Protein AF-0000000071675686 (afdb_homodimer)

Radius of gyration: 27.59 Å; Cα contacts (8 Å, |Δi|>4): 543; chains: 2; bounding box: 65×98×73 Å

Organism: Elaeis guineensis var. tenera (NCBI:txid51953)

pLDDT: mean 86.19, std 19.19, range [25.48, 98.75]

Foldseek 3Di:
DPLLVVVLVVVVVLLVVLVVLLVVLVVLLDPPPPPVPDPPVVVVVSQVVLVVSLVVVLVSLVVSLVVVLVSLVVPVVSQVVHPNFFPLLVVQDDLSHHQLLVLVVLLVVLQVVQVPVVVVVPPPPPPCNVHQDPVLVVLSVVLNVVLVVLSVVLVVLLVVLVCLCVPPVNVVQVVCCVPVVPDPCVNVVSCVSSSVSSSVSSSSRSVSNSVSLVSNLVSDRSSSNSSSSSSVSVVVSVSRVVSVVVVVVVVPPDPVVPPVVVVD/DPLLVVVLVVVVVLLVVLVVLLVVLVVLLDPPPPPVPDPPVCVVVSQVVLVVSLVVVLVSLVVSLVVVLVSLVVPVVSQVVHPNFFPLLVVQDDLSHHQLLVLVVLLVVLQVVQVPVVVVVPCPPPPCNVHQDPVLVVLSVVLNVVLVVLSVVLVVLLVVLVCLCVPPVNVVQVVCCVPVVPDPCVNVVSCVSSSVSSSVSSSSRSVSNSVSLVSNLVSDRSSSNSSSSSSVSVVVSVSRVVSVVVVVVVVPPDPVVPPVVVVD

Structure (mmCIF, N/CA/C/O backbone):
data_AF-0000000071675686-model_v1
#
loop_
_entity.id
_entity.type
_entity.pdbx_description
1 polymer 'Protein DOG1-like 4'
#
loop_
_atom_site.group_PDB
_atom_site.id
_atom_site.type_symbol
_atom_site.label_atom_id
_atom_site.label_alt_id
_atom_site.label_comp_id
_atom_site.label_asym_id
_atom_site.label_entity_id
_atom_site.label_seq_id
_atom_site.pdbx_PDB_ins_code
_atom_site.Cartn_x
_atom_site.Cartn_y
_atom_site.Cartn_z
_atom_site.occupancy
_atom_site.B_iso_or_equiv
_atom_site.auth_seq_id
_atom_site.auth_comp_id
_atom_site.auth_asym_id
_atom_site.auth_atom_id
_atom_site.pdbx_PDB_model_num
ATOM 1 N N . MET A 1 1 ? -24.016 5.406 -8.031 1 60.81 1 MET A N 1
ATOM 2 C CA . MET A 1 1 ? -22.625 5.844 -8.086 1 60.81 1 MET A CA 1
ATOM 3 C C . MET A 1 1 ? -21.734 4.91 -7.27 1 60.81 1 MET A C 1
ATOM 5 O O . MET A 1 1 ? -22.109 4.484 -6.172 1 60.81 1 MET A O 1
ATOM 9 N N . ALA A 1 2 ? -20.672 4.516 -7.789 1 80.56 2 ALA A N 1
ATOM 10 C CA . ALA A 1 2 ? -19.734 3.635 -7.109 1 80.56 2 ALA A CA 1
ATOM 11 C C . ALA A 1 2 ? -19.141 4.305 -5.867 1 80.56 2 ALA A C 1
ATOM 13 O O . ALA A 1 2 ? -18.969 5.527 -5.832 1 80.56 2 ALA A O 1
ATOM 14 N N . GLU A 1 3 ? -19.172 3.645 -4.801 1 85 3 GLU A N 1
ATOM 15 C CA . GLU A 1 3 ? -18.656 4.152 -3.535 1 85 3 GLU A CA 1
ATOM 16 C C . GLU A 1 3 ? -17.344 4.926 -3.748 1 85 3 GLU A C 1
ATOM 18 O O . GLU A 1 3 ? -17.078 5.898 -3.043 1 85 3 GLU A O 1
ATOM 23 N N . GLN A 1 4 ? -16.656 4.504 -4.691 1 87.94 4 GLN A N 1
ATOM 24 C CA . GLN A 1 4 ? -15.406 5.176 -5.027 1 87.94 4 GLN A CA 1
ATOM 25 C C . GLN A 1 4 ? -15.656 6.621 -5.445 1 87.94 4 GLN A C 1
ATOM 27 O O . GLN A 1 4 ? -14.922 7.527 -5.039 1 87.94 4 GLN A O 1
ATOM 32 N N . GLU A 1 5 ? -16.672 6.863 -6.137 1 86.5 5 GLU A N 1
ATOM 33 C CA . GLU A 1 5 ? -17.016 8.203 -6.609 1 86.5 5 GLU A CA 1
ATOM 34 C C . GLU A 1 5 ? -17.625 9.047 -5.492 1 86.5 5 GLU A C 1
ATOM 36 O O . GLU A 1 5 ? -17.359 10.25 -5.406 1 86.5 5 GLU A O 1
ATOM 41 N N . ILE A 1 6 ? -18.312 8.367 -4.664 1 89.69 6 ILE A N 1
ATOM 42 C CA . ILE A 1 6 ? -18.938 9.055 -3.537 1 89.69 6 ILE A CA 1
ATOM 43 C C . ILE A 1 6 ? -17.859 9.594 -2.6 1 89.69 6 ILE A C 1
ATOM 45 O O . ILE A 1 6 ? -17.875 10.766 -2.229 1 89.69 6 ILE A O 1
ATOM 49 N N . PHE A 1 7 ? -16.938 8.789 -2.328 1 94.56 7 PHE A N 1
ATOM 50 C CA . PHE A 1 7 ? -15.891 9.227 -1.408 1 94.56 7 PHE A CA 1
ATOM 51 C C . PHE A 1 7 ? -14.969 10.242 -2.076 1 94.56 7 PHE A C 1
ATOM 53 O O . PHE A 1 7 ? -14.469 11.156 -1.424 1 94.56 7 PHE A O 1
ATOM 60 N N . ALA A 1 8 ? -14.797 10.055 -3.348 1 94.12 8 ALA A N 1
ATOM 61 C CA . ALA A 1 8 ? -13.977 11.023 -4.074 1 94.12 8 ALA A CA 1
ATOM 62 C C . ALA A 1 8 ? -14.578 12.422 -3.982 1 94.12 8 ALA A C 1
ATOM 64 O O . ALA A 1 8 ? -13.859 13.406 -3.814 1 94.12 8 ALA A O 1
ATOM 65 N N . HIS A 1 9 ? -15.836 12.5 -4.055 1 94.44 9 HIS A N 1
ATOM 66 C CA . HIS A 1 9 ? -16.516 13.789 -3.932 1 94.44 9 HIS A CA 1
ATOM 67 C C . HIS A 1 9 ? -16.375 14.352 -2.521 1 94.44 9 HIS A C 1
ATOM 69 O O . HIS A 1 9 ? -16.125 15.547 -2.35 1 94.44 9 HIS A O 1
ATOM 75 N N . PHE A 1 10 ? -16.594 13.523 -1.613 1 96.5 10 PHE A N 1
ATOM 76 C CA . PHE A 1 10 ? -16.375 13.938 -0.231 1 96.5 10 PHE A CA 1
ATOM 77 C C . PHE A 1 10 ? -14.969 14.469 -0.031 1 96.5 10 PHE A C 1
ATOM 79 O O . PHE A 1 10 ? -14.773 15.508 0.612 1 96.5 10 PHE A O 1
ATOM 86 N N . PHE A 1 11 ? -14.023 13.758 -0.561 1 97.19 11 PHE A N 1
ATOM 87 C CA . PHE A 1 11 ? -12.625 14.133 -0.396 1 97.19 11 PHE A CA 1
ATOM 88 C C . PHE A 1 11 ? -12.359 15.508 -0.986 1 97.19 11 PHE A C 1
ATOM 90 O O . PHE A 1 11 ? -11.641 16.312 -0.388 1 97.19 11 PHE A O 1
ATOM 97 N N . GLU A 1 12 ? -12.898 15.758 -2.064 1 95.94 12 GLU A N 1
ATOM 98 C CA . GLU A 1 12 ? -12.742 17.062 -2.689 1 95.94 12 GLU A CA 1
ATOM 99 C C . GLU A 1 12 ? -13.289 18.172 -1.796 1 95.94 12 GLU A C 1
ATOM 101 O O . GLU A 1 12 ? -12.68 19.234 -1.675 1 95.94 12 GLU A O 1
ATOM 106 N N . CYS A 1 13 ? -14.367 17.891 -1.21 1 96.62 13 CYS A N 1
ATOM 107 C CA . CYS A 1 13 ? -14.945 18.844 -0.273 1 96.62 13 CYS A CA 1
ATOM 108 C C . CYS A 1 13 ? -14.047 19.016 0.949 1 96.62 13 CYS A C 1
ATOM 110 O O . CYS A 1 13 ? -13.859 20.141 1.427 1 96.62 13 CYS A O 1
ATOM 112 N N . TRP A 1 14 ? -13.57 17.953 1.349 1 97.25 14 TRP A N 1
ATOM 113 C CA . TRP A 1 14 ? -12.703 18 2.521 1 97.25 14 TRP A CA 1
ATOM 114 C C . TRP A 1 14 ? -11.414 18.766 2.223 1 97.25 14 TRP A C 1
ATOM 116 O O . TRP A 1 14 ? -10.891 19.469 3.088 1 97.25 14 TRP A O 1
ATOM 126 N N . LEU A 1 15 ? -10.914 18.688 1.058 1 97.12 15 LEU A N 1
ATOM 127 C CA . LEU A 1 15 ? -9.742 19.453 0.658 1 97.12 15 LEU A CA 1
ATOM 128 C C . LEU A 1 15 ? -10.023 20.953 0.703 1 97.12 15 LEU A C 1
ATOM 130 O O . LEU A 1 15 ? -9.164 21.75 1.084 1 97.12 15 LEU A O 1
ATOM 134 N N . GLY A 1 16 ? -11.242 21.266 0.247 1 97.38 16 GLY A N 1
ATOM 135 C CA . GLY A 1 16 ? -11.648 22.656 0.39 1 97.38 16 GLY A CA 1
ATOM 136 C C . GLY A 1 16 ? -11.656 23.125 1.832 1 97.38 16 GLY A C 1
ATOM 137 O O . GLY A 1 16 ? -11.203 24.234 2.133 1 97.38 16 GLY A O 1
ATOM 138 N N . GLN A 1 17 ? -12.18 22.281 2.654 1 97.75 17 GLN A N 1
ATOM 139 C CA . GLN A 1 17 ? -12.188 22.578 4.082 1 97.75 17 GLN A CA 1
ATOM 140 C C . GLN A 1 17 ? -10.773 22.703 4.633 1 97.75 17 GLN A C 1
ATOM 142 O O . GLN A 1 17 ? -10.492 23.594 5.434 1 97.75 17 GLN A O 1
ATOM 147 N N . LEU A 1 18 ? -9.922 21.844 4.227 1 97.62 18 LEU A N 1
ATOM 148 C CA . LEU A 1 18 ? -8.531 21.875 4.652 1 97.62 18 LEU A CA 1
ATOM 149 C C . LEU A 1 18 ? -7.875 23.203 4.25 1 97.62 18 LEU A C 1
ATOM 151 O O . LEU A 1 18 ? -7.098 23.766 5.02 1 97.62 18 LEU A O 1
ATOM 155 N N . ASP A 1 19 ? -8.156 23.625 3.1 1 97.75 19 ASP A N 1
ATOM 156 C CA . ASP A 1 19 ? -7.602 24.891 2.621 1 97.75 19 ASP A CA 1
ATOM 157 C C . ASP A 1 19 ? -8.117 26.062 3.449 1 97.75 19 ASP A C 1
ATOM 159 O O . ASP A 1 19 ? -7.363 26.984 3.762 1 97.75 19 ASP A O 1
ATOM 163 N N . ARG A 1 20 ? -9.359 26.062 3.768 1 98.06 20 ARG A N 1
ATOM 164 C CA . ARG A 1 20 ? -9.922 27.109 4.625 1 98.06 20 ARG A CA 1
ATOM 165 C C . ARG A 1 20 ? -9.273 27.078 6.004 1 98.06 20 ARG A C 1
ATOM 167 O O . ARG A 1 20 ? -8.953 28.141 6.559 1 98.06 20 ARG A O 1
ATOM 174 N N . ASP A 1 21 ? -9.148 25.922 6.516 1 98.06 21 ASP A N 1
ATOM 175 C CA . ASP A 1 21 ? -8.461 25.781 7.793 1 98.06 21 ASP A CA 1
ATOM 176 C C . ASP A 1 21 ? -7.039 26.344 7.719 1 98.06 21 ASP A C 1
ATOM 178 O O . ASP A 1 21 ? -6.59 27.031 8.641 1 98.06 21 ASP A O 1
ATOM 182 N N . LEU A 1 22 ? -6.359 26 6.656 1 97.94 22 LEU A N 1
ATOM 183 C CA . LEU A 1 22 ? -4.988 26.484 6.484 1 97.94 22 LEU A CA 1
ATOM 184 C C . LEU A 1 22 ? -4.934 28 6.488 1 97.94 22 LEU A C 1
ATOM 186 O O . LEU A 1 22 ? -4.082 28.594 7.156 1 97.94 22 LEU A O 1
ATOM 190 N N . GLN A 1 23 ? -5.82 28.609 5.785 1 97.12 23 GLN A N 1
ATOM 191 C CA . GLN A 1 23 ? -5.855 30.062 5.742 1 97.12 23 GLN A CA 1
ATOM 192 C C . GLN A 1 23 ? -6.109 30.656 7.125 1 97.12 23 GLN A C 1
ATOM 194 O O . GLN A 1 23 ? -5.477 31.641 7.516 1 97.12 23 GLN A O 1
ATOM 199 N N . ALA A 1 24 ? -7.008 30.031 7.84 1 97.06 24 ALA A N 1
ATOM 200 C CA . ALA A 1 24 ? -7.309 30.484 9.195 1 97.06 24 ALA A CA 1
ATOM 201 C C . ALA A 1 24 ? -6.09 30.344 10.109 1 97.06 24 ALA A C 1
ATOM 203 O O . ALA A 1 24 ? -5.805 31.219 10.922 1 97.06 24 ALA A O 1
ATOM 204 N N . LEU A 1 25 ? -5.398 29.281 9.961 1 96.5 25 LEU A N 1
ATOM 205 C CA . LEU A 1 25 ? -4.215 29.031 10.773 1 96.5 25 LEU A CA 1
ATOM 206 C C . LEU A 1 25 ? -3.102 30.016 10.453 1 96.5 25 LEU A C 1
ATOM 208 O O . LEU A 1 25 ? -2.451 30.547 11.359 1 96.5 25 LEU A O 1
ATOM 212 N N . LEU A 1 26 ? -2.924 30.281 9.188 1 94.88 26 LEU A N 1
ATOM 213 C CA . LEU A 1 26 ? -1.893 31.219 8.766 1 94.88 26 LEU A CA 1
ATOM 214 C C . LEU A 1 26 ? -2.201 32.625 9.266 1 94.88 26 LEU A C 1
ATOM 216 O O . LEU A 1 26 ? -1.3 33.344 9.703 1 94.88 26 LEU A O 1
ATOM 220 N N . ALA A 1 27 ? -3.422 32.969 9.211 1 93.94 27 ALA A N 1
ATOM 221 C CA . ALA A 1 27 ? -3.84 34.281 9.695 1 93.94 27 ALA A CA 1
ATOM 222 C C . ALA A 1 27 ? -3.607 34.406 11.195 1 93.94 27 ALA A C 1
ATOM 224 O O . ALA A 1 27 ? -3.256 35.5 11.688 1 93.94 27 ALA A O 1
ATOM 225 N N . ALA A 1 28 ? -3.807 33.344 11.867 1 91.31 28 ALA A N 1
ATOM 226 C CA . ALA A 1 28 ? -3.672 33.344 13.32 1 91.31 28 ALA A CA 1
ATOM 227 C C . ALA A 1 28 ? -2.203 33.406 13.734 1 91.31 28 ALA A C 1
ATOM 229 O O . ALA A 1 28 ? -1.882 33.812 14.859 1 91.31 28 ALA A O 1
ATOM 230 N N . ASP A 1 29 ? -1.348 32.969 12.945 1 86.56 29 ASP A N 1
ATOM 231 C CA . ASP A 1 29 ? 0.075 32.906 13.266 1 86.56 29 ASP A CA 1
ATOM 232 C C . ASP A 1 29 ? 0.754 34.25 13.047 1 86.56 29 ASP A C 1
ATOM 234 O O . ASP A 1 29 ? 1.897 34.438 13.461 1 86.56 29 ASP A O 1
ATOM 238 N N . VAL A 1 30 ? 0.136 35.25 12.477 1 78.06 30 VAL A N 1
ATOM 239 C CA . VAL A 1 30 ? 0.71 36.562 12.266 1 78.06 30 VAL A CA 1
ATOM 240 C C . VAL A 1 30 ? 0.645 37.375 13.562 1 78.06 30 VAL A C 1
ATOM 242 O O . VAL A 1 30 ? -0.416 37.469 14.18 1 78.06 30 VAL A O 1
ATOM 245 N N . PRO A 1 31 ? 1.929 37.656 14.07 1 64.94 31 PRO A N 1
ATOM 246 C CA . PRO A 1 31 ? 1.921 38.469 15.281 1 64.94 31 PRO A CA 1
ATOM 247 C C . PRO A 1 31 ? 1.141 39.781 15.109 1 64.94 31 PRO A C 1
ATOM 249 O O . PRO A 1 31 ? 1.116 40.344 14.016 1 64.94 31 PRO A O 1
ATOM 252 N N . SER A 1 32 ? 0.044 39.969 15.93 1 55.53 32 SER A N 1
ATOM 253 C CA . SER A 1 32 ? -0.69 41.219 15.883 1 55.53 32 SER A CA 1
ATOM 254 C C . SER A 1 32 ? 0.241 42.406 16.094 1 55.53 32 SER A C 1
ATOM 256 O O . SER A 1 32 ? 0.992 42.438 17.062 1 55.53 32 SER A O 1
ATOM 258 N N . LEU A 1 33 ? 0.747 43.062 15.039 1 50.69 33 LEU A N 1
ATOM 259 C CA . LEU A 1 33 ? 1.541 44.312 15.141 1 50.69 33 LEU A CA 1
ATOM 260 C C . LEU A 1 33 ? 0.766 45.406 15.867 1 50.69 33 LEU A C 1
ATOM 262 O O . LEU A 1 33 ? 1.211 46.531 15.922 1 50.69 33 LEU A O 1
ATOM 266 N N . ASP A 1 34 ? -0.424 45.156 16.297 1 49.81 34 ASP A N 1
ATOM 267 C CA . ASP A 1 34 ? -1.087 46.312 16.906 1 49.81 34 ASP A CA 1
ATOM 268 C C . ASP A 1 34 ? -0.445 46.688 18.25 1 49.81 34 ASP A C 1
ATOM 270 O O . ASP A 1 34 ? -0.469 45.875 19.188 1 49.81 34 ASP A O 1
ATOM 274 N N . PRO A 1 35 ? 0.397 47.656 18.297 1 49.94 35 PRO A N 1
ATOM 275 C CA . PRO A 1 35 ? 1.021 48.188 19.5 1 49.94 35 PRO A CA 1
ATOM 276 C C . PRO A 1 35 ? 0.019 48.406 20.641 1 49.94 35 PRO A C 1
ATOM 278 O O . PRO A 1 35 ? 0.416 48.656 21.781 1 49.94 35 PRO A O 1
ATOM 281 N N . GLN A 1 36 ? -1.056 48.906 20.359 1 49.22 36 GLN A N 1
ATOM 282 C CA . GLN A 1 36 ? -1.973 49.375 21.391 1 49.22 36 GLN A CA 1
ATOM 283 C C . GLN A 1 36 ? -2.559 48.219 22.188 1 49.22 36 GLN A C 1
ATOM 285 O O . GLN A 1 36 ? -3.305 48.438 23.141 1 49.22 36 GLN A O 1
ATOM 290 N N . HIS A 1 37 ? -2.391 47.031 21.766 1 49.5 37 HIS A N 1
ATOM 291 C CA . HIS A 1 37 ? -2.992 45.875 22.391 1 49.5 37 HIS A CA 1
ATOM 292 C C . HIS A 1 37 ? -2.289 45.531 23.703 1 49.5 37 HIS A C 1
ATOM 294 O O . HIS A 1 37 ? -1.061 45.438 23.75 1 49.5 37 HIS A O 1
ATOM 300 N N . GLN A 1 38 ? -2.836 45.906 24.734 1 51.31 38 GLN A N 1
ATOM 301 C CA . GLN A 1 38 ? -2.418 45.594 26.109 1 51.31 38 GLN A CA 1
ATOM 302 C C . GLN A 1 38 ? -1.896 44.156 26.203 1 51.31 38 GLN A C 1
ATOM 304 O O . GLN A 1 38 ? -2.576 43.219 25.781 1 51.31 38 GLN A O 1
ATOM 309 N N . PRO A 1 39 ? -0.639 43.969 26.547 1 51.22 39 PRO A N 1
ATOM 310 C CA . PRO A 1 39 ? 0.2 42.781 26.422 1 51.22 39 PRO A CA 1
ATOM 311 C C . PRO A 1 39 ? -0.461 41.531 27.016 1 51.22 39 PRO A C 1
ATOM 313 O O . PRO A 1 39 ? -0.427 40.469 26.406 1 51.22 39 PRO A O 1
ATOM 316 N N . HIS A 1 40 ? -0.979 41.656 28.188 1 51.44 40 HIS A N 1
ATOM 317 C CA . HIS A 1 40 ? -1.361 40.469 28.953 1 51.44 40 HIS A CA 1
ATOM 318 C C . HIS A 1 40 ? -2.73 39.969 28.516 1 51.44 40 HIS A C 1
ATOM 320 O O . HIS A 1 40 ? -2.92 38.75 28.344 1 51.44 40 HIS A O 1
ATOM 326 N N . SER A 1 41 ? -3.771 40.875 28.625 1 51.03 41 SER A N 1
ATOM 327 C CA . SER A 1 41 ? -5.133 40.469 28.312 1 51.03 41 SER A CA 1
ATOM 328 C C . SER A 1 41 ? -5.242 39.969 26.875 1 51.03 41 SER A C 1
ATOM 330 O O . SER A 1 41 ? -5.961 39 26.594 1 51.03 41 SER A O 1
ATOM 332 N N . ASP A 1 42 ? -4.449 40.531 26.047 1 54.84 42 ASP A N 1
ATOM 333 C CA . ASP A 1 42 ? -4.473 40.219 24.625 1 54.84 42 ASP A CA 1
ATOM 334 C C . ASP A 1 42 ? -3.748 38.875 24.359 1 54.84 42 ASP A C 1
ATOM 336 O O . ASP A 1 42 ? -4.152 38.125 23.484 1 54.84 42 ASP A O 1
ATOM 340 N N . ALA A 1 43 ? -2.879 38.688 25.438 1 62.31 43 ALA A N 1
ATOM 341 C CA . ALA A 1 43 ? -2.154 37.406 25.281 1 62.31 43 ALA A CA 1
ATOM 342 C C . ALA A 1 43 ? -3.053 36.219 25.609 1 62.31 43 ALA A C 1
ATOM 344 O O . ALA A 1 43 ? -3.02 35.219 24.906 1 62.31 43 ALA A O 1
ATOM 345 N N . ASN A 1 44 ? -3.857 36.469 26.609 1 67.12 44 ASN A N 1
ATOM 346 C CA . ASN A 1 44 ? -4.766 35.375 27 1 67.12 44 ASN A CA 1
ATOM 347 C C . ASN A 1 44 ? -5.863 35.156 25.953 1 67.12 44 ASN A C 1
ATOM 349 O O . ASN A 1 44 ? -6.223 34.031 25.656 1 67.12 44 ASN A O 1
ATOM 353 N N . ASN A 1 45 ? -6.371 36.281 25.578 1 69.88 45 ASN A N 1
ATOM 354 C CA . ASN A 1 45 ? -7.398 36.188 24.547 1 69.88 45 ASN A CA 1
ATOM 355 C C . ASN A 1 45 ? -6.852 35.594 23.25 1 69.88 45 ASN A C 1
ATOM 357 O O . ASN A 1 45 ? -7.535 34.781 22.594 1 69.88 45 ASN A O 1
ATOM 361 N N . ASN A 1 46 ? -5.66 35.906 23.062 1 80.38 46 ASN A N 1
ATOM 362 C CA . ASN A 1 46 ? -5.008 35.375 21.891 1 80.38 46 ASN A CA 1
ATOM 363 C C . ASN A 1 46 ? -4.766 33.875 22.031 1 80.38 46 ASN A C 1
ATOM 365 O O . ASN A 1 46 ? -5.012 33.094 21.094 1 80.38 46 ASN A O 1
ATOM 369 N N . GLU A 1 47 ? -4.504 33.469 23.219 1 85.69 47 GLU A N 1
ATOM 370 C CA . GLU A 1 47 ? -4.27 32.062 23.469 1 85.69 47 GLU A CA 1
ATOM 371 C C . GLU A 1 47 ? -5.566 31.25 23.344 1 85.69 47 GLU A C 1
ATOM 373 O O . GLU A 1 47 ? -5.566 30.141 22.812 1 85.69 47 GLU A O 1
ATOM 378 N N . HIS A 1 48 ? -6.605 31.781 23.875 1 89.62 48 HIS A N 1
ATOM 379 C CA . HIS A 1 48 ? -7.902 31.109 23.766 1 89.62 48 HIS A CA 1
ATOM 380 C C . HIS A 1 48 ? -8.344 30.984 22.312 1 89.62 48 HIS A C 1
ATOM 382 O O . HIS A 1 48 ? -8.93 29.969 21.938 1 89.62 48 HIS A O 1
ATOM 388 N N . HIS A 1 49 ? -8.086 32 21.625 1 91.56 49 HIS A N 1
ATOM 389 C CA . HIS A 1 49 ? -8.438 31.984 20.219 1 91.56 49 HIS A CA 1
ATOM 390 C C . HIS A 1 49 ? -7.656 30.906 19.469 1 91.56 49 HIS A C 1
ATOM 392 O O . HIS A 1 49 ? -8.227 30.156 18.672 1 91.56 49 HIS A O 1
ATOM 398 N N . LEU A 1 50 ? -6.41 30.828 19.781 1 94.31 50 LEU A N 1
ATOM 399 C CA . LEU A 1 50 ? -5.566 29.828 19.141 1 94.31 50 LEU A CA 1
ATOM 400 C C . LEU A 1 50 ? -6.027 28.422 19.5 1 94.31 50 LEU A C 1
ATOM 402 O O . LEU A 1 50 ? -6.082 27.547 18.641 1 94.31 50 LEU A O 1
ATOM 406 N N . ARG A 1 51 ? -6.438 28.234 20.719 1 95.19 51 ARG A N 1
ATOM 407 C CA . ARG A 1 51 ? -6.91 26.938 21.172 1 95.19 51 ARG A CA 1
ATOM 408 C C . ARG A 1 51 ? -8.211 26.547 20.469 1 95.19 51 ARG A C 1
ATOM 410 O O . ARG A 1 51 ? -8.398 25.391 20.094 1 95.19 51 ARG A O 1
ATOM 417 N N . SER A 1 52 ? -9.008 27.484 20.359 1 96.19 52 SER A N 1
ATOM 418 C CA . SER A 1 52 ? -10.281 27.234 19.703 1 96.19 52 SER A CA 1
ATOM 419 C C . SER A 1 52 ? -10.086 26.859 18.234 1 96.19 52 SER A C 1
ATOM 421 O O . SER A 1 52 ? -10.758 25.969 17.719 1 96.19 52 SER A O 1
ATOM 423 N N . LEU A 1 53 ? -9.195 27.562 17.578 1 96.94 53 LEU A N 1
ATOM 424 C CA . LEU A 1 53 ? -8.891 27.281 16.188 1 96.94 53 LEU A CA 1
ATOM 425 C C . LEU A 1 53 ? -8.312 25.875 16.031 1 96.94 53 LEU A C 1
ATOM 427 O O . LEU A 1 53 ? -8.711 25.141 15.125 1 96.94 53 LEU A O 1
ATOM 431 N N . VAL A 1 54 ? -7.441 25.547 16.922 1 97.62 54 VAL A N 1
ATOM 432 C CA . VAL A 1 54 ? -6.82 24.234 16.906 1 97.62 54 VAL A CA 1
ATOM 433 C C . VAL A 1 54 ? -7.891 23.156 17.109 1 97.62 54 VAL A C 1
ATOM 435 O O . VAL A 1 54 ? -7.898 22.141 16.391 1 97.62 54 VAL A O 1
ATOM 438 N N . ASP A 1 55 ? -8.797 23.375 17.984 1 97.56 55 ASP A N 1
ATOM 439 C CA . ASP A 1 55 ? -9.867 22.406 18.25 1 97.56 55 ASP A CA 1
ATOM 440 C C . ASP A 1 55 ? -10.781 22.266 17.031 1 97.56 55 ASP A C 1
ATOM 442 O O . ASP A 1 55 ? -11.242 21.156 16.734 1 97.56 55 ASP A O 1
ATOM 446 N N . MET A 1 56 ? -10.984 23.297 16.469 1 97.88 56 MET A N 1
ATOM 447 C CA . MET A 1 56 ? -11.82 23.266 15.266 1 97.88 56 MET A CA 1
ATOM 448 C C . MET A 1 56 ? -11.172 22.422 14.172 1 97.88 56 MET A C 1
ATOM 450 O O . MET A 1 56 ? -11.82 21.562 13.578 1 97.88 56 MET A O 1
ATOM 454 N N . VAL A 1 57 ? -9.969 22.656 13.906 1 98 57 VAL A N 1
ATOM 455 C CA . VAL A 1 57 ? -9.25 21.938 12.859 1 98 57 VAL A CA 1
ATOM 456 C C . VAL A 1 57 ? -9.172 20.453 13.211 1 98 57 VAL A C 1
ATOM 458 O O . VAL A 1 57 ? -9.359 19.594 12.344 1 98 57 VAL A O 1
ATOM 461 N N . LYS A 1 58 ? -8.914 20.141 14.477 1 97.5 58 LYS A N 1
ATOM 462 C CA . LYS A 1 58 ? -8.906 18.766 14.93 1 97.5 58 LYS A CA 1
ATOM 463 C C . LYS A 1 58 ? -10.25 18.094 14.664 1 97.5 58 LYS A C 1
ATOM 465 O O . LYS A 1 58 ? -10.305 16.922 14.281 1 97.5 58 LYS A O 1
ATOM 470 N N . GLY A 1 59 ? -11.266 18.828 14.922 1 97.69 59 GLY A N 1
ATOM 471 C CA . GLY A 1 59 ? -12.602 18.328 14.641 1 97.69 59 GLY A CA 1
ATOM 472 C C . GLY A 1 59 ? -12.812 17.969 13.188 1 97.69 59 GLY A C 1
ATOM 473 O O . GLY A 1 59 ? -13.484 16.984 12.875 1 97.69 59 GLY A O 1
ATOM 474 N N . HIS A 1 60 ? -12.281 18.719 12.312 1 97.81 60 HIS A N 1
ATOM 475 C CA . HIS A 1 60 ? -12.406 18.438 10.891 1 97.81 60 HIS A CA 1
ATOM 476 C C . HIS A 1 60 ? -11.633 17.188 10.5 1 97.81 60 HIS A C 1
ATOM 478 O O . HIS A 1 60 ? -12.062 16.438 9.625 1 97.81 60 HIS A O 1
ATOM 484 N N . TYR A 1 61 ? -10.477 16.969 11.102 1 97.62 61 TYR A N 1
ATOM 485 C CA . TYR A 1 61 ? -9.758 15.711 10.883 1 97.62 61 TYR A CA 1
ATOM 486 C C . TYR A 1 61 ? -10.57 14.523 11.383 1 97.62 61 TYR A C 1
ATOM 488 O O . TYR A 1 61 ? -10.633 13.484 10.719 1 97.62 61 TYR A O 1
ATOM 496 N N . GLU A 1 62 ? -11.148 14.695 12.523 1 97.69 62 GLU A N 1
ATOM 497 C CA . GLU A 1 62 ? -11.984 13.625 13.062 1 97.69 62 GLU A CA 1
ATOM 498 C C . GLU A 1 62 ? -13.125 13.281 12.102 1 97.69 62 GLU A C 1
ATOM 500 O O . GLU A 1 62 ? -13.43 12.109 11.891 1 97.69 62 GLU A O 1
ATOM 505 N N . TYR A 1 63 ? -13.664 14.289 11.633 1 97.44 63 TYR A N 1
ATOM 506 C CA . TYR A 1 63 ? -14.773 14.094 10.703 1 97.44 63 TYR A CA 1
ATOM 507 C C . TYR A 1 63 ? -14.305 13.352 9.453 1 97.44 63 TYR A C 1
ATOM 509 O O . TYR A 1 63 ? -15.008 12.469 8.953 1 97.44 63 TYR A O 1
ATOM 517 N N . TYR A 1 64 ? -13.234 13.664 8.922 1 97.69 64 TYR A N 1
ATOM 518 C CA . TYR A 1 64 ? -12.656 13 7.754 1 97.69 64 TYR A CA 1
ATOM 519 C C . TYR A 1 64 ? -12.523 11.5 7.988 1 97.69 64 TYR A C 1
ATOM 521 O O . TYR A 1 64 ? -12.938 10.695 7.156 1 97.69 64 TYR A O 1
ATOM 529 N N . TYR A 1 65 ? -11.945 11.133 9.102 1 97.75 65 TYR A N 1
ATOM 530 C CA . TYR A 1 65 ? -11.672 9.719 9.359 1 97.75 65 TYR A CA 1
ATOM 531 C C . TYR A 1 65 ? -12.961 8.961 9.641 1 97.75 65 TYR A C 1
ATOM 533 O O . TYR A 1 65 ? -13.086 7.781 9.289 1 97.75 65 TYR A O 1
ATOM 541 N N . ARG A 1 66 ? -13.883 9.656 10.18 1 97.12 66 ARG A N 1
ATOM 542 C CA . ARG A 1 66 ? -15.188 9.031 10.367 1 97.12 66 ARG A CA 1
ATOM 543 C C . ARG A 1 66 ? -15.859 8.734 9.031 1 97.12 66 ARG A C 1
ATOM 545 O O . ARG A 1 66 ? -16.422 7.652 8.836 1 97.12 66 ARG A O 1
ATOM 552 N N . ALA A 1 67 ? -15.836 9.703 8.18 1 97.12 67 ALA A N 1
ATOM 553 C CA . ALA A 1 67 ? -16.422 9.523 6.852 1 97.12 67 ALA A CA 1
ATOM 554 C C . ALA A 1 67 ? -15.688 8.43 6.07 1 97.12 67 ALA A C 1
ATOM 556 O O . ALA A 1 67 ? -16.312 7.641 5.367 1 97.12 67 ALA A O 1
ATOM 557 N N . LYS A 1 68 ? -14.414 8.406 6.168 1 97.25 68 LYS A N 1
ATOM 558 C CA . LYS A 1 68 ? -13.602 7.395 5.492 1 97.25 68 LYS A CA 1
ATOM 559 C C . LYS A 1 68 ? -13.961 5.992 5.977 1 97.25 68 LYS A C 1
ATOM 561 O O . LYS A 1 68 ? -14.102 5.07 5.172 1 97.25 68 LYS A O 1
ATOM 566 N N . LEU A 1 69 ? -14.102 5.836 7.281 1 96.44 69 LEU A N 1
ATOM 567 C CA . LEU A 1 69 ? -14.469 4.547 7.859 1 96.44 69 LEU A CA 1
ATOM 568 C C . LEU A 1 69 ? -15.852 4.117 7.391 1 96.44 69 LEU A C 1
ATOM 570 O O . LEU A 1 69 ? -16.078 2.939 7.09 1 96.44 69 LEU A O 1
ATOM 574 N N . ALA A 1 70 ? -16.734 5.047 7.359 1 96.81 70 ALA A N 1
ATOM 575 C CA . ALA A 1 70 ? -18.078 4.746 6.887 1 96.81 70 ALA A CA 1
ATOM 576 C C . ALA A 1 70 ? -18.062 4.246 5.445 1 96.81 70 ALA A C 1
ATOM 578 O O . ALA A 1 70 ? -18.766 3.297 5.098 1 96.81 70 ALA A O 1
ATOM 579 N N . SER A 1 71 ? -17.297 4.902 4.633 1 96.44 71 SER A N 1
ATOM 580 C CA . SER A 1 71 ? -17.156 4.477 3.246 1 96.44 71 SER A CA 1
ATOM 581 C C . SER A 1 71 ? -16.531 3.092 3.152 1 96.44 71 SER A C 1
ATOM 583 O O . SER A 1 71 ? -16.953 2.264 2.344 1 96.44 71 SER A O 1
ATOM 585 N N . ALA A 1 72 ? -15.547 2.809 3.957 1 96.62 72 ALA A N 1
ATOM 586 C CA . ALA A 1 72 ? -14.859 1.521 3.965 1 96.62 72 ALA A CA 1
ATOM 587 C C . ALA A 1 72 ? -15.805 0.396 4.375 1 96.62 72 ALA A C 1
ATOM 589 O O . ALA A 1 72 ? -15.68 -0.734 3.898 1 96.62 72 ALA A O 1
ATOM 590 N N . ARG A 1 73 ? -16.719 0.703 5.254 1 95.81 73 ARG A N 1
ATOM 591 C CA . ARG A 1 73 ? -17.672 -0.295 5.703 1 95.81 73 ARG A CA 1
ATOM 592 C C . ARG A 1 73 ? -18.625 -0.685 4.578 1 95.81 73 ARG A C 1
ATOM 594 O O . ARG A 1 73 ? -19.078 -1.831 4.504 1 95.81 73 ARG A O 1
ATOM 601 N N . ARG A 1 74 ? -18.844 0.277 3.75 1 94.62 74 ARG A N 1
ATOM 602 C CA . ARG A 1 74 ? -19.703 -0.006 2.609 1 94.62 74 ARG A CA 1
ATOM 603 C C . ARG A 1 74 ? -18.953 -0.753 1.519 1 94.62 74 ARG A C 1
ATOM 605 O O . ARG A 1 74 ? -19.469 -1.7 0.927 1 94.62 74 ARG A O 1
ATOM 612 N N . ASP A 1 75 ? -17.781 -0.322 1.279 1 94.81 75 ASP A N 1
ATOM 613 C CA . ASP A 1 75 ? -16.922 -0.959 0.286 1 94.81 75 ASP A CA 1
ATOM 614 C C . ASP A 1 75 ? -15.453 -0.657 0.558 1 94.81 75 ASP A C 1
ATOM 616 O O . ASP A 1 75 ? -14.945 0.4 0.173 1 94.81 75 ASP A O 1
ATOM 620 N N . VAL A 1 76 ? -14.758 -1.582 1.025 1 96.44 76 VAL A N 1
ATOM 621 C CA . VAL A 1 76 ? -13.367 -1.376 1.424 1 96.44 76 VAL A CA 1
ATOM 622 C C . VAL A 1 76 ? -12.5 -1.17 0.185 1 96.44 76 VAL A C 1
ATOM 624 O O . VAL A 1 76 ? -11.477 -0.489 0.245 1 96.44 76 VAL A O 1
ATOM 627 N N . LEU A 1 77 ? -12.93 -1.684 -0.981 1 95.81 77 LEU A N 1
ATOM 628 C CA . LEU A 1 77 ? -12.172 -1.542 -2.219 1 95.81 77 LEU A CA 1
ATOM 629 C C . LEU A 1 77 ? -12.055 -0.076 -2.619 1 95.81 77 LEU A C 1
ATOM 631 O O . LEU A 1 77 ? -11.055 0.331 -3.209 1 95.81 77 LEU A O 1
ATOM 635 N N . ALA A 1 78 ? -13.031 0.686 -2.234 1 94.38 78 ALA A N 1
ATOM 636 C CA . ALA A 1 78 ? -13.055 2.102 -2.592 1 94.38 78 ALA A CA 1
ATOM 637 C C . ALA A 1 78 ? -11.898 2.855 -1.94 1 94.38 78 ALA A C 1
ATOM 639 O O . ALA A 1 78 ? -11.367 3.803 -2.52 1 94.38 78 ALA A O 1
ATOM 640 N N . ILE A 1 79 ? -11.516 2.381 -0.772 1 96.31 79 ILE A N 1
ATOM 641 C CA . ILE A 1 79 ? -10.492 3.096 -0.016 1 96.31 79 ILE A CA 1
ATOM 642 C C . ILE A 1 79 ? -9.109 2.631 -0.456 1 96.31 79 ILE A C 1
ATOM 644 O O . ILE A 1 79 ? -8.164 3.424 -0.498 1 96.31 79 ILE A O 1
ATOM 648 N N . PHE A 1 80 ? -9 1.384 -0.828 1 96.69 80 PHE A N 1
ATOM 649 C CA . PHE A 1 80 ? -7.707 0.831 -1.198 1 96.69 80 PHE A CA 1
ATOM 650 C C . PHE A 1 80 ? -7.449 1.006 -2.689 1 96.69 80 PHE A C 1
ATOM 652 O O . PHE A 1 80 ? -6.348 0.726 -3.172 1 96.69 80 PHE A O 1
ATOM 659 N N . SER A 1 81 ? -8.367 1.406 -3.396 1 94.62 81 SER A N 1
ATOM 660 C CA . SER A 1 81 ? -8.227 1.831 -4.785 1 94.62 81 SER A CA 1
ATOM 661 C C . SER A 1 81 ? -8.758 3.246 -4.984 1 94.62 81 SER A C 1
ATOM 663 O O . SER A 1 81 ? -9.734 3.453 -5.711 1 94.62 81 SER A O 1
ATOM 665 N N . PRO A 1 82 ? -8.07 4.148 -4.398 1 94.06 82 PRO A N 1
ATOM 666 C CA . PRO A 1 82 ? -8.609 5.512 -4.316 1 94.06 82 PRO A CA 1
ATOM 667 C C . PRO A 1 82 ? -8.578 6.238 -5.656 1 94.06 82 PRO A C 1
ATOM 669 O O . PRO A 1 82 ? -7.504 6.465 -6.219 1 94.06 82 PRO A O 1
ATOM 672 N N . ALA A 1 83 ? -9.672 6.691 -6.078 1 91.06 83 ALA A N 1
ATOM 673 C CA . ALA A 1 83 ? -9.781 7.469 -7.309 1 91.06 83 ALA A CA 1
ATOM 674 C C . ALA A 1 83 ? -9.453 8.938 -7.062 1 91.06 83 ALA A C 1
ATOM 676 O O . ALA A 1 83 ? -9.141 9.672 -8 1 91.06 83 ALA A O 1
ATOM 677 N N . TRP A 1 84 ? -9.5 9.375 -5.812 1 93.56 84 TRP A N 1
ATOM 678 C CA . TRP A 1 84 ? -9.297 10.766 -5.434 1 93.56 84 TRP A CA 1
ATOM 679 C C . TRP A 1 84 ? -7.812 11.07 -5.254 1 93.56 84 TRP A C 1
ATOM 681 O O . TRP A 1 84 ? -7.402 12.234 -5.266 1 93.56 84 TRP A O 1
ATOM 691 N N . ALA A 1 85 ? -7.047 10.008 -5.012 1 96 85 ALA A N 1
ATOM 692 C CA . ALA A 1 85 ? -5.617 10.195 -4.77 1 96 85 ALA A CA 1
ATOM 693 C C . ALA A 1 85 ? -4.848 10.266 -6.086 1 96 85 ALA A C 1
ATOM 695 O O . ALA A 1 85 ? -5.125 9.508 -7.02 1 96 85 ALA A O 1
ATOM 696 N N . THR A 1 86 ? -3.895 11.172 -6.176 1 96.5 86 THR A N 1
ATOM 697 C CA . THR A 1 86 ? -3.055 11.305 -7.363 1 96.5 86 THR A CA 1
ATOM 698 C C . THR A 1 86 ? -1.967 10.234 -7.375 1 96.5 86 THR A C 1
ATOM 700 O O . THR A 1 86 ? -1.737 9.555 -6.371 1 96.5 86 THR A O 1
ATOM 703 N N . SER A 1 87 ? -1.348 10.094 -8.57 1 95.69 87 SER A N 1
ATOM 704 C CA . SER A 1 87 ? -0.264 9.125 -8.68 1 95.69 87 SER A CA 1
ATOM 705 C C . SER A 1 87 ? 0.865 9.445 -7.707 1 95.69 87 SER A C 1
ATOM 707 O O . SER A 1 87 ? 1.473 8.539 -7.133 1 95.69 87 SER A O 1
ATOM 709 N N . THR A 1 88 ? 1.104 10.727 -7.504 1 96.75 88 THR A N 1
ATOM 710 C CA . THR A 1 88 ? 2.133 11.164 -6.566 1 96.75 88 THR A CA 1
ATOM 711 C C . THR A 1 88 ? 1.767 10.773 -5.137 1 96.75 88 THR A C 1
ATOM 713 O O . THR A 1 88 ? 2.604 10.258 -4.395 1 96.75 88 THR A O 1
ATOM 716 N N . GLU A 1 89 ? 0.544 10.992 -4.77 1 97 89 GLU A N 1
ATOM 717 C CA . GLU A 1 89 ? 0.092 10.672 -3.422 1 97 89 GLU A CA 1
ATOM 718 C C . GLU A 1 89 ? 0.122 9.164 -3.176 1 97 89 GLU A C 1
ATOM 720 O O . GLU A 1 89 ? 0.413 8.719 -2.064 1 97 89 GLU A O 1
ATOM 725 N N . LYS A 1 90 ? -0.182 8.414 -4.184 1 96.75 90 LYS A N 1
ATOM 726 C CA . LYS A 1 90 ? -0.242 6.961 -4.062 1 96.75 90 LYS A CA 1
ATOM 727 C C . LYS A 1 90 ? 1.132 6.379 -3.744 1 96.75 90 LYS A C 1
ATOM 729 O O . LYS A 1 90 ? 1.233 5.277 -3.199 1 96.75 90 LYS A O 1
ATOM 734 N N . LEU A 1 91 ? 2.143 7.102 -4.035 1 96.62 91 LEU A N 1
ATOM 735 C CA . LEU A 1 91 ? 3.506 6.691 -3.717 1 96.62 91 LEU A CA 1
ATOM 736 C C . LEU A 1 91 ? 3.705 6.586 -2.209 1 96.62 91 LEU A C 1
ATOM 738 O O . LEU A 1 91 ? 4.578 5.852 -1.744 1 96.62 91 LEU A O 1
ATOM 742 N N . PHE A 1 92 ? 2.869 7.25 -1.461 1 97 92 PHE A N 1
ATOM 743 C CA . PHE A 1 92 ? 3.105 7.379 -0.028 1 97 92 PHE A CA 1
ATOM 744 C C . PHE A 1 92 ? 2 6.691 0.766 1 97 92 PHE A C 1
ATOM 746 O O . PHE A 1 92 ? 1.878 6.895 1.976 1 97 92 PHE A O 1
ATOM 753 N N . LEU A 1 93 ? 1.215 5.871 0.089 1 96.19 93 LEU A N 1
ATOM 754 C CA . LEU A 1 93 ? 0.083 5.25 0.768 1 96.19 93 LEU A CA 1
ATOM 755 C C . LEU A 1 93 ? 0.533 4.031 1.569 1 96.19 93 LEU A C 1
ATOM 757 O O . LEU A 1 93 ? 1.333 3.229 1.088 1 96.19 93 LEU A O 1
ATOM 761 N N . TRP A 1 94 ? 0.124 3.971 2.744 1 97.12 94 TRP A N 1
ATOM 762 C CA . TRP A 1 94 ? 0.203 2.855 3.68 1 97.12 94 TRP A CA 1
ATOM 763 C C . TRP A 1 94 ? -1.141 2.621 4.363 1 97.12 94 TRP A C 1
ATOM 765 O O . TRP A 1 94 ? -1.649 3.5 5.062 1 97.12 94 TRP A O 1
ATOM 775 N N . ALA A 1 95 ? -1.746 1.465 4.16 1 97 95 ALA A N 1
ATOM 776 C CA . ALA A 1 95 ? -3.031 1.098 4.75 1 97 95 ALA A CA 1
ATOM 777 C C . ALA A 1 95 ? -4.07 2.193 4.527 1 97 95 ALA A C 1
ATOM 779 O O . ALA A 1 95 ? -4.707 2.654 5.48 1 97 95 ALA A O 1
ATOM 780 N N . GLY A 1 96 ? -4.145 2.686 3.322 1 95.88 96 GLY A N 1
ATOM 781 C CA . GLY A 1 96 ? -5.215 3.59 2.93 1 95.88 96 GLY A CA 1
ATOM 782 C C . GLY A 1 96 ? -4.883 5.051 3.176 1 95.88 96 GLY A C 1
ATOM 783 O O . GLY A 1 96 ? -5.727 5.926 2.973 1 95.88 96 GLY A O 1
ATOM 784 N N . GLY A 1 97 ? -3.678 5.434 3.668 1 96.31 97 GLY A N 1
ATOM 785 C CA . GLY A 1 97 ? -3.279 6.812 3.92 1 96.31 97 GLY A CA 1
ATOM 786 C C . GLY A 1 97 ? -1.794 6.961 4.195 1 96.31 97 GLY A C 1
ATOM 787 O O . GLY A 1 97 ? -1.024 6.016 4.012 1 96.31 97 GLY A O 1
ATOM 788 N N . TRP A 1 98 ? -1.443 8.219 4.594 1 96.62 98 TRP A N 1
ATOM 789 C CA . TRP A 1 98 ? -0.049 8.477 4.941 1 96.62 98 TRP A CA 1
ATOM 790 C C . TRP A 1 98 ? 0.302 7.844 6.281 1 96.62 98 TRP A C 1
ATOM 792 O O . TRP A 1 98 ? -0.556 7.719 7.16 1 96.62 98 TRP A O 1
ATOM 802 N N . ARG A 1 99 ? 1.499 7.445 6.402 1 97.12 99 ARG A N 1
ATOM 803 C CA . ARG A 1 99 ? 1.952 6.898 7.676 1 97.12 99 ARG A CA 1
ATOM 804 C C . ARG A 1 99 ? 1.899 7.957 8.773 1 97.12 99 ARG A C 1
ATOM 806 O O . ARG A 1 99 ? 2.283 9.109 8.555 1 97.12 99 ARG A O 1
ATOM 813 N N . PRO A 1 100 ? 1.493 7.535 9.961 1 96.88 100 PRO A N 1
ATOM 814 C CA . PRO A 1 100 ? 1.443 8.477 11.086 1 96.88 100 PRO A CA 1
ATOM 815 C C . PRO A 1 100 ? 2.814 9.047 11.438 1 96.88 100 PRO A C 1
ATOM 817 O O . PRO A 1 100 ? 2.908 10.18 11.922 1 96.88 100 PRO A O 1
ATOM 820 N N . GLY A 1 101 ? 3.809 8.32 11.133 1 94.25 101 GLY A N 1
ATOM 821 C CA . GLY A 1 101 ? 5.164 8.766 11.43 1 94.25 101 GLY A CA 1
ATOM 822 C C . GLY A 1 101 ? 5.543 10.047 10.711 1 94.25 101 GLY A C 1
ATOM 823 O O . GLY A 1 101 ? 6.438 10.766 11.148 1 94.25 101 GLY A O 1
ATOM 824 N N . ALA A 1 102 ? 4.867 10.359 9.641 1 93.88 102 ALA A N 1
ATOM 825 C CA . ALA A 1 102 ? 5.137 11.578 8.891 1 93.88 102 ALA A CA 1
ATOM 826 C C . ALA A 1 102 ? 4.871 12.82 9.742 1 93.88 102 ALA A C 1
ATOM 828 O O . ALA A 1 102 ? 5.496 13.867 9.539 1 93.88 102 ALA A O 1
ATOM 829 N N . ALA A 1 103 ? 4.023 12.711 10.703 1 95.69 103 ALA A N 1
ATOM 830 C CA . ALA A 1 103 ? 3.684 13.828 11.578 1 95.69 103 ALA A CA 1
ATOM 831 C C . ALA A 1 103 ? 4.91 14.32 12.344 1 95.69 103 ALA A C 1
ATOM 833 O O . ALA A 1 103 ? 5.078 15.523 12.562 1 95.69 103 ALA A O 1
ATOM 834 N N . PHE A 1 104 ? 5.742 13.453 12.719 1 94.88 104 PHE A N 1
ATOM 835 C CA . PHE A 1 104 ? 6.914 13.82 13.508 1 94.88 104 PHE A CA 1
ATOM 836 C C . PHE A 1 104 ? 7.957 14.508 12.633 1 94.88 104 PHE A C 1
ATOM 838 O O . PHE A 1 104 ? 8.656 15.422 13.086 1 94.88 104 PHE A O 1
ATOM 845 N N . GLN A 1 105 ? 8.016 14.078 11.375 1 91.81 105 GLN A N 1
ATOM 846 C CA . GLN A 1 105 ? 8.898 14.766 10.438 1 91.81 105 GLN A CA 1
ATOM 847 C C . GLN A 1 105 ? 8.445 16.203 10.211 1 91.81 105 GLN A C 1
ATOM 849 O O . GLN A 1 105 ? 9.266 17.109 10.141 1 91.81 105 GLN A O 1
ATOM 854 N N . ILE A 1 106 ? 7.195 16.312 10.109 1 94.69 106 ILE A N 1
ATOM 855 C CA . ILE A 1 106 ? 6.621 17.641 9.953 1 94.69 106 ILE A CA 1
ATOM 856 C C . ILE A 1 106 ? 6.949 18.5 11.18 1 94.69 106 ILE A C 1
ATOM 858 O O . ILE A 1 106 ? 7.398 19.641 11.039 1 94.69 106 ILE A O 1
ATOM 862 N N . LEU A 1 107 ? 6.797 17.906 12.297 1 93.75 107 LEU A N 1
ATOM 863 C CA . LEU A 1 107 ? 7.02 18.609 13.547 1 93.75 107 LEU A CA 1
ATOM 864 C C . LEU A 1 107 ? 8.477 19.031 13.68 1 93.75 107 LEU A C 1
ATOM 866 O O . LEU A 1 107 ? 8.766 20.188 13.992 1 93.75 107 LEU A O 1
ATOM 870 N N . TYR A 1 108 ? 9.344 18.172 13.375 1 88.25 108 TYR A N 1
ATOM 871 C CA . TYR A 1 108 ? 10.773 18.453 13.508 1 88.25 108 TYR A CA 1
ATOM 872 C C . TYR A 1 108 ? 11.219 19.5 12.492 1 88.25 108 TYR A C 1
ATOM 874 O O . TYR A 1 108 ? 12.016 20.375 12.812 1 88.25 108 TYR A O 1
ATOM 882 N N . SER A 1 109 ? 10.688 19.391 11.359 1 85.25 109 SER A N 1
ATOM 883 C CA . SER A 1 109 ? 11.039 20.344 10.32 1 85.25 109 SER A CA 1
ATOM 884 C C . SER A 1 109 ? 10.523 21.75 10.656 1 85.25 109 SER A C 1
ATOM 886 O O . SER A 1 109 ? 11.227 22.734 10.453 1 85.25 109 SER A O 1
ATOM 888 N N . GLU A 1 110 ? 9.422 21.766 11.148 1 84 110 GLU A N 1
ATOM 889 C CA . GLU A 1 110 ? 8.828 23.047 11.523 1 84 110 GLU A CA 1
ATOM 890 C C . GLU A 1 110 ? 9.57 23.672 12.703 1 84 110 GLU A C 1
ATOM 892 O O . GLU A 1 110 ? 9.734 24.891 12.766 1 84 110 GLU A O 1
ATOM 897 N N . SER A 1 111 ? 9.969 22.859 13.602 1 82 111 SER A N 1
ATOM 898 C CA . SER A 1 111 ? 10.695 23.344 14.773 1 82 111 SER A CA 1
ATOM 899 C C . SER A 1 111 ? 12.094 23.844 14.391 1 82 111 SER A C 1
ATOM 901 O O . SER A 1 111 ? 12.617 24.766 15.008 1 82 111 SER A O 1
ATOM 903 N N . GLY A 1 112 ? 12.758 23.188 13.43 1 72.5 112 GLY A N 1
ATOM 904 C CA . GLY A 1 112 ? 14.078 23.578 12.969 1 72.5 112 GLY A CA 1
ATOM 905 C C . GLY A 1 112 ? 14.062 24.828 12.125 1 72.5 112 GLY A C 1
ATOM 906 O O . GLY A 1 112 ? 15.023 25.609 12.141 1 72.5 112 GLY A O 1
ATOM 907 N N . ARG A 1 113 ? 13.203 24.984 11.266 1 66.06 113 ARG A N 1
ATOM 908 C CA . ARG A 1 113 ? 13.07 26.156 10.414 1 66.06 113 ARG A CA 1
ATOM 909 C C . ARG A 1 113 ? 12.953 27.422 11.242 1 66.06 113 ARG A C 1
ATOM 911 O O . ARG A 1 113 ? 13.477 28.469 10.859 1 66.06 113 ARG A O 1
ATOM 918 N N . ARG A 1 114 ? 12.484 27.312 12.25 1 56.88 114 ARG A N 1
ATOM 919 C CA . ARG A 1 114 ? 12.219 28.5 13.062 1 56.88 114 ARG A CA 1
ATOM 920 C C . ARG A 1 114 ? 13.406 28.812 13.969 1 56.88 114 ARG A C 1
ATOM 922 O O . ARG A 1 114 ? 13.57 29.953 14.422 1 56.88 114 ARG A O 1
ATOM 929 N N . VAL A 1 115 ? 14.305 27.812 14.102 1 49 115 VAL A N 1
ATOM 930 C CA . VAL A 1 115 ? 15.5 28.047 14.898 1 49 115 VAL A CA 1
ATOM 931 C C . VAL A 1 115 ? 16.562 28.734 14.039 1 49 115 VAL A C 1
ATOM 933 O O . VAL A 1 115 ? 17.312 29.578 14.531 1 49 115 VAL A O 1
ATOM 936 N N . GLU A 1 116 ? 16.875 28.453 12.703 1 47.69 116 GLU A N 1
ATOM 937 C CA . GLU A 1 116 ? 18.047 28.844 11.938 1 47.69 116 GLU A CA 1
ATOM 938 C C . GLU A 1 116 ? 18.172 30.375 11.859 1 47.69 116 GLU A C 1
ATOM 940 O O . GLU A 1 116 ? 19.266 30.922 11.992 1 47.69 116 GLU A O 1
ATOM 945 N N . PRO A 1 117 ? 17.297 31.078 11.289 1 41.25 117 PRO A N 1
ATOM 946 C CA . PRO A 1 117 ? 17.703 32.469 11.133 1 41.25 117 PRO A CA 1
ATOM 947 C C . PRO A 1 117 ? 18.219 33.094 12.43 1 41.25 117 PRO A C 1
ATOM 949 O O . PRO A 1 117 ? 19.016 34.031 12.391 1 41.25 117 PRO A O 1
ATOM 952 N N . TRP A 1 118 ? 17.672 32.562 13.414 1 39.22 118 TRP A N 1
ATOM 953 C CA . TRP A 1 118 ? 18 33.312 14.625 1 39.22 118 TRP A CA 1
ATOM 954 C C . TRP A 1 118 ? 19.406 33 15.102 1 39.22 118 TRP A C 1
ATOM 956 O O . TRP A 1 118 ? 20.016 33.781 15.828 1 39.22 118 TRP A O 1
ATOM 966 N N . LEU A 1 119 ? 19.875 31.797 14.891 1 40.19 119 LEU A N 1
ATOM 967 C CA . LEU A 1 119 ? 21.25 31.531 15.305 1 40.19 119 LEU A CA 1
ATOM 968 C C . LEU A 1 119 ? 22.234 32.438 14.539 1 40.19 119 LEU A C 1
ATOM 970 O O . LEU A 1 119 ? 23.297 32.75 15.047 1 40.19 119 LEU A O 1
ATOM 974 N N . VAL A 1 120 ? 22.016 32.688 13.367 1 37.75 120 VAL A N 1
ATOM 975 C CA . VAL A 1 120 ? 23.016 33.469 12.625 1 37.75 120 VAL A CA 1
ATOM 976 C C . VAL A 1 120 ? 23.062 34.906 13.164 1 37.75 120 VAL A C 1
ATOM 978 O O . VAL A 1 120 ? 24.125 35.531 13.164 1 37.75 120 VAL A O 1
ATOM 981 N N . GLN A 1 121 ? 21.891 35.625 13.43 1 40.56 121 GLN A N 1
ATOM 982 C CA . GLN A 1 121 ? 22.109 37.031 13.758 1 40.56 121 GLN A CA 1
ATOM 983 C C . GLN A 1 121 ? 22.453 37.188 15.234 1 40.56 121 GLN A C 1
ATOM 985 O O . GLN A 1 121 ? 22.641 38.312 15.711 1 40.56 121 GLN A O 1
ATOM 990 N N . GLY A 1 122 ? 22.938 36.375 16.094 1 37.97 122 GLY A N 1
ATOM 991 C CA . GLY A 1 122 ? 23.422 36.594 17.453 1 37.97 122 GLY A CA 1
ATOM 992 C C . GLY A 1 122 ? 22.312 36.875 18.438 1 37.97 122 GLY A C 1
ATOM 993 O O . GLY A 1 122 ? 22.562 37.156 19.609 1 37.97 122 GLY A O 1
ATOM 994 N N . VAL A 1 123 ? 21.203 37.5 18.125 1 34.88 123 VAL A N 1
ATOM 995 C CA . VAL A 1 123 ? 20.141 37.812 19.062 1 34.88 123 VAL A CA 1
ATOM 996 C C . VAL A 1 123 ? 19.375 36.562 19.469 1 34.88 123 VAL A C 1
ATOM 998 O O . VAL A 1 123 ? 18.688 35.938 18.641 1 34.88 123 VAL A O 1
ATOM 1001 N N . LEU A 1 124 ? 19.844 35.75 20.359 1 38.12 124 LEU A N 1
ATOM 1002 C CA . LEU A 1 124 ? 19.078 34.719 21.031 1 38.12 124 LEU A CA 1
ATOM 1003 C C . LEU A 1 124 ? 17.828 35.281 21.672 1 38.12 124 LEU A C 1
ATOM 1005 O O . LEU A 1 124 ? 17.891 35.969 22.703 1 38.12 124 LEU A O 1
ATOM 1009 N N . ARG A 1 125 ? 16.938 36.062 21.109 1 39.41 125 ARG A N 1
ATOM 1010 C CA . ARG A 1 125 ? 15.805 36.438 21.953 1 39.41 125 ARG A CA 1
ATOM 1011 C C . ARG A 1 125 ? 15.211 35.219 22.641 1 39.41 125 ARG A C 1
ATOM 1013 O O . ARG A 1 125 ? 15.109 34.125 22.047 1 39.41 125 ARG A O 1
ATOM 1020 N N . ASP A 1 126 ? 15.203 35.094 24 1 40 126 ASP A N 1
ATOM 1021 C CA . ASP A 1 126 ? 14.609 34.188 24.969 1 40 126 ASP A CA 1
ATOM 1022 C C . ASP A 1 126 ? 13.336 33.562 24.422 1 40 126 ASP A C 1
ATOM 1024 O O . ASP A 1 126 ? 13.07 32.375 24.688 1 40 126 ASP A O 1
ATOM 1028 N N . ASP A 1 127 ? 12.344 34.406 24.172 1 38.34 127 ASP A N 1
ATOM 1029 C CA . ASP A 1 127 ? 10.93 34.062 24.016 1 38.34 127 ASP A CA 1
ATOM 1030 C C . ASP A 1 127 ? 10.734 33.094 22.828 1 38.34 127 ASP A C 1
ATOM 1032 O O . ASP A 1 127 ? 9.742 32.375 22.781 1 38.34 127 ASP A O 1
ATOM 1036 N N . ASP A 1 128 ? 11.258 33.469 21.688 1 40.59 128 ASP A N 1
ATOM 1037 C CA . ASP A 1 128 ? 10.883 32.812 20.453 1 40.59 128 ASP A CA 1
ATOM 1038 C C . ASP A 1 128 ? 11.602 31.453 20.328 1 40.59 128 ASP A C 1
ATOM 1040 O O . ASP A 1 128 ? 12.055 31.078 19.25 1 40.59 128 ASP A O 1
ATOM 1044 N N . LEU A 1 129 ? 12.445 31.219 21.188 1 42.28 129 LEU A N 1
ATOM 1045 C CA . LEU A 1 129 ? 13 29.875 21.172 1 42.28 129 LEU A CA 1
ATOM 1046 C C . LEU A 1 129 ? 11.953 28.859 20.688 1 42.28 129 LEU A C 1
ATOM 1048 O O . LEU A 1 129 ? 11.289 28.219 21.5 1 42.28 129 LEU A O 1
ATOM 1052 N N . ALA A 1 130 ? 11.102 29.172 19.766 1 51.25 130 ALA A N 1
ATOM 1053 C CA . ALA A 1 130 ? 10 28.75 18.906 1 51.25 130 ALA A CA 1
ATOM 1054 C C . ALA A 1 130 ? 10.094 27.25 18.609 1 51.25 130 ALA A C 1
ATOM 1056 O O . ALA A 1 130 ? 9.133 26.641 18.125 1 51.25 130 ALA A O 1
ATOM 1057 N N . GLY A 1 131 ? 11.273 26.734 19.062 1 73 131 GLY A N 1
ATOM 1058 C CA . GLY A 1 131 ? 11.422 25.281 18.969 1 73 131 GLY A CA 1
ATOM 1059 C C . GLY A 1 131 ? 10.836 24.547 20.156 1 73 131 GLY A C 1
ATOM 1060 O O . GLY A 1 131 ? 10.172 25.141 21 1 73 131 GLY A O 1
ATOM 1061 N N . LEU A 1 132 ? 10.812 23.328 20.141 1 84.12 132 LEU A N 1
ATOM 1062 C CA . LEU A 1 132 ? 10.297 22.422 21.172 1 84.12 132 LEU A CA 1
ATOM 1063 C C . LEU A 1 132 ? 11.18 22.469 22.406 1 84.12 132 LEU A C 1
ATOM 1065 O O . LEU A 1 132 ? 12.406 22.453 22.312 1 84.12 132 LEU A O 1
ATOM 1069 N N . SER A 1 133 ? 10.586 22.812 23.594 1 88.12 133 SER A N 1
ATOM 1070 C CA . SER A 1 133 ? 11.312 22.703 24.859 1 88.12 133 SER A CA 1
ATOM 1071 C C . SER A 1 133 ? 11.859 21.281 25.062 1 88.12 133 SER A C 1
ATOM 1073 O O . SER A 1 133 ? 11.445 20.344 24.375 1 88.12 133 SER A O 1
ATOM 1075 N N . ALA A 1 134 ? 12.789 21.141 25.984 1 88.31 134 ALA A N 1
ATOM 1076 C CA . ALA A 1 134 ? 13.367 19.828 26.281 1 88.31 134 ALA A CA 1
ATOM 1077 C C . ALA A 1 134 ? 12.289 18.844 26.734 1 88.31 134 ALA A C 1
ATOM 1079 O O . ALA A 1 134 ? 12.328 17.672 26.359 1 88.31 134 ALA A O 1
ATOM 1080 N N . LEU A 1 135 ? 11.383 19.359 27.547 1 92.88 135 LEU A N 1
ATOM 1081 C CA . LEU A 1 135 ? 10.297 18.5 28.016 1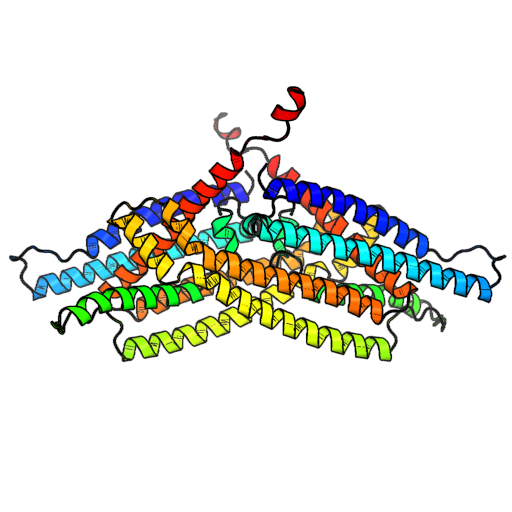 92.88 135 LEU A CA 1
ATOM 1082 C C . LEU A 1 135 ? 9.391 18.094 26.859 1 92.88 135 LEU A C 1
ATOM 1084 O O . LEU A 1 135 ? 8.961 16.938 26.781 1 92.88 135 LEU A O 1
ATOM 1088 N N . GLN A 1 136 ? 9.047 19.016 26.031 1 94.12 136 GLN A N 1
ATOM 1089 C CA . GLN A 1 136 ? 8.25 18.703 24.844 1 94.12 136 GLN A CA 1
ATOM 1090 C C . GLN A 1 136 ? 8.961 17.688 23.969 1 94.12 136 GLN A C 1
ATOM 1092 O O . GLN A 1 136 ? 8.336 16.734 23.469 1 94.12 136 GLN A O 1
ATOM 1097 N N . LEU A 1 137 ? 10.297 17.859 23.797 1 92.25 137 LEU A N 1
ATOM 1098 C CA . LEU A 1 137 ? 11.078 16.953 22.969 1 92.25 137 LEU A CA 1
ATOM 1099 C C . LEU A 1 137 ? 11.062 15.547 23.531 1 92.25 137 LEU A C 1
ATOM 1101 O O . LEU A 1 137 ? 11 14.57 22.781 1 92.25 137 LEU A O 1
ATOM 1105 N N . GLU A 1 138 ? 11.148 15.461 24.812 1 94.44 138 GLU A N 1
ATOM 1106 C CA . GLU A 1 138 ? 11.102 14.156 25.453 1 94.44 138 GLU A CA 1
ATOM 1107 C C . GLU A 1 138 ? 9.75 13.477 25.234 1 94.44 138 GLU A C 1
ATOM 1109 O O . GLU A 1 138 ? 9.688 12.281 24.953 1 94.44 138 GLU A O 1
ATOM 1114 N N . ARG A 1 139 ? 8.672 14.227 25.406 1 96.75 139 ARG A N 1
ATOM 1115 C CA . ARG A 1 139 ? 7.328 13.695 25.219 1 96.75 139 ARG A CA 1
ATOM 1116 C C . ARG A 1 139 ? 7.09 13.305 23.766 1 96.75 139 ARG A C 1
ATOM 1118 O O . ARG A 1 139 ? 6.453 12.281 23.484 1 96.75 139 ARG A O 1
ATOM 1125 N N . VAL A 1 140 ? 7.605 14.094 22.859 1 95.56 140 VAL A N 1
ATOM 1126 C CA . VAL A 1 140 ? 7.473 13.797 21.438 1 95.56 140 VAL A CA 1
ATOM 1127 C C . VAL A 1 140 ? 8.234 12.516 21.109 1 95.56 140 VAL A C 1
ATOM 1129 O O . VAL A 1 140 ? 7.754 11.68 20.344 1 95.56 140 VAL A O 1
ATOM 1132 N N . ASP A 1 141 ? 9.406 12.398 21.719 1 94.75 141 ASP A N 1
ATOM 1133 C CA . ASP A 1 141 ? 10.219 11.211 21.484 1 94.75 141 ASP A CA 1
ATOM 1134 C C . ASP A 1 141 ? 9.5 9.945 21.953 1 94.75 141 ASP A C 1
ATOM 1136 O O . ASP A 1 141 ? 9.516 8.922 21.266 1 94.75 141 ASP A O 1
ATOM 1140 N N . GLN A 1 142 ? 8.898 10.047 23.078 1 97.31 142 GLN A N 1
ATOM 1141 C CA . GLN A 1 142 ? 8.141 8.914 23.609 1 97.31 142 GLN A CA 1
ATOM 1142 C C . GLN A 1 142 ? 6.945 8.586 22.719 1 97.31 142 GLN A C 1
ATOM 1144 O O . GLN A 1 142 ? 6.672 7.418 22.438 1 97.31 142 GLN A O 1
ATOM 1149 N N . LEU A 1 143 ? 6.211 9.602 22.328 1 97.94 143 LEU A N 1
ATOM 1150 C CA . LEU A 1 143 ? 5.062 9.422 21.438 1 97.94 143 LEU A CA 1
ATOM 1151 C C . LEU A 1 143 ? 5.488 8.805 20.109 1 97.94 143 LEU A C 1
ATOM 1153 O O . LEU A 1 143 ? 4.805 7.926 19.578 1 97.94 143 LEU A O 1
ATOM 1157 N N . GLN A 1 144 ? 6.586 9.281 19.578 1 97.25 144 GLN A N 1
ATOM 1158 C CA . GLN A 1 144 ? 7.098 8.766 18.312 1 97.25 144 GLN A CA 1
ATOM 1159 C C . GLN A 1 144 ? 7.438 7.281 18.422 1 97.25 144 GLN A C 1
ATOM 1161 O O . GLN A 1 144 ? 7.086 6.496 17.531 1 97.25 144 GLN A O 1
ATOM 1166 N N . ARG A 1 145 ? 8.117 6.891 19.469 1 97 145 ARG A N 1
ATOM 1167 C CA . ARG A 1 145 ? 8.492 5.492 19.656 1 97 145 ARG A CA 1
ATOM 1168 C C . ARG A 1 145 ? 7.25 4.602 19.734 1 97 145 ARG A C 1
ATOM 1170 O O . ARG A 1 145 ? 7.195 3.553 19.094 1 97 145 ARG A O 1
ATOM 1177 N N . ARG A 1 146 ? 6.273 5.039 20.422 1 98 146 ARG A N 1
ATOM 1178 C CA . ARG A 1 146 ? 5.039 4.273 20.562 1 98 146 ARG A CA 1
ATOM 1179 C C . ARG A 1 146 ? 4.293 4.191 19.234 1 98 146 ARG A C 1
ATOM 1181 O O . ARG A 1 146 ? 3.756 3.141 18.875 1 98 146 ARG A O 1
ATOM 1188 N N . THR A 1 147 ? 4.242 5.277 18.547 1 97.75 147 THR A N 1
ATOM 1189 C CA . THR A 1 147 ? 3.549 5.332 17.266 1 97.75 147 THR A CA 1
ATOM 1190 C C . THR A 1 147 ? 4.215 4.41 16.25 1 97.75 147 THR A C 1
ATOM 1192 O O . THR A 1 147 ? 3.537 3.656 15.547 1 97.75 147 THR A O 1
ATOM 1195 N N . LEU A 1 148 ? 5.551 4.449 16.219 1 96.75 148 LEU A N 1
ATOM 1196 C CA . LEU A 1 148 ? 6.285 3.613 15.273 1 96.75 148 LEU A CA 1
ATOM 1197 C C . LEU A 1 148 ? 6.105 2.135 15.602 1 96.75 148 LEU A C 1
ATOM 1199 O O . LEU A 1 148 ? 6.012 1.304 14.695 1 96.75 148 LEU A O 1
ATOM 1203 N N . GLU A 1 149 ? 6.031 1.836 16.828 1 97.19 149 GLU A N 1
ATOM 1204 C CA . GLU A 1 149 ? 5.781 0.458 17.25 1 97.19 149 GLU A CA 1
ATOM 1205 C C . GLU A 1 149 ? 4.391 -0.004 16.812 1 97.19 149 GLU A C 1
ATOM 1207 O O . GLU A 1 149 ? 4.23 -1.116 16.312 1 97.19 149 GLU A O 1
ATOM 1212 N N . THR A 1 150 ? 3.424 0.806 17.031 1 98.31 150 THR A N 1
ATOM 1213 C CA . THR A 1 150 ? 2.061 0.468 16.641 1 98.31 150 THR A CA 1
ATOM 1214 C C . THR A 1 150 ? 1.947 0.359 15.117 1 98.31 150 THR A C 1
ATOM 1216 O O . THR A 1 150 ? 1.222 -0.496 14.609 1 98.31 150 THR A O 1
ATOM 1219 N N . GLU A 1 151 ? 2.639 1.249 14.383 1 97.69 151 GLU A N 1
ATOM 1220 C CA . GLU A 1 151 ? 2.682 1.151 12.922 1 97.69 151 GLU A CA 1
ATOM 1221 C C . GLU A 1 151 ? 3.203 -0.211 12.477 1 97.69 151 GLU A C 1
ATOM 1223 O O . GLU A 1 151 ? 2.676 -0.803 11.531 1 97.69 151 GLU A O 1
ATOM 1228 N N . ARG A 1 152 ? 4.238 -0.64 13.164 1 96.06 152 ARG A N 1
ATOM 1229 C CA . ARG A 1 152 ? 4.812 -1.939 12.836 1 96.06 152 ARG A CA 1
ATOM 1230 C C . ARG A 1 152 ? 3.809 -3.061 13.078 1 96.06 152 ARG A C 1
ATOM 1232 O O . ARG A 1 152 ? 3.693 -3.988 12.273 1 96.06 152 ARG A O 1
ATOM 1239 N N . MET A 1 153 ? 3.102 -2.953 14.141 1 97.19 153 MET A N 1
ATOM 1240 C CA . MET A 1 153 ? 2.094 -3.961 14.453 1 97.19 153 MET A CA 1
ATOM 1241 C C . MET A 1 153 ? 0.991 -3.977 13.398 1 97.19 153 MET A C 1
ATOM 1243 O O . MET A 1 153 ? 0.554 -5.047 12.969 1 97.19 153 MET A O 1
ATOM 1247 N N . ILE A 1 154 ? 0.568 -2.867 13 1 98.25 154 ILE A N 1
ATOM 1248 C CA . ILE A 1 154 ? -0.49 -2.764 12 1 98.25 154 ILE A CA 1
ATOM 1249 C C . ILE A 1 154 ? 0.015 -3.291 10.656 1 98.25 154 ILE A C 1
ATOM 1251 O O . ILE A 1 154 ? -0.729 -3.943 9.922 1 98.25 154 ILE A O 1
ATOM 1255 N N . SER A 1 155 ? 1.314 -3.033 10.359 1 97.31 155 SER A N 1
ATOM 1256 C CA . SER A 1 155 ? 1.908 -3.557 9.133 1 97.31 155 SER A CA 1
ATOM 1257 C C . SER A 1 155 ? 1.906 -5.082 9.125 1 97.31 155 SER A C 1
ATOM 1259 O O . SER A 1 155 ? 1.689 -5.703 8.078 1 97.31 155 SER A O 1
ATOM 1261 N N . GLU A 1 156 ? 2.141 -5.633 10.25 1 95.62 156 GLU A N 1
ATOM 1262 C CA . GLU A 1 156 ? 2.098 -7.09 10.367 1 95.62 156 GLU A CA 1
ATOM 1263 C C . GLU A 1 156 ? 0.675 -7.613 10.188 1 95.62 156 GLU A C 1
ATOM 1265 O O . GLU A 1 156 ? 0.464 -8.641 9.539 1 95.62 156 GLU A O 1
ATOM 1270 N N . GLU A 1 157 ? -0.256 -6.91 10.742 1 97 157 GLU A N 1
ATOM 1271 C CA . GLU A 1 157 ? -1.657 -7.273 10.555 1 97 157 GLU A CA 1
ATOM 1272 C C . GLU A 1 157 ? -2.066 -7.16 9.094 1 97 157 GLU A C 1
ATOM 1274 O O . GLU A 1 157 ? -2.828 -7.988 8.586 1 97 157 GLU A O 1
ATOM 1279 N N . GLU A 1 158 ? -1.608 -6.125 8.484 1 97.69 158 GLU A N 1
ATOM 1280 C CA . GLU A 1 158 ? -1.882 -5.941 7.066 1 97.69 158 GLU A CA 1
ATOM 1281 C C . GLU A 1 158 ? -1.312 -7.09 6.238 1 97.69 158 GLU A C 1
ATOM 1283 O O . GLU A 1 158 ? -1.961 -7.578 5.312 1 97.69 158 GLU A O 1
ATOM 1288 N N . ALA A 1 159 ? -0.079 -7.488 6.574 1 96.06 159 ALA A N 1
ATOM 1289 C CA . ALA A 1 159 ? 0.553 -8.609 5.887 1 96.06 159 ALA A CA 1
ATOM 1290 C C . ALA A 1 159 ? -0.287 -9.875 6.02 1 96.06 159 ALA A C 1
ATOM 1292 O O . ALA A 1 159 ? -0.498 -10.594 5.039 1 96.06 159 ALA A O 1
ATOM 1293 N N . GLU A 1 160 ? -0.764 -10.102 7.191 1 94.56 160 GLU A N 1
ATOM 1294 C CA . GLU A 1 160 ? -1.593 -11.273 7.441 1 94.56 160 GLU A CA 1
ATOM 1295 C C . GLU A 1 160 ? -2.895 -11.211 6.645 1 94.56 160 GLU A C 1
ATOM 1297 O O . GLU A 1 160 ? -3.336 -12.219 6.086 1 94.56 160 GLU A O 1
ATOM 1302 N N . ALA A 1 161 ? -3.494 -10.055 6.656 1 96 161 ALA A N 1
ATOM 1303 C CA . ALA A 1 161 ? -4.738 -9.867 5.914 1 96 161 ALA A CA 1
ATOM 1304 C C . ALA A 1 161 ? -4.523 -10.094 4.422 1 96 161 ALA A C 1
ATOM 1306 O O . ALA A 1 161 ? -5.355 -10.711 3.754 1 96 161 ALA A O 1
ATOM 1307 N N . GLN A 1 162 ? -3.422 -9.641 3.926 1 95.81 162 GLN A N 1
ATOM 1308 C CA . GLN A 1 162 ? -3.133 -9.727 2.498 1 95.81 162 GLN A CA 1
ATOM 1309 C C . GLN A 1 162 ? -2.822 -11.164 2.084 1 95.81 162 GLN A C 1
ATOM 1311 O O . GLN A 1 162 ? -3.064 -11.547 0.94 1 95.81 162 GLN A O 1
ATOM 1316 N N . GLU A 1 163 ? -2.346 -11.945 2.943 1 92.06 163 GLU A N 1
ATOM 1317 C CA . GLU A 1 163 ? -2.039 -13.344 2.65 1 92.06 163 GLU A CA 1
ATOM 1318 C C . GLU A 1 163 ? -3.316 -14.164 2.473 1 92.06 163 GLU A C 1
ATOM 1320 O O . GLU A 1 163 ? -3.279 -15.266 1.928 1 92.06 163 GLU A O 1
ATOM 1325 N N . LEU A 1 164 ? -4.41 -13.609 2.893 1 92.44 164 LEU A N 1
ATOM 1326 C CA . LEU A 1 164 ? -5.684 -14.312 2.783 1 92.44 164 LEU A CA 1
ATOM 1327 C C . LEU A 1 164 ? -6.09 -14.477 1.323 1 92.44 164 LEU A C 1
ATOM 1329 O O . LEU A 1 164 ? -6.992 -15.258 1.012 1 92.44 164 LEU A O 1
ATOM 1333 N N . VAL A 1 165 ? -5.414 -13.773 0.478 1 91.25 165 VAL A N 1
ATOM 1334 C CA . VAL A 1 165 ? -5.684 -13.922 -0.948 1 91.25 165 VAL A CA 1
ATOM 1335 C C . VAL A 1 165 ? -5.414 -15.359 -1.375 1 91.25 165 VAL A C 1
ATOM 1337 O O . VAL A 1 165 ? -6.027 -15.859 -2.32 1 91.25 165 VAL A O 1
ATOM 1340 N N . ALA A 1 166 ? -4.527 -16.016 -0.69 1 92.5 166 ALA A N 1
ATOM 1341 C CA . ALA A 1 166 ? -4.148 -17.391 -1.03 1 92.5 166 ALA A CA 1
ATOM 1342 C C . ALA A 1 166 ? -4.625 -18.375 0.035 1 92.5 166 ALA A C 1
ATOM 1344 O O . ALA A 1 166 ? -4.062 -19.453 0.182 1 92.5 166 ALA A O 1
ATOM 1345 N N . TRP A 1 167 ? -5.609 -17.953 0.771 1 89.12 167 TRP A N 1
ATOM 1346 C CA . TRP A 1 167 ? -6.176 -18.844 1.777 1 89.12 167 TRP A CA 1
ATOM 1347 C C . TRP A 1 167 ? -6.824 -20.062 1.124 1 89.12 167 TRP A C 1
ATOM 1349 O O . TRP A 1 167 ? -7.168 -20.031 -0.06 1 89.12 167 TRP A O 1
ATOM 1359 N N . PRO A 1 168 ? -6.93 -21.156 1.769 1 88.81 168 PRO A N 1
ATOM 1360 C CA . PRO A 1 168 ? -7.375 -22.422 1.178 1 88.81 168 PRO A CA 1
ATOM 1361 C C . PRO A 1 168 ? -8.695 -22.297 0.428 1 88.81 168 PRO A C 1
ATOM 1363 O O . PRO A 1 168 ? -8.867 -22.891 -0.641 1 88.81 168 PRO A O 1
ATOM 1366 N N . GLN A 1 169 ? -9.57 -21.578 0.971 1 90.38 169 GLN A N 1
ATOM 1367 C CA . GLN A 1 169 ? -10.859 -21.406 0.302 1 90.38 169 GLN A CA 1
ATOM 1368 C C . GLN A 1 169 ? -10.688 -20.734 -1.056 1 90.38 169 GLN A C 1
ATOM 1370 O O . GLN A 1 169 ? -11.336 -21.109 -2.031 1 90.38 169 GLN A O 1
ATOM 1375 N N . MET A 1 170 ? -9.859 -19.766 -1.146 1 93.12 170 MET A N 1
ATOM 1376 C CA . MET A 1 170 ? -9.57 -19.062 -2.395 1 93.12 170 MET A CA 1
ATOM 1377 C C . MET A 1 170 ? -8.914 -20 -3.404 1 93.12 170 MET A C 1
ATOM 1379 O O . MET A 1 170 ? -9.234 -19.953 -4.594 1 93.12 170 MET A O 1
ATOM 1383 N N . MET A 1 171 ? -8.062 -20.828 -2.912 1 92.31 171 MET A N 1
ATOM 1384 C CA . MET A 1 171 ? -7.375 -21.797 -3.76 1 92.31 171 MET A CA 1
ATOM 1385 C C . MET A 1 171 ? -8.367 -22.797 -4.34 1 92.31 171 MET A C 1
ATOM 1387 O O . MET A 1 171 ? -8.289 -23.141 -5.523 1 92.31 171 MET A O 1
ATOM 1391 N N . GLU A 1 172 ? -9.234 -23.219 -3.523 1 92.31 172 GLU A N 1
ATOM 1392 C CA . GLU A 1 172 ? -10.25 -24.172 -3.963 1 92.31 172 GLU A CA 1
ATOM 1393 C C . GLU A 1 172 ? -11.164 -23.562 -5.012 1 92.31 172 GLU A C 1
ATOM 1395 O O . GLU A 1 172 ? -11.453 -24.172 -6.039 1 92.31 172 GLU A O 1
ATOM 1400 N N . ILE A 1 173 ? -11.594 -22.406 -4.762 1 94.75 173 ILE A N 1
ATOM 1401 C CA . ILE A 1 173 ? -12.508 -21.719 -5.668 1 94.75 173 ILE A CA 1
ATOM 1402 C C . ILE A 1 173 ? -11.812 -21.469 -7.008 1 94.75 173 ILE A C 1
ATOM 1404 O O . ILE A 1 173 ? -12.398 -21.719 -8.07 1 94.75 173 ILE A O 1
ATOM 1408 N N . SER A 1 174 ? -10.57 -21.016 -6.949 1 95.31 174 SER A N 1
ATOM 1409 C CA . SER A 1 174 ? -9.812 -20.766 -8.172 1 95.31 174 SER A CA 1
ATOM 1410 C C . SER A 1 174 ? -9.641 -22.047 -8.992 1 95.31 174 SER A C 1
ATOM 1412 O O . SER A 1 174 ? -9.703 -22.016 -10.219 1 95.31 174 SER A O 1
ATOM 1414 N N . HIS A 1 175 ? -9.461 -23.109 -8.289 1 93.31 175 HIS A N 1
ATOM 1415 C CA . HIS A 1 175 ? -9.336 -24.406 -8.938 1 93.31 175 HIS A CA 1
ATOM 1416 C C . HIS A 1 175 ? -10.641 -24.797 -9.617 1 93.31 175 HIS A C 1
ATOM 1418 O O . HIS A 1 175 ? -10.641 -25.219 -10.781 1 93.31 175 HIS A O 1
ATOM 1424 N N . GLU A 1 176 ? -11.688 -24.641 -8.93 1 94.5 176 GLU A N 1
ATOM 1425 C CA . GLU A 1 176 ? -12.992 -25.031 -9.445 1 94.5 176 GLU A CA 1
ATOM 1426 C C . GLU A 1 176 ? -13.398 -24.172 -10.641 1 94.5 176 GLU A C 1
ATOM 1428 O O . GLU A 1 176 ? -13.992 -24.672 -11.594 1 94.5 176 GLU A O 1
ATOM 1433 N N . ILE A 1 177 ? -13.07 -22.984 -10.586 1 95.44 177 ILE A N 1
ATOM 1434 C CA . ILE A 1 177 ? -13.352 -22.109 -11.711 1 95.44 177 ILE A CA 1
ATOM 1435 C C . ILE A 1 177 ? -12.586 -22.578 -12.945 1 95.44 177 ILE A C 1
ATOM 1437 O O . ILE A 1 177 ? -13.125 -22.594 -14.055 1 95.44 177 ILE A O 1
ATOM 1441 N N . THR A 1 178 ? -11.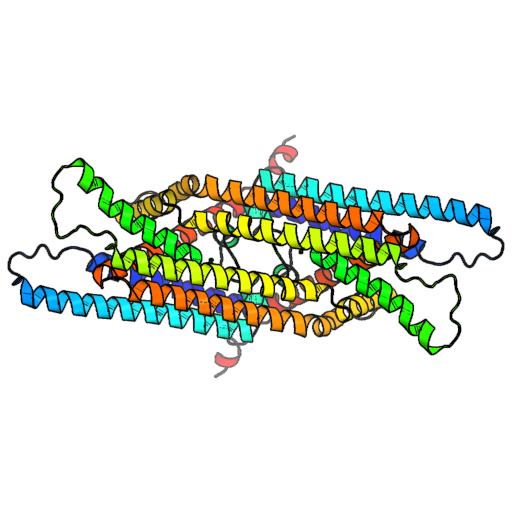391 -22.969 -12.734 1 94 178 THR A N 1
ATOM 1442 C CA . THR A 1 178 ? -10.5 -23.312 -13.836 1 94 178 THR A CA 1
ATOM 1443 C C . THR A 1 178 ? -10.836 -24.688 -14.391 1 94 178 THR A C 1
ATOM 1445 O O . THR A 1 178 ? -10.844 -24.891 -15.609 1 94 178 THR A O 1
ATOM 1448 N N . VAL A 1 179 ? -11.18 -25.641 -13.562 1 90.5 179 VAL A N 1
ATOM 1449 C CA . VAL A 1 179 ? -11.266 -27.047 -13.992 1 90.5 179 VAL A CA 1
ATOM 1450 C C . VAL A 1 179 ? -12.734 -27.438 -14.148 1 90.5 179 VAL A C 1
ATOM 1452 O O . VAL A 1 179 ? -13.078 -28.203 -15.047 1 90.5 179 VAL A O 1
ATOM 1455 N N . SER A 1 180 ? -13.594 -26.906 -13.336 1 91.81 180 SER A N 1
ATOM 1456 C CA . SER A 1 180 ? -14.984 -27.359 -13.32 1 91.81 180 SER A CA 1
ATOM 1457 C C . SER A 1 180 ? -15.906 -26.328 -13.969 1 91.81 180 SER A C 1
ATOM 1459 O O . SER A 1 180 ? -17.109 -26.578 -14.133 1 91.81 180 SER A O 1
ATOM 1461 N N . GLY A 1 181 ? -15.5 -25.203 -14.234 1 90.94 181 GLY A N 1
ATOM 1462 C CA . GLY A 1 181 ? -16.312 -24.203 -14.898 1 90.94 181 GLY A CA 1
ATOM 1463 C C . GLY A 1 181 ? -17.188 -23.406 -13.938 1 90.94 181 GLY A C 1
ATOM 1464 O O . GLY A 1 181 ? -18.203 -22.844 -14.336 1 90.94 181 GLY A O 1
ATOM 1465 N N . LEU A 1 182 ? -16.797 -23.547 -12.68 1 93.38 182 LEU A N 1
ATOM 1466 C CA . LEU A 1 182 ? -17.484 -22.688 -11.727 1 93.38 182 LEU A CA 1
ATOM 1467 C C . LEU A 1 182 ? -17.422 -21.234 -12.172 1 93.38 182 LEU A C 1
ATOM 1469 O O . LEU A 1 182 ? -16.406 -20.781 -12.711 1 93.38 182 LEU A O 1
ATOM 1473 N N . GLU A 1 183 ? -18.453 -20.5 -11.867 1 95.25 183 GLU A N 1
ATOM 1474 C CA . GLU A 1 183 ? -18.516 -19.094 -12.266 1 95.25 183 GLU A CA 1
ATOM 1475 C C . GLU A 1 183 ? -17.5 -18.266 -11.469 1 95.25 183 GLU A C 1
ATOM 1477 O O . GLU A 1 183 ? -17.328 -18.469 -10.266 1 95.25 183 GLU A O 1
ATOM 1482 N N . VAL A 1 184 ? -17 -17.344 -12.109 1 94.69 184 VAL A N 1
ATOM 1483 C CA . VAL A 1 184 ? -15.961 -16.5 -11.531 1 94.69 184 VAL A CA 1
ATOM 1484 C C . VAL A 1 184 ? -16.547 -15.703 -10.359 1 94.69 184 VAL A C 1
ATOM 1486 O O . VAL A 1 184 ? -15.836 -15.367 -9.414 1 94.69 184 VAL A O 1
ATOM 1489 N N . ALA A 1 185 ? -17.828 -15.453 -10.281 1 93.25 185 ALA A N 1
ATOM 1490 C CA . ALA A 1 185 ? -18.5 -14.703 -9.234 1 93.25 185 ALA A CA 1
ATOM 1491 C C . ALA A 1 185 ? -18.391 -15.406 -7.887 1 93.25 185 ALA A C 1
ATOM 1493 O O . ALA A 1 185 ? -18.531 -14.773 -6.836 1 93.25 185 ALA A O 1
ATOM 1494 N N . ALA A 1 186 ? -18.094 -16.656 -7.926 1 94.75 186 ALA A N 1
ATOM 1495 C CA . ALA A 1 186 ? -17.938 -17.438 -6.699 1 94.75 186 ALA A CA 1
ATOM 1496 C C . ALA A 1 186 ? -16.766 -16.922 -5.867 1 94.75 186 ALA A C 1
ATOM 1498 O O . ALA A 1 186 ? -16.703 -17.156 -4.656 1 94.75 186 ALA A O 1
ATOM 1499 N N . MET A 1 187 ? -15.875 -16.25 -6.516 1 95.06 187 MET A N 1
ATOM 1500 C CA . MET A 1 187 ? -14.711 -15.711 -5.828 1 95.06 187 MET A CA 1
ATOM 1501 C C . MET A 1 187 ? -15.133 -14.711 -4.754 1 95.06 187 MET A C 1
ATOM 1503 O O . MET A 1 187 ? -14.406 -14.5 -3.775 1 95.06 187 MET A O 1
ATOM 1507 N N . GLU A 1 188 ? -16.266 -14.07 -4.902 1 93.69 188 GLU A N 1
ATOM 1508 C CA . GLU A 1 188 ? -16.766 -13.094 -3.938 1 93.69 188 GLU A CA 1
ATOM 1509 C C . GLU A 1 188 ? -16.859 -13.695 -2.539 1 93.69 188 GLU A C 1
ATOM 1511 O O . GLU A 1 188 ? -16.484 -13.047 -1.555 1 93.69 188 GLU A O 1
ATOM 1516 N N . ASP A 1 189 ? -17.281 -14.898 -2.527 1 92.38 189 ASP A N 1
ATOM 1517 C CA . ASP A 1 189 ? -17.422 -15.586 -1.247 1 92.38 189 ASP A CA 1
ATOM 1518 C C . ASP A 1 189 ? -16.062 -15.797 -0.579 1 92.38 189 ASP A C 1
ATOM 1520 O O . ASP A 1 189 ? -15.945 -15.703 0.644 1 92.38 189 ASP A O 1
ATOM 1524 N N . GLY A 1 190 ? -15.055 -16.078 -1.354 1 91.88 190 GLY A N 1
ATOM 1525 C CA . GLY A 1 190 ? -13.719 -16.312 -0.823 1 91.88 190 GLY A CA 1
ATOM 1526 C C . GLY A 1 190 ? -13.031 -15.055 -0.349 1 91.88 190 GLY A C 1
ATOM 1527 O O . GLY A 1 190 ? -12.117 -15.109 0.474 1 91.88 190 GLY A O 1
ATOM 1528 N N . LEU A 1 191 ? -13.484 -13.969 -0.802 1 95 191 LEU A N 1
ATOM 1529 C CA . LEU A 1 191 ? -12.781 -12.719 -0.542 1 95 191 LEU A CA 1
ATOM 1530 C C . LEU A 1 191 ? -13.383 -11.992 0.655 1 95 191 LEU A C 1
ATOM 1532 O O . LEU A 1 191 ? -12.828 -10.992 1.128 1 95 191 LEU A O 1
ATOM 1536 N N . VAL A 1 192 ? -14.5 -12.461 1.203 1 93.81 192 VAL A N 1
ATOM 1537 C CA . VAL A 1 192 ? -15.211 -11.797 2.291 1 93.81 192 VAL A CA 1
ATOM 1538 C C . VAL A 1 192 ? -14.281 -11.641 3.492 1 93.81 192 VAL A C 1
ATOM 1540 O O . VAL A 1 192 ? -14.195 -10.555 4.078 1 93.81 192 VAL A O 1
ATOM 1543 N N . GLY A 1 193 ? -13.586 -12.703 3.814 1 94.69 193 GLY A N 1
ATOM 1544 C CA . GLY A 1 193 ? -12.68 -12.664 4.945 1 94.69 193 GLY A CA 1
ATOM 1545 C C . GLY A 1 193 ? -11.539 -11.672 4.762 1 94.69 193 GLY A C 1
ATOM 1546 O O . GLY A 1 193 ? -11.211 -10.922 5.684 1 94.69 193 GLY A O 1
ATOM 1547 N N . ALA A 1 194 ? -10.969 -11.68 3.592 1 95.81 194 ALA A N 1
ATOM 1548 C CA . ALA A 1 194 ? -9.867 -10.773 3.297 1 95.81 194 ALA A CA 1
ATOM 1549 C C . ALA A 1 194 ? -10.328 -9.32 3.338 1 95.81 194 ALA A C 1
ATOM 1551 O O . ALA A 1 194 ? -9.625 -8.453 3.859 1 95.81 194 ALA A O 1
ATOM 1552 N N . LYS A 1 195 ? -11.516 -9.016 2.781 1 96.56 195 LYS A N 1
ATOM 1553 C CA . LYS A 1 195 ? -12.07 -7.668 2.791 1 96.56 195 LYS A CA 1
ATOM 1554 C C . LYS A 1 195 ? -12.297 -7.176 4.219 1 96.56 195 LYS A C 1
ATOM 1556 O O . LYS A 1 195 ? -11.953 -6.039 4.551 1 96.56 195 LYS A O 1
ATOM 1561 N N . GLU A 1 196 ? -12.797 -8.039 5.02 1 97.19 196 GLU A N 1
ATOM 1562 C CA . GLU A 1 196 ? -13.055 -7.676 6.41 1 97.19 196 GLU A CA 1
ATOM 1563 C C . GLU A 1 196 ? -11.75 -7.445 7.168 1 97.19 196 GLU A C 1
ATOM 1565 O O . GLU A 1 196 ? -11.648 -6.523 7.98 1 97.19 196 GLU A O 1
ATOM 1570 N N . ALA A 1 197 ? -10.82 -8.273 6.93 1 97.75 197 ALA A N 1
ATOM 1571 C CA . ALA A 1 197 ? -9.523 -8.117 7.586 1 97.75 197 ALA A CA 1
ATOM 1572 C C . ALA A 1 197 ? -8.859 -6.805 7.184 1 97.75 197 ALA A C 1
ATOM 1574 O O . ALA A 1 197 ? -8.305 -6.102 8.031 1 97.75 197 ALA A O 1
ATOM 1575 N N . MET A 1 198 ? -8.945 -6.465 5.945 1 98.06 198 MET A N 1
ATOM 1576 C CA . MET A 1 198 ? -8.336 -5.227 5.461 1 98.06 198 MET A CA 1
ATOM 1577 C C . MET A 1 198 ? -9.078 -4.012 6 1 98.06 198 MET A C 1
ATOM 1579 O O . MET A 1 198 ? -8.469 -2.969 6.254 1 98.06 198 MET A O 1
ATOM 1583 N N . ARG A 1 199 ? -10.375 -4.129 6.152 1 98.12 199 ARG A N 1
ATOM 1584 C CA . ARG A 1 199 ? -11.141 -3.051 6.773 1 98.12 199 ARG A CA 1
ATOM 1585 C C . ARG A 1 199 ? -10.656 -2.791 8.195 1 98.12 199 ARG A C 1
ATOM 1587 O O . ARG A 1 199 ? -10.516 -1.639 8.609 1 98.12 199 ARG A O 1
ATOM 1594 N N . ARG A 1 200 ? -10.383 -3.832 8.898 1 98.19 200 ARG A N 1
ATOM 1595 C CA . ARG A 1 200 ? -9.891 -3.697 10.266 1 98.19 200 ARG A CA 1
ATOM 1596 C C . ARG A 1 200 ? -8.523 -3.025 10.297 1 98.19 200 ARG A C 1
ATOM 1598 O O . ARG A 1 200 ? -8.25 -2.186 11.156 1 98.19 200 ARG A O 1
ATOM 1605 N N . VAL A 1 201 ? -7.715 -3.434 9.375 1 98.62 201 VAL A N 1
ATOM 1606 C CA . VAL A 1 201 ? -6.398 -2.82 9.25 1 98.62 201 VAL A CA 1
ATOM 1607 C C . VAL A 1 201 ? -6.547 -1.319 9.008 1 98.62 201 VAL A C 1
ATOM 1609 O O . VAL A 1 201 ? -5.883 -0.51 9.664 1 98.62 201 VAL A O 1
ATOM 1612 N N . LEU A 1 202 ? -7.434 -0.98 8.078 1 98.56 202 LEU A N 1
ATOM 1613 C CA . LEU A 1 202 ? -7.684 0.421 7.754 1 98.56 202 LEU A CA 1
ATOM 1614 C C . LEU A 1 202 ? -8.172 1.181 8.984 1 98.56 202 LEU A C 1
ATOM 1616 O O . LEU A 1 202 ? -7.715 2.295 9.25 1 98.56 202 LEU A O 1
ATOM 1620 N N . GLU A 1 203 ? -9.062 0.591 9.703 1 98.44 203 GLU A N 1
ATOM 1621 C CA . GLU A 1 203 ? -9.633 1.219 10.891 1 98.44 203 GLU A CA 1
ATOM 1622 C C . GLU A 1 203 ? -8.562 1.491 11.945 1 98.44 203 GLU A C 1
ATOM 1624 O O . GLU A 1 203 ? -8.523 2.574 12.531 1 98.44 203 GLU A O 1
ATOM 1629 N N . ARG A 1 204 ? -7.738 0.579 12.156 1 98.62 204 ARG A N 1
ATOM 1630 C CA . ARG A 1 204 ? -6.668 0.735 13.133 1 98.62 204 ARG A CA 1
ATOM 1631 C C . ARG A 1 204 ? -5.652 1.777 12.672 1 98.62 204 ARG A C 1
ATOM 1633 O O . ARG A 1 204 ? -5.164 2.572 13.477 1 98.62 204 ARG A O 1
ATOM 1640 N N . ALA A 1 205 ? -5.34 1.711 11.43 1 98.69 205 ALA A N 1
ATOM 1641 C CA . ALA A 1 205 ? -4.398 2.68 10.883 1 98.69 205 ALA A CA 1
ATOM 1642 C C . ALA A 1 205 ? -4.934 4.102 11.008 1 98.69 205 ALA A C 1
ATOM 1644 O O . ALA A 1 205 ? -4.203 5.012 11.414 1 98.69 205 ALA A O 1
ATOM 1645 N N . ASP A 1 206 ? -6.199 4.293 10.672 1 98.5 206 ASP A N 1
ATOM 1646 C CA . ASP A 1 206 ? -6.809 5.617 10.742 1 98.5 206 ASP A CA 1
ATOM 1647 C C . ASP A 1 206 ? -6.926 6.094 12.188 1 98.5 206 ASP A C 1
ATOM 1649 O O . ASP A 1 206 ? -6.793 7.285 12.469 1 98.5 206 ASP A O 1
ATOM 1653 N N . GLN A 1 207 ? -7.211 5.152 13.07 1 98.44 207 GLN A N 1
ATOM 1654 C CA . GLN A 1 207 ? -7.227 5.496 14.484 1 98.44 207 GLN A CA 1
ATOM 1655 C C . GLN A 1 207 ? -5.855 5.965 14.961 1 98.44 207 GLN A C 1
ATOM 1657 O O . GLN A 1 207 ? -5.75 6.938 15.711 1 98.44 207 GLN A O 1
ATOM 1662 N N . LEU A 1 208 ? -4.855 5.297 14.562 1 98.75 208 LEU A N 1
ATOM 1663 C CA . LEU A 1 208 ? -3.5 5.688 14.938 1 98.75 208 LEU A CA 1
ATOM 1664 C C . LEU A 1 208 ? -3.156 7.062 14.367 1 98.75 208 LEU A C 1
ATOM 1666 O O . LEU A 1 208 ? -2.506 7.867 15.039 1 98.75 208 LEU A O 1
ATOM 1670 N N . ARG A 1 209 ? -3.535 7.332 13.109 1 98.31 209 ARG A N 1
ATOM 1671 C CA . ARG A 1 209 ? -3.305 8.633 12.492 1 98.31 209 ARG A CA 1
ATOM 1672 C C . ARG A 1 209 ? -3.957 9.75 13.305 1 98.31 209 ARG A C 1
ATOM 1674 O O . ARG A 1 209 ? -3.312 10.75 13.617 1 98.31 209 ARG A O 1
ATOM 1681 N N . LEU A 1 210 ? -5.195 9.516 13.641 1 98.12 210 LEU A N 1
ATOM 1682 C CA . LEU A 1 210 ? -5.938 10.516 14.398 1 98.12 210 LEU A CA 1
ATOM 1683 C C . LEU A 1 210 ? -5.336 10.703 15.789 1 98.12 210 LEU A C 1
ATOM 1685 O O . LEU A 1 210 ? -5.141 11.828 16.234 1 98.12 210 LEU A O 1
ATOM 1689 N N . GLU A 1 211 ? -5.035 9.609 16.453 1 98.19 211 GLU A N 1
ATOM 1690 C CA . GLU A 1 211 ? -4.438 9.664 17.781 1 98.19 211 GLU A CA 1
ATOM 1691 C C . GLU A 1 211 ? -3.088 10.375 17.75 1 98.19 211 GLU A C 1
ATOM 1693 O O . GLU A 1 211 ? -2.744 11.102 18.688 1 98.19 211 GLU A O 1
ATOM 1698 N N . THR A 1 212 ? -2.338 10.125 16.719 1 98.31 212 THR A N 1
ATOM 1699 C CA . THR A 1 212 ? -1.029 10.758 16.594 1 98.31 212 THR A CA 1
ATOM 1700 C C . THR A 1 212 ? -1.173 12.273 16.469 1 98.31 212 THR A C 1
ATOM 1702 O O . THR A 1 212 ? -0.499 13.023 17.188 1 98.31 212 THR A O 1
ATOM 1705 N N . ILE A 1 213 ? -2.061 12.75 15.633 1 97.44 213 ILE A N 1
ATOM 1706 C CA . ILE A 1 213 ? -2.283 14.18 15.453 1 97.44 213 ILE A CA 1
ATOM 1707 C C . ILE A 1 213 ? -2.732 14.797 16.781 1 97.44 213 ILE A C 1
ATOM 1709 O O . ILE A 1 213 ? -2.195 15.82 17.203 1 97.44 213 ILE A O 1
ATOM 1713 N N . GLN A 1 214 ? -3.635 14.148 17.422 1 97.81 214 GLN A N 1
ATOM 1714 C CA . GLN A 1 214 ? -4.184 14.656 18.672 1 97.81 214 GLN A CA 1
ATOM 1715 C C . GLN A 1 214 ? -3.119 14.703 19.766 1 97.81 214 GLN A C 1
ATOM 1717 O O . GLN A 1 214 ? -3.047 15.672 20.531 1 97.81 214 GLN A O 1
ATOM 1722 N N . SER A 1 215 ? -2.346 13.664 19.812 1 98.19 215 SER A N 1
ATOM 1723 C CA . SER A 1 215 ? -1.315 13.594 20.844 1 98.19 215 SER A CA 1
ATOM 1724 C C . SER A 1 215 ? -0.224 14.633 20.609 1 98.19 215 SER A C 1
ATOM 1726 O O . SER A 1 215 ? 0.265 15.25 21.562 1 98.19 215 SER A O 1
ATOM 1728 N N . VAL A 1 216 ? 0.182 14.82 19.359 1 97.31 216 VAL A N 1
ATOM 1729 C CA . VAL A 1 216 ? 1.185 15.828 19.047 1 97.31 216 VAL A CA 1
ATOM 1730 C C . VAL A 1 216 ? 0.675 17.203 19.453 1 97.31 216 VAL A C 1
ATOM 1732 O O . VAL A 1 216 ? 1.379 17.969 20.125 1 97.31 216 VAL A O 1
ATOM 1735 N N . VAL A 1 217 ? -0.517 17.516 19.047 1 96.88 217 VAL A N 1
ATOM 1736 C CA . VAL A 1 217 ? -1.139 18.797 19.375 1 96.88 217 VAL A CA 1
ATOM 1737 C C . VAL A 1 217 ? -1.224 18.953 20.891 1 96.88 217 VAL A C 1
ATOM 1739 O O . VAL A 1 217 ? -1.057 20.062 21.406 1 96.88 217 VAL A O 1
ATOM 1742 N N . GLY A 1 218 ? -1.433 17.891 21.609 1 96.38 218 GLY A N 1
ATOM 1743 C CA . GLY A 1 218 ? -1.549 17.906 23.062 1 96.38 218 GLY A CA 1
ATOM 1744 C C . GLY A 1 218 ? -0.241 18.234 23.75 1 96.38 218 GLY A C 1
ATOM 1745 O O . GLY A 1 218 ? -0.239 18.734 24.875 1 96.38 218 GLY A O 1
ATOM 1746 N N . ILE A 1 219 ? 0.839 17.984 23.109 1 96.75 219 ILE A N 1
ATOM 1747 C CA . ILE A 1 219 ? 2.16 18.25 23.672 1 96.75 219 ILE A CA 1
ATOM 1748 C C . ILE A 1 219 ? 2.557 19.703 23.422 1 96.75 219 ILE A C 1
ATOM 1750 O O . ILE A 1 219 ? 3.291 20.297 24.219 1 96.75 219 ILE A O 1
ATOM 1754 N N . LEU A 1 220 ? 2.07 20.328 22.375 1 94.88 220 LEU A N 1
ATOM 1755 C CA . LEU A 1 220 ? 2.518 21.625 21.875 1 94.88 220 LEU A CA 1
ATOM 1756 C C . LEU A 1 220 ? 1.747 22.766 22.547 1 94.88 220 LEU A C 1
ATOM 1758 O O . LEU A 1 220 ? 0.626 22.562 23.016 1 94.88 220 LEU A O 1
ATOM 1762 N N . SER A 1 221 ? 2.441 23.906 22.656 1 92.44 221 SER A N 1
ATOM 1763 C CA . SER A 1 221 ? 1.691 25.109 22.984 1 92.44 221 SER A CA 1
ATOM 1764 C C . SER A 1 221 ? 0.687 25.453 21.891 1 92.44 221 SER A C 1
ATOM 1766 O O . SER A 1 221 ? 0.794 24.969 20.766 1 92.44 221 SER A O 1
ATOM 1768 N N . PRO A 1 222 ? -0.308 26.219 22.219 1 92.56 222 PRO A N 1
ATOM 1769 C CA . PRO A 1 222 ? -1.312 26.547 21.203 1 92.56 222 PRO A CA 1
ATOM 1770 C C . PRO A 1 222 ? -0.698 27.141 19.938 1 92.56 222 PRO A C 1
ATOM 1772 O O . PRO A 1 222 ? -1.109 26.781 18.828 1 92.56 222 PRO A O 1
ATOM 1775 N N . ARG A 1 223 ? 0.252 28.016 20.047 1 91 223 ARG A N 1
ATOM 1776 C CA . ARG A 1 223 ? 0.891 28.594 18.875 1 91 223 ARG A CA 1
ATOM 1777 C C . ARG A 1 223 ? 1.658 27.547 18.078 1 91 223 ARG A C 1
ATOM 1779 O O . ARG A 1 223 ? 1.601 27.531 16.844 1 91 223 ARG A O 1
ATOM 1786 N N . GLN A 1 224 ? 2.379 26.703 18.797 1 91.81 224 GLN A N 1
ATOM 1787 C CA . GLN A 1 224 ? 3.107 25.609 18.156 1 91.81 224 GLN A CA 1
ATOM 1788 C C . GLN A 1 224 ? 2.156 24.672 17.406 1 91.81 224 GLN A C 1
ATOM 1790 O O . GLN A 1 224 ? 2.477 24.188 16.328 1 91.81 224 GLN A O 1
ATOM 1795 N N . ALA A 1 225 ? 1.049 24.438 18.031 1 95.5 225 ALA A N 1
ATOM 1796 C CA . ALA A 1 225 ? 0.048 23.562 17.438 1 95.5 225 ALA A CA 1
ATOM 1797 C C . ALA A 1 225 ? -0.497 24.172 16.141 1 95.5 225 ALA A C 1
ATOM 1799 O O . ALA A 1 225 ? -0.685 23.453 15.148 1 95.5 225 ALA A O 1
ATOM 1800 N N . VAL A 1 226 ? -0.774 25.438 16.188 1 95.12 226 VAL A N 1
ATOM 1801 C CA . VAL A 1 226 ? -1.229 26.141 14.992 1 95.12 226 VAL A CA 1
ATOM 1802 C C . VAL A 1 226 ? -0.196 26 13.883 1 95.12 226 VAL A C 1
ATOM 1804 O O . VAL A 1 226 ? -0.546 25.688 12.734 1 95.12 226 VAL A O 1
ATOM 1807 N N . GLN A 1 227 ? 1.035 26.172 14.203 1 93.81 227 GLN A N 1
ATOM 1808 C CA . GLN A 1 227 ? 2.113 26.078 13.219 1 93.81 227 GLN A CA 1
ATOM 1809 C C . GLN A 1 227 ? 2.24 24.672 12.664 1 93.81 227 GLN A C 1
ATOM 1811 O O . GLN A 1 227 ? 2.447 24.484 11.461 1 93.81 227 GLN A O 1
ATOM 1816 N N . PHE A 1 228 ? 2.17 23.719 13.508 1 96.12 228 PHE A N 1
ATOM 1817 C CA . PHE A 1 228 ? 2.242 22.328 13.109 1 96.12 228 PHE A CA 1
ATOM 1818 C C . PHE A 1 228 ? 1.117 21.984 12.141 1 96.12 228 PHE A C 1
ATOM 1820 O O . PHE A 1 228 ? 1.358 21.391 11.078 1 96.12 228 PHE A O 1
ATOM 1827 N N . LEU A 1 229 ? -0.114 22.328 12.516 1 97.56 229 LEU A N 1
ATOM 1828 C CA . LEU A 1 229 ? -1.273 22.016 11.688 1 97.56 229 LEU A CA 1
ATOM 1829 C C . LEU A 1 229 ? -1.212 22.766 10.359 1 97.56 229 LEU A C 1
ATOM 1831 O O . LEU A 1 229 ? -1.612 22.219 9.32 1 97.56 229 LEU A O 1
ATOM 1835 N N . ALA A 1 230 ? -0.738 23.984 10.406 1 96.69 230 ALA A N 1
ATOM 1836 C CA . ALA A 1 230 ? -0.564 24.75 9.164 1 96.69 230 ALA A CA 1
ATOM 1837 C C . ALA A 1 230 ? 0.448 24.062 8.242 1 96.69 230 ALA A C 1
ATOM 1839 O O . ALA A 1 230 ? 0.229 23.969 7.035 1 96.69 230 ALA A O 1
ATOM 1840 N N . ALA A 1 231 ? 1.563 23.641 8.836 1 96.06 231 ALA A N 1
ATOM 1841 C CA . ALA A 1 231 ? 2.596 22.953 8.062 1 96.06 231 ALA A CA 1
ATOM 1842 C C . ALA A 1 231 ? 2.051 21.688 7.426 1 96.06 231 ALA A C 1
ATOM 1844 O O . ALA A 1 231 ? 2.322 21.406 6.258 1 96.06 231 ALA A O 1
ATOM 1845 N N . ALA A 1 232 ? 1.329 20.938 8.188 1 97.19 232 ALA A N 1
ATOM 1846 C CA . ALA A 1 232 ? 0.718 19.703 7.688 1 97.19 232 ALA A CA 1
ATOM 1847 C C . ALA A 1 232 ? -0.246 20 6.543 1 97.19 232 ALA A C 1
ATOM 1849 O O . ALA A 1 232 ? -0.238 19.312 5.52 1 97.19 232 ALA A O 1
ATOM 1850 N N . GLY A 1 233 ? -1.089 21 6.77 1 97.44 233 GLY A N 1
ATOM 1851 C CA . GLY A 1 233 ? -2.037 21.391 5.738 1 97.44 233 GLY A CA 1
ATOM 1852 C C . GLY A 1 233 ? -1.367 21.828 4.453 1 97.44 233 GLY A C 1
ATOM 1853 O O . GLY A 1 233 ? -1.805 21.469 3.357 1 97.44 233 GLY A O 1
ATOM 1854 N N . LYS A 1 234 ? -0.301 22.672 4.559 1 97.12 234 LYS A N 1
ATOM 1855 C CA . LYS A 1 234 ? 0.458 23.109 3.389 1 97.12 234 LYS A CA 1
ATOM 1856 C C . LYS A 1 234 ? 0.983 21.906 2.598 1 97.12 234 LYS A C 1
ATOM 1858 O O . LYS A 1 234 ? 0.806 21.844 1.379 1 97.12 234 LYS A O 1
ATOM 1863 N N . LEU A 1 235 ? 1.574 21.062 3.326 1 96.88 235 LEU A N 1
ATOM 1864 C CA . LEU A 1 235 ? 2.199 19.906 2.68 1 96.88 235 LEU A CA 1
ATOM 1865 C C . LEU A 1 235 ? 1.159 19.062 1.946 1 96.88 235 LEU A C 1
ATOM 1867 O O . LEU A 1 235 ? 1.343 18.719 0.775 1 96.88 235 LEU A O 1
ATOM 1871 N N . LEU A 1 236 ? 0.07 18.688 2.605 1 97.44 236 LEU A N 1
ATOM 1872 C CA . LEU A 1 236 ? -0.975 17.844 2.027 1 97.44 236 LEU A CA 1
ATOM 1873 C C . LEU A 1 236 ? -1.572 18.5 0.786 1 97.44 236 LEU A C 1
ATOM 1875 O O . LEU A 1 236 ? -1.728 17.859 -0.25 1 97.44 236 LEU A O 1
ATOM 1879 N N . LEU A 1 237 ? -1.853 19.766 0.889 1 97.81 237 LEU A N 1
ATOM 1880 C CA . LEU A 1 237 ? -2.498 20.469 -0.206 1 97.81 237 LEU A CA 1
ATOM 1881 C C . LEU A 1 237 ? -1.552 20.625 -1.392 1 97.81 237 LEU A C 1
ATOM 1883 O O . LEU A 1 237 ? -1.956 20.438 -2.541 1 97.81 237 LEU A O 1
ATOM 1887 N N . ARG A 1 238 ? -0.311 20.953 -1.125 1 97.56 238 ARG A N 1
ATOM 1888 C CA . ARG A 1 238 ? 0.641 21.188 -2.205 1 97.56 238 ARG A CA 1
ATOM 1889 C C . ARG A 1 238 ? 1.015 19.875 -2.902 1 97.56 238 ARG A C 1
ATOM 1891 O O . ARG A 1 238 ? 1.184 19.844 -4.125 1 97.56 238 ARG A O 1
ATOM 1898 N N . VAL A 1 239 ? 1.137 18.828 -2.162 1 97.25 239 VAL A N 1
ATOM 1899 C CA . VAL A 1 239 ? 1.403 17.531 -2.775 1 97.25 239 VAL A CA 1
ATOM 1900 C C . VAL A 1 239 ? 0.236 17.141 -3.676 1 97.25 239 VAL A C 1
ATOM 1902 O O . VAL A 1 239 ? 0.441 16.625 -4.781 1 97.25 239 VAL A O 1
ATOM 1905 N N . HIS A 1 240 ? -0.949 17.375 -3.205 1 97.81 240 HIS A N 1
ATOM 1906 C CA . HIS A 1 240 ? -2.135 17.062 -3.994 1 97.81 240 HIS A CA 1
ATOM 1907 C C . HIS A 1 240 ? -2.18 17.891 -5.27 1 97.81 240 HIS A C 1
ATOM 1909 O O . HIS A 1 240 ? -2.449 17.359 -6.352 1 97.81 240 HIS A O 1
ATOM 1915 N N . GLU A 1 241 ? -1.959 19.109 -5.129 1 97.25 241 GLU A N 1
ATOM 1916 C CA . GLU A 1 241 ? -1.966 20.016 -6.277 1 97.25 241 GLU A CA 1
ATOM 1917 C C . GLU A 1 241 ? -0.907 19.609 -7.301 1 97.25 241 GLU A C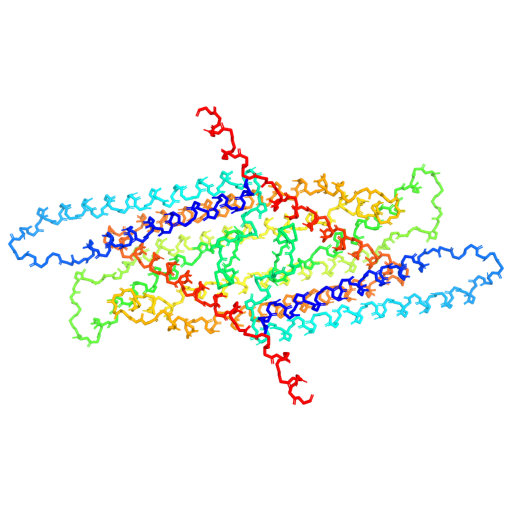 1
ATOM 1919 O O . GLU A 1 241 ? -1.185 19.562 -8.5 1 97.25 241 GLU A O 1
ATOM 1924 N N . PHE A 1 242 ? 0.236 19.375 -6.805 1 97.56 242 PHE A N 1
ATOM 1925 C CA . PHE A 1 242 ? 1.318 18.938 -7.68 1 97.56 242 PHE A CA 1
ATOM 1926 C C . PHE A 1 242 ? 0.956 17.625 -8.375 1 97.56 242 PHE A C 1
ATOM 1928 O O . PHE A 1 242 ? 1.169 17.484 -9.578 1 97.56 242 PHE A O 1
ATOM 1935 N N . GLY A 1 243 ? 0.454 16.719 -7.602 1 97.12 243 GLY A N 1
ATOM 1936 C CA . GLY A 1 243 ? 0.049 15.445 -8.172 1 97.12 243 GLY A CA 1
ATOM 1937 C C . GLY A 1 243 ? -0.982 15.586 -9.273 1 97.12 243 GLY A C 1
ATOM 1938 O O . GLY A 1 243 ? -0.928 14.867 -10.273 1 97.12 243 GLY A O 1
ATOM 1939 N N . LYS A 1 244 ? -1.903 16.422 -9.055 1 96.25 244 LYS A N 1
ATOM 1940 C CA . LYS A 1 244 ? -2.904 16.672 -10.086 1 96.25 244 LYS A CA 1
ATOM 1941 C C . LYS A 1 244 ? -2.252 17.172 -11.375 1 96.25 244 LYS A C 1
ATOM 1943 O O . LYS A 1 244 ? -2.652 16.766 -12.477 1 96.25 244 LYS A O 1
ATOM 1948 N N . ALA A 1 245 ? -1.274 18 -11.211 1 95.31 245 ALA A N 1
ATOM 1949 C CA . ALA A 1 245 ? -0.561 18.531 -12.367 1 95.31 245 ALA A CA 1
ATOM 1950 C C . ALA A 1 245 ? 0.214 17.438 -13.094 1 95.31 245 ALA A C 1
ATOM 1952 O O . ALA A 1 245 ? 0.229 17.391 -14.32 1 95.31 245 ALA A O 1
ATOM 1953 N N . VAL A 1 246 ? 0.812 16.641 -12.352 1 94.81 246 VAL A N 1
ATOM 1954 C CA . VAL A 1 246 ? 1.584 15.531 -12.906 1 94.81 246 VAL A CA 1
ATOM 1955 C C . VAL A 1 246 ? 0.663 14.594 -13.688 1 94.81 246 VAL A C 1
ATOM 1957 O O . VAL A 1 246 ? 0.974 14.211 -14.82 1 94.81 246 VAL A O 1
ATOM 1960 N N . ASP A 1 247 ? -0.425 14.258 -13.086 1 94.06 247 ASP A N 1
ATOM 1961 C CA . ASP A 1 247 ? -1.372 13.352 -13.727 1 94.06 247 ASP A CA 1
ATOM 1962 C C . ASP A 1 247 ? -1.951 13.977 -14.992 1 94.06 247 ASP A C 1
ATOM 1964 O O . ASP A 1 247 ? -2.162 13.281 -15.992 1 94.06 247 ASP A O 1
ATOM 1968 N N . ALA A 1 248 ? -2.264 15.219 -14.977 1 92.5 248 ALA A N 1
ATOM 1969 C CA . ALA A 1 248 ? -2.787 15.922 -16.141 1 92.5 248 ALA A CA 1
ATOM 1970 C C . ALA A 1 248 ? -1.77 15.93 -17.281 1 92.5 248 ALA A C 1
ATOM 1972 O O . ALA A 1 248 ? -2.131 15.766 -18.453 1 92.5 248 ALA A O 1
ATOM 1973 N N . ALA A 1 249 ? -0.538 16.109 -16.953 1 89.81 249 ALA A N 1
ATOM 1974 C CA . ALA A 1 249 ? 0.528 16.141 -17.953 1 89.81 249 ALA A CA 1
ATOM 1975 C C . ALA A 1 249 ? 0.711 14.758 -18.594 1 89.81 249 ALA A C 1
ATOM 1977 O O . ALA A 1 249 ? 0.999 14.656 -19.781 1 89.81 249 ALA A O 1
ATOM 1978 N N . ALA A 1 250 ? 0.552 13.812 -17.812 1 85.62 250 ALA A N 1
ATOM 1979 C CA . ALA A 1 250 ? 0.693 12.445 -18.312 1 85.62 250 ALA A CA 1
ATOM 1980 C C . ALA A 1 250 ? -0.451 12.086 -19.266 1 85.62 250 ALA A C 1
ATOM 1982 O O . ALA A 1 250 ? -0.273 11.289 -20.188 1 85.62 250 ALA A O 1
ATOM 1983 N N . ALA A 1 251 ? -1.586 12.641 -19.031 1 80.44 251 ALA A N 1
ATOM 1984 C CA . ALA A 1 251 ? -2.768 12.352 -19.844 1 80.44 251 ALA A CA 1
ATOM 1985 C C . ALA A 1 251 ? -2.668 13.008 -21.203 1 80.44 251 ALA A C 1
ATOM 1987 O O . ALA A 1 251 ? -3.293 12.555 -22.172 1 80.44 251 ALA A O 1
ATOM 1988 N N . VAL A 1 252 ? -1.956 14.18 -21.344 1 73.06 252 VAL A N 1
ATOM 1989 C CA . VAL A 1 252 ? -1.85 14.938 -22.594 1 73.06 252 VAL A CA 1
ATOM 1990 C C . VAL A 1 252 ? -0.714 14.375 -23.438 1 73.06 252 VAL A C 1
ATOM 1992 O O . VAL A 1 252 ? -0.689 14.57 -24.656 1 73.06 252 VAL A O 1
ATOM 1995 N N . MET A 1 253 ? 0.307 13.797 -22.906 1 61.84 253 MET A N 1
ATOM 1996 C CA . MET A 1 253 ? 1.429 13.312 -23.719 1 61.84 253 MET A CA 1
ATOM 1997 C C . MET A 1 253 ? 0.938 12.43 -24.859 1 61.84 253 MET A C 1
ATOM 1999 O O . MET A 1 253 ? 0.257 11.43 -24.625 1 61.84 253 MET A O 1
ATOM 2003 N N . PRO A 1 254 ? 0.869 13.148 -26.141 1 52.41 254 PRO A N 1
ATOM 2004 C CA . PRO A 1 254 ? 0.427 12.562 -27.406 1 52.41 254 PRO A CA 1
ATOM 2005 C C . PRO A 1 254 ? 1.079 11.211 -27.688 1 52.41 254 PRO A C 1
ATOM 2007 O O . PRO A 1 254 ? 2.139 10.906 -27.141 1 52.41 254 PRO A O 1
ATOM 2010 N N . ASP A 1 255 ? 0.31 10.312 -28.312 1 47.12 255 ASP A N 1
ATOM 2011 C CA . ASP A 1 255 ? 0.78 9.156 -29.078 1 47.12 255 ASP A CA 1
ATOM 2012 C C . ASP A 1 255 ? 1.979 9.523 -29.938 1 47.12 255 ASP A C 1
ATOM 2014 O O . ASP A 1 255 ? 1.814 10.039 -31.047 1 47.12 255 ASP A O 1
ATOM 2018 N N . GLY A 1 256 ? 2.818 10.211 -29.594 1 37.69 256 GLY A N 1
ATOM 2019 C CA . GLY A 1 256 ? 3.797 10.609 -30.594 1 37.69 256 GLY A CA 1
ATOM 2020 C C . GLY A 1 256 ? 4.273 9.453 -31.453 1 37.69 256 GLY A C 1
ATOM 2021 O O . GLY A 1 256 ? 5.117 9.641 -32.344 1 37.69 256 GLY A O 1
ATOM 2022 N N . ILE A 1 257 ? 4.219 8.242 -31.156 1 37.91 257 ILE A N 1
ATOM 2023 C CA . ILE A 1 257 ? 4.809 7.324 -32.125 1 37.91 257 ILE A CA 1
ATOM 2024 C C . ILE A 1 257 ? 3.93 7.246 -33.375 1 37.91 257 ILE A C 1
ATOM 2026 O O . ILE A 1 257 ? 4.367 6.766 -34.406 1 37.91 257 ILE A O 1
ATOM 2030 N N . GLU A 1 258 ? 2.643 7.496 -33.375 1 35.34 258 GLU A N 1
ATOM 2031 C CA . GLU A 1 258 ? 1.988 7.203 -34.656 1 35.34 258 GLU A CA 1
ATOM 2032 C C . GLU A 1 258 ? 2.277 8.289 -35.688 1 35.34 258 GLU A C 1
ATOM 2034 O O . GLU A 1 258 ? 2.094 8.078 -36.875 1 35.34 258 GLU A O 1
ATOM 2039 N N . SER A 1 259 ? 2.551 9.508 -35.312 1 36.81 259 SER A N 1
ATOM 2040 C CA . SER A 1 259 ? 2.549 10.461 -36.406 1 36.81 259 SER A CA 1
ATOM 2041 C C . SER A 1 259 ? 3.811 10.328 -37.25 1 36.81 259 SER A C 1
ATOM 2043 O O . SER A 1 259 ? 3.828 10.734 -38.438 1 36.81 259 SER A O 1
ATOM 2045 N N . GLU A 1 260 ? 4.949 10.117 -36.719 1 34.19 260 GLU A N 1
ATOM 2046 C CA . GLU A 1 260 ? 6.078 10.148 -37.625 1 34.19 260 GLU A CA 1
ATOM 2047 C C . GLU A 1 260 ? 6.137 8.883 -38.5 1 34.19 260 GLU A C 1
ATOM 2049 O O . GLU A 1 260 ? 6.879 8.82 -39.469 1 34.19 260 GLU A O 1
ATOM 2054 N N . ARG A 1 261 ? 5.523 7.754 -38.25 1 31.56 261 ARG A N 1
ATOM 2055 C CA . ARG A 1 261 ? 5.602 6.617 -39.156 1 31.56 261 ARG A CA 1
ATOM 2056 C C . ARG A 1 261 ? 4.723 6.836 -40.375 1 31.56 261 ARG A C 1
ATOM 2058 O O . ARG A 1 261 ? 4.758 6.043 -41.312 1 31.56 261 ARG A O 1
ATOM 2065 N N . ARG A 1 262 ? 3.604 7.695 -40.281 1 34.78 262 ARG A N 1
ATOM 2066 C CA . ARG A 1 262 ? 2.861 7.828 -41.531 1 34.78 262 ARG A CA 1
ATOM 2067 C C . ARG A 1 262 ? 3.654 8.633 -42.562 1 34.78 262 ARG A C 1
ATOM 2069 O O . ARG A 1 262 ? 3.232 8.766 -43.688 1 34.78 262 ARG A O 1
ATOM 2076 N N . ARG A 1 263 ? 4.48 9.508 -42.094 1 34.78 263 ARG A N 1
ATOM 2077 C CA . ARG A 1 263 ? 5.059 10.281 -43.188 1 34.78 263 ARG A CA 1
ATOM 2078 C C . ARG A 1 263 ? 6.121 9.477 -43.938 1 34.78 263 ARG A C 1
ATOM 2080 O O . ARG A 1 263 ? 6.66 9.93 -44.969 1 34.78 263 ARG A O 1
ATOM 2087 N N . ARG A 1 264 ? 6.648 8.383 -43.406 1 25.48 264 ARG A N 1
ATOM 2088 C CA . ARG A 1 264 ? 7.508 7.73 -44.375 1 25.48 264 ARG A CA 1
ATOM 2089 C C . ARG A 1 264 ? 6.746 6.668 -45.156 1 25.48 264 ARG A C 1
ATOM 2091 O O . ARG A 1 264 ? 5.934 5.934 -44.594 1 25.48 264 ARG A O 1
ATOM 2098 N N . MET B 1 1 ? 2.652 8.18 -24.891 1 61.03 1 MET B N 1
ATOM 2099 C CA . MET B 1 1 ? 1.844 7.375 -23.984 1 61.03 1 MET B CA 1
ATOM 2100 C C . MET B 1 1 ? 2.455 7.363 -22.578 1 61.03 1 MET B C 1
ATOM 2102 O O . MET B 1 1 ? 3.672 7.246 -22.438 1 61.03 1 MET B O 1
ATOM 2106 N N . ALA B 1 2 ? 1.7 7.574 -21.625 1 80.5 2 ALA B N 1
ATOM 2107 C CA . ALA B 1 2 ? 2.156 7.57 -20.234 1 80.5 2 ALA B CA 1
ATOM 2108 C C . ALA B 1 2 ? 2.686 6.199 -19.828 1 80.5 2 ALA B C 1
ATOM 2110 O O . ALA B 1 2 ? 2.207 5.172 -20.328 1 80.5 2 ALA B O 1
ATOM 2111 N N . GLU B 1 3 ? 3.811 6.168 -19.281 1 85.06 3 GLU B N 1
ATOM 2112 C CA . GLU B 1 3 ? 4.441 4.926 -18.844 1 85.06 3 GLU B CA 1
ATOM 2113 C C . GLU B 1 3 ? 3.418 3.98 -18.219 1 85.06 3 GLU B C 1
ATOM 2115 O O . GLU B 1 3 ? 3.531 2.762 -18.344 1 85.06 3 GLU B O 1
ATOM 2120 N N . GLN B 1 4 ? 2.482 4.555 -17.625 1 88.06 4 GLN B N 1
ATOM 2121 C CA . GLN B 1 4 ? 1.417 3.762 -17.016 1 88.06 4 GLN B CA 1
ATOM 2122 C C . GLN B 1 4 ? 0.671 2.945 -18.062 1 88.06 4 GLN B C 1
ATOM 2124 O O . GLN B 1 4 ? 0.365 1.771 -17.844 1 88.06 4 GLN B O 1
ATOM 2129 N N . GLU B 1 5 ? 0.466 3.484 -19.188 1 86.5 5 GLU B N 1
ATOM 2130 C CA . GLU B 1 5 ? -0.244 2.809 -20.266 1 86.5 5 GLU B CA 1
ATOM 2131 C C . GLU B 1 5 ? 0.65 1.783 -20.953 1 86.5 5 GLU B C 1
ATOM 2133 O O . GLU B 1 5 ? 0.184 0.714 -21.359 1 86.5 5 GLU B O 1
ATOM 2138 N N . ILE B 1 6 ? 1.874 2.117 -20.984 1 89.88 6 ILE B N 1
ATOM 2139 C CA . ILE B 1 6 ? 2.836 1.214 -21.609 1 89.88 6 ILE B CA 1
ATOM 2140 C C . ILE B 1 6 ? 2.945 -0.068 -20.797 1 89.88 6 ILE B C 1
ATOM 2142 O O . ILE B 1 6 ? 2.842 -1.171 -21.328 1 89.88 6 ILE B O 1
ATOM 2146 N N . PHE B 1 7 ? 3.057 0.089 -19.562 1 94.75 7 PHE B N 1
ATOM 2147 C CA . PHE B 1 7 ? 3.203 -1.098 -18.734 1 94.75 7 PHE B CA 1
ATOM 2148 C C . PHE B 1 7 ? 1.887 -1.861 -18.641 1 94.75 7 PHE B C 1
ATOM 2150 O O . PHE B 1 7 ? 1.881 -3.092 -18.562 1 94.75 7 PHE B O 1
ATOM 2157 N N . ALA B 1 8 ? 0.82 -1.121 -18.672 1 94.19 8 ALA B N 1
ATOM 2158 C CA . ALA B 1 8 ? -0.48 -1.785 -18.656 1 94.19 8 ALA B CA 1
ATOM 2159 C C . ALA B 1 8 ? -0.635 -2.709 -19.859 1 94.19 8 ALA B C 1
ATOM 2161 O O . ALA B 1 8 ? -1.161 -3.818 -19.75 1 94.19 8 ALA B O 1
ATOM 2162 N N . HIS B 1 9 ? -0.168 -2.279 -20.969 1 94.56 9 HIS B N 1
ATOM 2163 C CA . HIS B 1 9 ? -0.219 -3.107 -22.172 1 94.56 9 HIS B CA 1
ATOM 2164 C C . HIS B 1 9 ? 0.684 -4.328 -22.031 1 94.56 9 HIS B C 1
ATOM 2166 O O . HIS B 1 9 ? 0.296 -5.438 -22.406 1 94.56 9 HIS B O 1
ATOM 2172 N N . PHE B 1 10 ? 1.81 -4.078 -21.578 1 96.5 10 PHE B N 1
ATOM 2173 C CA . PHE B 1 10 ? 2.713 -5.191 -21.328 1 96.5 10 PHE B CA 1
ATOM 2174 C C . PHE B 1 10 ? 2.064 -6.211 -20.391 1 96.5 10 PHE B C 1
ATOM 2176 O O . PHE B 1 10 ? 2.141 -7.418 -20.625 1 96.5 10 PHE B O 1
ATOM 2183 N N . PHE B 1 11 ? 1.48 -5.719 -19.359 1 97.19 11 PHE B N 1
ATOM 2184 C CA . PHE B 1 11 ? 0.869 -6.586 -18.359 1 97.19 11 PHE B CA 1
ATOM 2185 C C . PHE B 1 11 ? -0.222 -7.445 -18.984 1 97.19 11 PHE B C 1
ATOM 2187 O O . PHE B 1 11 ? -0.329 -8.641 -18.688 1 97.19 11 PHE B O 1
ATOM 2194 N N . GLU B 1 12 ? -0.973 -6.879 -19.797 1 96 12 GLU B N 1
ATOM 2195 C CA . GLU B 1 12 ? -2.021 -7.629 -20.484 1 96 12 GLU B CA 1
ATOM 2196 C C . GLU B 1 12 ? -1.433 -8.758 -21.312 1 96 12 GLU B C 1
ATOM 2198 O O . GLU B 1 12 ? -1.975 -9.867 -21.344 1 96 12 GLU B O 1
ATOM 2203 N N . CYS B 1 13 ? -0.379 -8.461 -21.938 1 96.69 13 CYS B N 1
ATOM 2204 C CA . CYS B 1 13 ? 0.311 -9.492 -22.703 1 96.69 13 CYS B CA 1
ATOM 2205 C C . CYS B 1 13 ? 0.862 -10.578 -21.781 1 96.69 13 CYS B C 1
ATOM 2207 O O . CYS B 1 13 ? 0.771 -11.766 -22.109 1 96.69 13 CYS B O 1
ATOM 2209 N N . TRP B 1 14 ? 1.354 -10.141 -20.75 1 97.31 14 TRP B N 1
ATOM 2210 C CA . TRP B 1 14 ? 1.926 -11.086 -19.797 1 97.31 14 TRP B CA 1
ATOM 2211 C C . TRP B 1 14 ? 0.843 -11.977 -19.203 1 97.31 14 TRP B C 1
ATOM 2213 O O . TRP B 1 14 ? 1.076 -13.164 -18.953 1 97.31 14 TRP B O 1
ATOM 2223 N N . LEU B 1 15 ? -0.309 -11.484 -19 1 97.12 15 LEU B N 1
ATOM 2224 C CA . LEU B 1 15 ? -1.426 -12.281 -18.516 1 97.12 15 LEU B CA 1
ATOM 2225 C C . LEU B 1 15 ? -1.792 -13.367 -19.531 1 97.12 15 LEU B C 1
ATOM 2227 O O . LEU B 1 15 ? -2.139 -14.492 -19.141 1 97.12 15 LEU B O 1
ATOM 2231 N N . GLY B 1 16 ? -1.757 -12.945 -20.781 1 97.44 16 GLY B N 1
ATOM 2232 C CA . GLY B 1 16 ? -1.951 -13.953 -21.812 1 97.44 16 GLY B CA 1
ATOM 2233 C C . GLY B 1 16 ? -0.921 -15.07 -21.75 1 97.44 16 GLY B C 1
ATOM 2234 O O . GLY B 1 16 ? -1.264 -16.25 -21.891 1 97.44 16 GLY B O 1
ATOM 2235 N N . GLN B 1 17 ? 0.297 -14.664 -21.562 1 97.81 17 GLN B N 1
ATOM 2236 C CA . GLN B 1 17 ? 1.37 -15.641 -21.422 1 97.81 17 GLN B CA 1
ATOM 2237 C C . GLN B 1 17 ? 1.153 -16.531 -20.203 1 97.81 17 GLN B C 1
ATOM 2239 O O . GLN B 1 17 ? 1.376 -17.734 -20.25 1 97.81 17 GLN B O 1
ATOM 2244 N N . LEU B 1 18 ? 0.75 -15.938 -19.125 1 97.62 18 LEU B N 1
ATOM 2245 C CA . LEU B 1 18 ? 0.47 -16.688 -17.906 1 97.62 18 LEU B CA 1
ATOM 2246 C C . LEU B 1 18 ? -0.615 -17.734 -18.141 1 97.62 18 LEU B C 1
ATOM 2248 O O . LEU B 1 18 ? -0.526 -18.844 -17.625 1 97.62 18 LEU B O 1
ATOM 2252 N N . ASP B 1 19 ? -1.596 -17.344 -18.844 1 97.75 19 ASP B N 1
ATOM 2253 C CA . ASP B 1 19 ? -2.682 -18.281 -19.156 1 97.75 19 ASP B CA 1
ATOM 2254 C C . ASP B 1 19 ? -2.184 -19.438 -20 1 97.75 19 ASP B C 1
ATOM 2256 O O . ASP B 1 19 ? -2.584 -20.594 -19.797 1 97.75 19 ASP B O 1
ATOM 2260 N N . ARG B 1 20 ? -1.363 -19.172 -20.969 1 98.12 20 ARG B N 1
ATOM 2261 C CA . ARG B 1 20 ? -0.775 -20.234 -21.781 1 98.12 20 ARG B CA 1
ATOM 2262 C C . ARG B 1 20 ? 0.082 -21.172 -20.922 1 98.12 20 ARG B C 1
ATOM 2264 O O . ARG B 1 20 ? 0.028 -22.391 -21.094 1 98.12 20 ARG B O 1
ATOM 2271 N N . ASP B 1 21 ? 0.857 -20.578 -20.125 1 98 21 ASP B N 1
ATOM 2272 C CA . ASP B 1 21 ? 1.662 -21.375 -19.203 1 98 21 ASP B CA 1
ATOM 2273 C C . ASP B 1 21 ? 0.781 -22.281 -18.328 1 98 21 ASP B C 1
ATOM 2275 O O . ASP B 1 21 ? 1.099 -23.453 -18.125 1 98 21 ASP B O 1
ATOM 2279 N N . LEU B 1 22 ? -0.284 -21.703 -17.828 1 97.94 22 LEU B N 1
ATOM 2280 C CA . LEU B 1 22 ? -1.193 -22.469 -16.969 1 97.94 22 LEU B CA 1
ATOM 2281 C C . LEU B 1 22 ? -1.751 -23.672 -17.719 1 97.94 22 LEU B C 1
ATOM 2283 O O . LEU B 1 22 ? -1.787 -24.781 -17.172 1 97.94 22 LEU B O 1
ATOM 2287 N N . GLN B 1 23 ? -2.15 -23.469 -18.922 1 97.12 23 GLN B N 1
ATOM 2288 C CA . GLN B 1 23 ? -2.684 -24.562 -19.719 1 97.12 23 GLN B CA 1
ATOM 2289 C C . GLN B 1 23 ? -1.634 -25.656 -19.938 1 97.12 23 GLN B C 1
ATOM 2291 O O . GLN B 1 23 ? -1.938 -26.844 -19.844 1 97.12 23 GLN B O 1
ATOM 2296 N N . ALA B 1 24 ? -0.438 -25.219 -20.203 1 97 24 ALA B N 1
ATOM 2297 C CA . ALA B 1 24 ? 0.653 -26.172 -20.375 1 97 24 ALA B CA 1
ATOM 2298 C C . ALA B 1 24 ? 0.92 -26.953 -19.094 1 97 24 ALA B C 1
ATOM 2300 O O . ALA B 1 24 ? 1.162 -28.172 -19.141 1 97 24 ALA B O 1
ATOM 2301 N N . LEU B 1 25 ? 0.871 -26.312 -18.016 1 96.5 25 LEU B N 1
ATOM 2302 C CA . LEU B 1 25 ? 1.112 -26.953 -16.719 1 96.5 25 LEU B CA 1
ATOM 2303 C C . LEU B 1 25 ? 0.007 -27.953 -16.391 1 96.5 25 LEU B C 1
ATOM 2305 O O . LEU B 1 25 ? 0.283 -29.062 -15.938 1 96.5 25 LEU B O 1
ATOM 2309 N N . LEU B 1 26 ? -1.218 -27.562 -16.656 1 94.81 26 LEU B N 1
ATOM 2310 C CA . LEU B 1 26 ? -2.352 -28.438 -16.391 1 94.81 26 LEU B CA 1
ATOM 2311 C C . LEU B 1 26 ? -2.295 -29.688 -17.266 1 94.81 26 LEU B C 1
ATOM 2313 O O . LEU B 1 26 ? -2.588 -30.781 -16.797 1 94.81 26 LEU B O 1
ATOM 2317 N N . ALA B 1 27 ? -1.926 -29.484 -18.469 1 93.88 27 ALA B N 1
ATOM 2318 C CA . ALA B 1 27 ? -1.799 -30.609 -19.391 1 93.88 27 ALA B CA 1
ATOM 2319 C C . ALA B 1 27 ? -0.705 -31.578 -18.922 1 93.88 27 ALA B C 1
ATOM 2321 O O . ALA B 1 27 ? -0.832 -32.781 -19.094 1 93.88 27 ALA B O 1
ATOM 2322 N N . ALA B 1 28 ? 0.316 -31.016 -18.391 1 91.44 28 ALA B N 1
ATOM 2323 C CA . ALA B 1 28 ? 1.455 -31.828 -17.953 1 91.44 28 ALA B CA 1
ATOM 2324 C C . ALA B 1 28 ? 1.128 -32.594 -16.688 1 91.44 28 ALA B C 1
ATOM 2326 O O . ALA B 1 28 ? 1.766 -33.594 -16.391 1 91.44 28 ALA B O 1
ATOM 2327 N N . ASP B 1 29 ? 0.252 -32.125 -15.922 1 86.69 29 ASP B N 1
ATOM 2328 C CA . ASP B 1 29 ? -0.086 -32.75 -14.641 1 86.69 29 ASP B CA 1
ATOM 2329 C C . ASP B 1 29 ? -1.038 -33.938 -14.828 1 86.69 29 ASP B C 1
ATOM 2331 O O . ASP B 1 29 ? -1.269 -34.719 -13.898 1 86.69 29 ASP B O 1
ATOM 2335 N N . VAL B 1 30 ? -1.595 -34.188 -15.977 1 78.25 30 VAL B N 1
ATOM 2336 C CA . VAL B 1 30 ? -2.488 -35.312 -16.234 1 78.25 30 VAL B CA 1
ATOM 2337 C C . VAL B 1 30 ? -1.673 -36.594 -16.422 1 78.25 30 VAL B C 1
ATOM 2339 O O . VAL B 1 30 ? -0.733 -36.625 -17.219 1 78.25 30 VAL B O 1
ATOM 2342 N N . PRO B 1 31 ? -1.904 -37.531 -15.375 1 65.12 31 PRO B N 1
ATOM 2343 C CA . PRO B 1 31 ? -1.184 -38.781 -15.539 1 65.12 31 PRO B CA 1
ATOM 2344 C C . PRO B 1 31 ? -1.44 -39.438 -16.891 1 65.12 31 PRO B C 1
ATOM 2346 O O . PRO B 1 31 ? -2.537 -39.312 -17.453 1 65.12 31 PRO B O 1
ATOM 2349 N N . SER B 1 32 ? -0.344 -39.656 -17.719 1 55.44 32 SER B N 1
ATOM 2350 C CA . SER B 1 32 ? -0.499 -40.344 -19 1 55.44 32 SER B CA 1
ATOM 2351 C C . SER B 1 32 ? -1.177 -41.719 -18.797 1 55.44 32 SER B C 1
ATOM 2353 O O . SER B 1 32 ? -0.745 -42.5 -17.953 1 55.44 32 SER B O 1
ATOM 2355 N N . LEU B 1 33 ? -2.492 -41.844 -18.953 1 50.75 33 LEU B N 1
ATOM 2356 C CA . LEU B 1 33 ? -3.199 -43.094 -18.906 1 50.75 33 LEU B CA 1
ATOM 2357 C C . LEU B 1 33 ? -2.648 -44.062 -19.953 1 50.75 33 LEU B C 1
ATOM 2359 O O . LEU B 1 33 ? -3.209 -45.156 -20.172 1 50.75 33 LEU B O 1
ATOM 2363 N N . ASP B 1 34 ? -1.68 -43.719 -20.719 1 49.94 34 ASP B N 1
ATOM 2364 C CA . ASP B 1 34 ? -1.291 -44.719 -21.734 1 49.94 34 ASP B CA 1
ATOM 2365 C C . ASP B 1 34 ? -0.599 -45.906 -21.094 1 49.94 34 ASP B C 1
ATOM 2367 O O . ASP B 1 34 ? 0.471 -45.781 -20.5 1 49.94 34 ASP B O 1
ATOM 2371 N N . PRO B 1 35 ? -1.277 -47 -20.906 1 50.09 35 PRO B N 1
ATOM 2372 C CA . PRO B 1 35 ? -0.738 -48.25 -20.391 1 50.09 35 PRO B CA 1
ATOM 2373 C C . PRO B 1 35 ? 0.555 -48.688 -21.094 1 50.09 35 PRO B C 1
ATOM 2375 O O . PRO B 1 35 ? 1.235 -49.594 -20.641 1 50.09 35 PRO B O 1
ATOM 2378 N N . GLN B 1 36 ? 0.622 -48.531 -22.297 1 49.28 36 GLN B N 1
ATOM 2379 C CA . GLN B 1 36 ? 1.7 -49.125 -23.078 1 49.28 36 GLN B CA 1
ATOM 2380 C C . GLN B 1 36 ? 3.029 -48.438 -22.797 1 49.28 36 GLN B C 1
ATOM 2382 O O . GLN B 1 36 ? 4.07 -48.844 -23.312 1 49.28 36 GLN B O 1
ATOM 2387 N N . HIS B 1 37 ? 3.041 -47.344 -22.156 1 49.81 37 HIS B N 1
ATOM 2388 C CA . HIS B 1 37 ? 4.246 -46.562 -21.922 1 49.81 37 HIS B CA 1
ATOM 2389 C C . HIS B 1 37 ? 5.137 -47.188 -20.859 1 49.81 37 HIS B C 1
ATOM 2391 O O . HIS B 1 37 ? 4.656 -47.594 -19.797 1 49.81 37 HIS B O 1
ATOM 2397 N N . GLN B 1 38 ? 6.102 -47.844 -21.281 1 51.25 38 GLN B N 1
ATOM 2398 C CA . GLN B 1 38 ? 7.152 -48.469 -20.469 1 51.25 38 GLN B CA 1
ATOM 2399 C C . GLN B 1 38 ? 7.504 -47.562 -19.281 1 51.25 38 GLN B C 1
ATOM 2401 O O . GLN B 1 38 ? 7.801 -46.375 -19.453 1 51.25 38 GLN B O 1
ATOM 2406 N N . PRO B 1 39 ? 7.289 -48.031 -18.078 1 51.03 39 PRO B N 1
ATOM 2407 C CA . PRO B 1 39 ? 7.238 -47.312 -16.797 1 51.03 39 PRO B CA 1
ATOM 2408 C C . PRO B 1 39 ? 8.461 -46.438 -16.562 1 51.03 39 PRO B C 1
ATOM 2410 O O . PRO B 1 39 ? 8.328 -45.281 -16.125 1 51.03 39 PRO B O 1
ATOM 2413 N N . HIS B 1 40 ? 9.602 -46.938 -16.812 1 51.03 40 HIS B N 1
ATOM 2414 C CA . HIS B 1 40 ? 10.82 -46.312 -16.344 1 51.03 40 HIS B CA 1
ATOM 2415 C C . HIS B 1 40 ? 11.258 -45.188 -17.297 1 51.03 40 HIS B C 1
ATOM 2417 O O . HIS B 1 40 ? 11.617 -44.094 -16.875 1 51.03 40 HIS B O 1
ATOM 2423 N N . SER B 1 41 ? 11.492 -45.594 -18.625 1 50.91 41 SER B N 1
ATOM 2424 C CA . SER B 1 41 ? 11.977 -44.625 -19.594 1 50.91 41 SER B CA 1
ATOM 2425 C C . SER B 1 41 ? 11.016 -43.438 -19.734 1 50.91 41 SER B C 1
ATOM 2427 O O . SER B 1 41 ? 11.445 -42.312 -19.906 1 50.91 41 SER B O 1
ATOM 2429 N N . ASP B 1 42 ? 9.773 -43.75 -19.531 1 55.28 42 ASP B N 1
ATOM 2430 C CA . ASP B 1 42 ? 8.719 -42.75 -19.688 1 55.28 42 ASP B CA 1
ATOM 2431 C C . ASP B 1 42 ? 8.648 -41.844 -18.469 1 55.28 42 ASP B C 1
ATOM 2433 O O . ASP B 1 42 ? 8.375 -40.656 -18.594 1 55.28 42 ASP B O 1
ATOM 2437 N N . ALA B 1 43 ? 9.227 -42.531 -17.422 1 62.53 43 ALA B N 1
ATOM 2438 C CA . ALA B 1 43 ? 9.219 -41.719 -16.203 1 62.53 43 ALA B CA 1
ATOM 2439 C C . ALA B 1 43 ? 10.305 -40.656 -16.266 1 62.53 43 ALA B C 1
ATOM 2441 O O . ALA B 1 43 ? 10.07 -39.5 -15.867 1 62.53 43 ALA B O 1
ATOM 2442 N N . ASN B 1 44 ? 11.406 -41.062 -16.812 1 66.94 44 ASN B N 1
ATOM 2443 C CA . ASN B 1 44 ? 12.508 -40.125 -16.922 1 66.94 44 ASN B CA 1
ATOM 2444 C C . ASN B 1 44 ? 12.203 -39.031 -17.953 1 66.94 44 ASN B C 1
ATOM 2446 O O . ASN B 1 44 ? 12.516 -37.844 -17.719 1 66.94 44 ASN B O 1
ATOM 2450 N N . ASN B 1 45 ? 11.719 -39.531 -19.016 1 69.88 45 ASN B N 1
ATOM 2451 C CA . ASN B 1 45 ? 11.359 -38.562 -20.047 1 69.88 45 ASN B CA 1
ATOM 2452 C C . ASN B 1 45 ? 10.266 -37.594 -19.562 1 69.88 45 ASN B C 1
ATOM 2454 O O . ASN B 1 45 ? 10.289 -36.406 -19.875 1 69.88 45 ASN B O 1
ATOM 2458 N N . ASN B 1 46 ? 9.477 -38.188 -18.797 1 80.12 46 ASN B N 1
ATOM 2459 C CA . ASN B 1 46 ? 8.406 -37.375 -18.234 1 80.12 46 ASN B CA 1
ATOM 2460 C C . ASN B 1 46 ? 8.945 -36.344 -17.219 1 80.12 46 ASN B C 1
ATOM 2462 O O . ASN B 1 46 ? 8.547 -35.188 -17.234 1 80.12 46 ASN B O 1
ATOM 2466 N N . GLU B 1 47 ? 9.945 -36.781 -16.547 1 85.56 47 GLU B N 1
ATOM 2467 C CA . GLU B 1 47 ? 10.547 -35.875 -15.555 1 85.56 47 GLU B CA 1
ATOM 2468 C C . GLU B 1 47 ? 11.297 -34.75 -16.234 1 85.56 47 GLU B C 1
ATOM 2470 O O . GLU B 1 47 ? 11.25 -33.594 -15.766 1 85.56 47 GLU B O 1
ATOM 2475 N N . HIS B 1 48 ? 12 -35.062 -17.25 1 89.56 48 HIS B N 1
ATOM 2476 C CA . HIS B 1 48 ? 12.727 -34.031 -18 1 89.56 48 HIS B CA 1
ATOM 2477 C C . HIS B 1 48 ? 11.773 -33.031 -18.609 1 89.56 48 HIS B C 1
ATOM 2479 O O . HIS B 1 48 ? 12.07 -31.812 -18.656 1 89.56 48 HIS B O 1
ATOM 2485 N N . HIS B 1 49 ? 10.742 -33.562 -19.078 1 91.5 49 HIS B N 1
ATOM 2486 C CA . HIS B 1 49 ? 9.742 -32.656 -19.672 1 91.5 49 HIS B CA 1
ATOM 2487 C C . HIS B 1 49 ? 9.156 -31.719 -18.625 1 91.5 49 HIS B C 1
ATOM 2489 O O . HIS B 1 49 ? 9.016 -30.516 -18.875 1 91.5 49 HIS B O 1
ATOM 2495 N N . LEU B 1 50 ? 8.875 -32.25 -17.5 1 94.38 50 LEU B N 1
ATOM 2496 C CA . LEU B 1 50 ? 8.328 -31.438 -16.438 1 94.38 50 LEU B CA 1
ATOM 2497 C C . LEU B 1 50 ? 9.328 -30.375 -16 1 94.38 50 LEU B C 1
ATOM 2499 O O . LEU B 1 50 ? 8.953 -29.219 -15.773 1 94.38 50 LEU B O 1
ATOM 2503 N N . ARG B 1 51 ? 10.586 -30.703 -15.969 1 95.12 51 ARG B N 1
ATOM 2504 C CA . ARG B 1 51 ? 11.633 -29.766 -15.578 1 95.12 51 ARG B CA 1
ATOM 2505 C C . ARG B 1 51 ? 11.758 -28.641 -16.609 1 95.12 51 ARG B C 1
ATOM 2507 O O . ARG B 1 51 ? 11.938 -27.484 -16.234 1 95.12 51 ARG B O 1
ATOM 2514 N N . SER B 1 52 ? 11.68 -29.031 -17.766 1 96.19 52 SER B N 1
ATOM 2515 C CA . SER B 1 52 ? 11.781 -28.047 -18.844 1 96.19 52 SER B CA 1
ATOM 2516 C C . SER B 1 52 ? 10.617 -27.062 -18.797 1 96.19 52 SER B C 1
ATOM 2518 O O . SER B 1 52 ? 10.805 -25.859 -19.016 1 96.19 52 SER B O 1
ATOM 2520 N N . LEU B 1 53 ? 9.445 -27.578 -18.578 1 96.88 53 LEU B N 1
ATOM 2521 C CA . LEU B 1 53 ? 8.25 -26.75 -18.484 1 96.88 53 LEU B CA 1
ATOM 2522 C C . LEU B 1 53 ? 8.367 -25.766 -17.312 1 96.88 53 LEU B C 1
ATOM 2524 O O . LEU B 1 53 ? 8.055 -24.594 -17.453 1 96.88 53 LEU B O 1
ATOM 2528 N N . VAL B 1 54 ? 8.836 -26.297 -16.234 1 97.62 54 VAL B N 1
ATOM 2529 C CA . VAL B 1 54 ? 9.016 -25.484 -15.031 1 97.62 54 VAL B CA 1
ATOM 2530 C C . VAL B 1 54 ? 10.023 -24.359 -15.312 1 97.62 54 VAL B C 1
ATOM 2532 O O . VAL B 1 54 ? 9.797 -23.203 -14.953 1 97.62 54 VAL B O 1
ATOM 2535 N N . ASP B 1 55 ? 11.078 -24.656 -15.992 1 97.5 55 ASP B N 1
ATOM 2536 C CA . ASP B 1 55 ? 12.102 -23.672 -16.312 1 97.5 55 ASP B CA 1
ATOM 2537 C C . ASP B 1 55 ? 11.562 -22.609 -17.25 1 97.5 55 ASP B C 1
ATOM 2539 O O . ASP B 1 55 ? 11.906 -21.422 -17.125 1 97.5 55 ASP B O 1
ATOM 2543 N N . MET B 1 56 ? 10.805 -23.047 -18.078 1 97.88 56 MET B N 1
ATOM 2544 C CA . MET B 1 56 ? 10.195 -22.109 -19.016 1 97.88 56 MET B CA 1
ATOM 2545 C C . MET B 1 56 ? 9.297 -21.109 -18.297 1 97.88 56 MET B C 1
ATOM 2547 O O . MET B 1 56 ? 9.391 -19.906 -18.5 1 97.88 56 MET B O 1
ATOM 2551 N N . VAL B 1 57 ? 8.469 -21.594 -17.469 1 97.94 57 VAL B N 1
ATOM 2552 C CA . VAL B 1 57 ? 7.539 -20.734 -16.734 1 97.94 57 VAL B CA 1
ATOM 2553 C C . VAL B 1 57 ? 8.312 -19.797 -15.82 1 97.94 57 VAL B C 1
ATOM 2555 O O . VAL B 1 57 ? 7.984 -18.609 -15.719 1 97.94 57 VAL B O 1
ATOM 2558 N N . LYS B 1 58 ? 9.352 -20.312 -15.172 1 97.5 58 LYS B N 1
ATOM 2559 C CA . LYS B 1 58 ? 10.211 -19.469 -14.344 1 97.5 58 LYS B CA 1
ATOM 2560 C C . LYS B 1 58 ? 10.82 -18.328 -15.156 1 97.5 58 LYS B C 1
ATOM 2562 O O . LYS B 1 58 ? 10.938 -17.203 -14.672 1 97.5 58 LYS B O 1
ATOM 2567 N N . GLY B 1 59 ? 11.227 -18.672 -16.328 1 97.62 59 GLY B N 1
ATOM 2568 C CA . GLY B 1 59 ? 11.766 -17.672 -17.234 1 97.62 59 GLY B CA 1
ATOM 2569 C C . GLY B 1 59 ? 10.781 -16.547 -17.531 1 97.62 59 GLY B C 1
ATOM 2570 O O . GLY B 1 59 ? 11.164 -15.391 -17.641 1 97.62 59 GLY B O 1
ATOM 2571 N N . HIS B 1 60 ? 9.555 -16.875 -17.672 1 97.75 60 HIS B N 1
ATOM 2572 C CA . HIS B 1 60 ? 8.531 -15.875 -17.953 1 97.75 60 HIS B CA 1
ATOM 2573 C C . HIS B 1 60 ? 8.305 -14.969 -16.75 1 97.75 60 HIS B C 1
ATOM 2575 O O . HIS B 1 60 ? 8.039 -13.781 -16.906 1 97.75 60 HIS B O 1
ATOM 2581 N N . TYR B 1 61 ? 8.383 -15.516 -15.547 1 97.62 61 TYR B N 1
ATOM 2582 C CA . TYR B 1 61 ? 8.328 -14.68 -14.352 1 97.62 61 TYR B CA 1
ATOM 2583 C C . TYR B 1 61 ? 9.516 -13.727 -14.289 1 97.62 61 TYR B C 1
ATOM 2585 O O . TYR B 1 61 ? 9.359 -12.555 -13.953 1 97.62 61 TYR B O 1
ATOM 2593 N N . GLU B 1 62 ? 10.648 -14.242 -14.602 1 97.75 62 GLU B N 1
ATOM 2594 C CA . GLU B 1 62 ? 11.844 -13.398 -14.625 1 97.75 62 GLU B CA 1
ATOM 2595 C C . GLU B 1 62 ? 11.68 -12.234 -15.594 1 97.75 62 GLU B C 1
ATOM 2597 O O . GLU B 1 62 ? 12.055 -11.102 -15.289 1 97.75 62 GLU B O 1
ATOM 2602 N N . TYR B 1 63 ? 11.172 -12.586 -16.672 1 97.5 63 TYR B N 1
ATOM 2603 C CA . TYR B 1 63 ? 10.953 -11.555 -17.688 1 97.5 63 TYR B CA 1
ATOM 2604 C C . TYR B 1 63 ? 9.984 -10.492 -17.188 1 97.5 63 TYR B C 1
ATOM 2606 O O . TYR B 1 63 ? 10.188 -9.297 -17.422 1 97.5 63 TYR B O 1
ATOM 2614 N N . TYR B 1 64 ? 8.961 -10.844 -16.578 1 97.75 64 TYR B N 1
ATOM 2615 C CA . TYR B 1 64 ? 7.977 -9.93 -16.016 1 97.75 64 TYR B CA 1
ATOM 2616 C C . TYR B 1 64 ? 8.641 -8.938 -15.07 1 97.75 64 TYR B C 1
ATOM 2618 O O . TYR B 1 64 ? 8.422 -7.727 -15.18 1 97.75 64 TYR B O 1
ATOM 2626 N N . TYR B 1 65 ? 9.438 -9.43 -14.156 1 97.81 65 TYR B N 1
ATOM 2627 C CA . TYR B 1 65 ? 10.031 -8.562 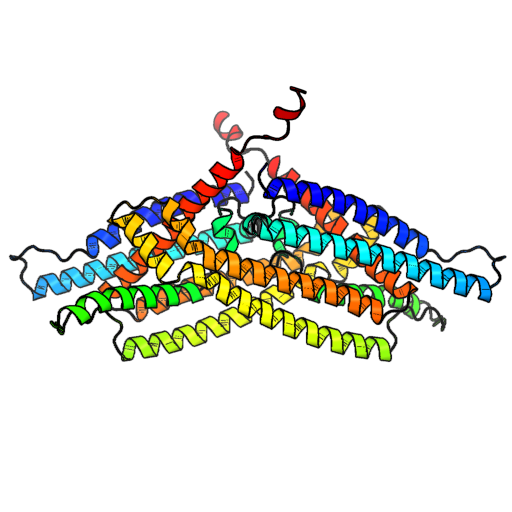-13.141 1 97.81 65 TYR B CA 1
ATOM 2628 C C . TYR B 1 65 ? 11.102 -7.66 -13.75 1 97.81 65 TYR B C 1
ATOM 2630 O O . TYR B 1 65 ? 11.281 -6.523 -13.312 1 97.81 65 TYR B O 1
ATOM 2638 N N . ARG B 1 66 ? 11.711 -8.156 -14.758 1 97.19 66 ARG B N 1
ATOM 2639 C CA . ARG B 1 66 ? 12.672 -7.312 -15.461 1 97.19 66 ARG B CA 1
ATOM 2640 C C . ARG B 1 66 ? 11.969 -6.148 -16.156 1 97.19 66 ARG B C 1
ATOM 2642 O O . ARG B 1 66 ? 12.43 -5.008 -16.094 1 97.19 66 ARG B O 1
ATOM 2649 N N . ALA B 1 67 ? 10.906 -6.457 -16.812 1 97.19 67 ALA B N 1
ATOM 2650 C CA . ALA B 1 67 ? 10.133 -5.422 -17.5 1 97.19 67 ALA B CA 1
ATOM 2651 C C . ALA B 1 67 ? 9.555 -4.426 -16.5 1 97.19 67 ALA B C 1
ATOM 2653 O O . ALA B 1 67 ? 9.523 -3.219 -16.766 1 97.19 67 ALA B O 1
ATOM 2654 N N . LYS B 1 68 ? 9.078 -4.91 -15.414 1 97.31 68 LYS B N 1
ATOM 2655 C CA . LYS B 1 68 ? 8.516 -4.059 -14.367 1 97.31 68 LYS B CA 1
ATOM 2656 C C . LYS B 1 68 ? 9.57 -3.096 -13.828 1 97.31 68 LYS B C 1
ATOM 2658 O O . LYS B 1 68 ? 9.297 -1.91 -13.633 1 97.31 68 LYS B O 1
ATOM 2663 N N . LEU B 1 69 ? 10.773 -3.598 -13.586 1 96.56 69 LEU B N 1
ATOM 2664 C CA . LEU B 1 69 ? 11.867 -2.77 -13.086 1 96.56 69 LEU B CA 1
ATOM 2665 C C . LEU B 1 69 ? 12.242 -1.699 -14.102 1 96.56 69 LEU B C 1
ATOM 2667 O O . LEU B 1 69 ? 12.508 -0.552 -13.734 1 96.56 69 LEU B O 1
ATOM 2671 N N . ALA B 1 70 ? 12.266 -2.1 -15.32 1 96.88 70 ALA B N 1
ATOM 2672 C CA . ALA B 1 70 ? 12.578 -1.143 -16.391 1 96.88 70 ALA B CA 1
ATOM 2673 C C . ALA B 1 70 ? 11.555 -0.012 -16.422 1 96.88 70 ALA B C 1
ATOM 2675 O O . ALA B 1 70 ? 11.914 1.156 -16.594 1 96.88 70 ALA B O 1
ATOM 2676 N N . SER B 1 71 ? 10.32 -0.375 -16.297 1 96.5 71 SER B N 1
ATOM 2677 C CA . SER B 1 71 ? 9.258 0.63 -16.266 1 96.5 71 SER B CA 1
ATOM 2678 C C . SER B 1 71 ? 9.398 1.535 -15.039 1 96.5 71 SER B C 1
ATOM 2680 O O . SER B 1 71 ? 9.211 2.75 -15.141 1 96.5 71 SER B O 1
ATOM 2682 N N . ALA B 1 72 ? 9.727 0.987 -13.914 1 96.69 72 ALA B N 1
ATOM 2683 C CA . ALA B 1 72 ? 9.883 1.739 -12.68 1 96.69 72 ALA B CA 1
ATOM 2684 C C . ALA B 1 72 ? 11.039 2.734 -12.781 1 96.69 72 ALA B C 1
ATOM 2686 O O . ALA B 1 72 ? 10.984 3.816 -12.195 1 96.69 72 ALA B O 1
ATOM 2687 N N . ARG B 1 73 ? 12.055 2.357 -13.5 1 95.94 73 ARG B N 1
ATOM 2688 C CA . ARG B 1 73 ? 13.203 3.236 -13.68 1 95.94 73 ARG B CA 1
ATOM 2689 C C . ARG B 1 73 ? 12.828 4.465 -14.508 1 95.94 73 ARG B C 1
ATOM 2691 O O . ARG B 1 73 ? 13.375 5.551 -14.297 1 95.94 73 ARG B O 1
ATOM 2698 N N . ARG B 1 74 ? 11.906 4.238 -15.367 1 94.69 74 ARG B N 1
ATOM 2699 C CA . ARG B 1 74 ? 11.445 5.359 -16.188 1 94.69 74 ARG B CA 1
ATOM 2700 C C . ARG B 1 74 ? 10.469 6.238 -15.406 1 94.69 74 ARG B C 1
ATOM 2702 O O . ARG B 1 74 ? 10.547 7.469 -15.469 1 94.69 74 ARG B O 1
ATOM 2709 N N . ASP B 1 75 ? 9.602 5.609 -14.719 1 94.94 75 ASP B N 1
ATOM 2710 C CA . ASP B 1 75 ? 8.625 6.32 -13.891 1 94.94 75 ASP B CA 1
ATOM 2711 C C . ASP B 1 75 ? 8.094 5.422 -12.781 1 94.94 75 ASP B C 1
ATOM 2713 O O . ASP B 1 75 ? 7.18 4.625 -13 1 94.94 75 ASP B O 1
ATOM 2717 N N . VAL B 1 76 ? 8.508 5.656 -11.625 1 96.56 76 VAL B N 1
ATOM 2718 C CA . VAL B 1 76 ? 8.148 4.797 -10.5 1 96.56 76 VAL B CA 1
ATOM 2719 C C . VAL B 1 76 ? 6.668 4.973 -10.172 1 96.56 76 VAL B C 1
ATOM 2721 O O . VAL B 1 76 ? 6.023 4.051 -9.664 1 96.56 76 VAL B O 1
ATOM 2724 N N . LEU B 1 77 ? 6.074 6.133 -10.508 1 95.94 77 LEU B N 1
ATOM 2725 C CA . LEU B 1 77 ? 4.668 6.402 -10.234 1 95.94 77 LEU B CA 1
ATOM 2726 C C . LEU B 1 77 ? 3.77 5.43 -10.992 1 95.94 77 LEU B C 1
ATOM 2728 O O . LEU B 1 77 ? 2.695 5.066 -10.508 1 95.94 77 LEU B O 1
ATOM 2732 N N . ALA B 1 78 ? 4.246 4.98 -12.102 1 94.5 78 ALA B N 1
ATOM 2733 C CA . ALA B 1 78 ? 3.469 4.074 -12.945 1 94.5 78 ALA B CA 1
ATOM 2734 C C . ALA B 1 78 ? 3.23 2.74 -12.242 1 94.5 78 ALA B C 1
ATOM 2736 O O . ALA B 1 78 ? 2.184 2.113 -12.422 1 94.5 78 ALA B O 1
ATOM 2737 N N . ILE B 1 79 ? 4.195 2.363 -11.414 1 96.44 79 ILE B N 1
ATOM 2738 C CA . ILE B 1 79 ? 4.113 1.055 -10.773 1 96.44 79 ILE B CA 1
ATOM 2739 C C . ILE B 1 79 ? 3.303 1.158 -9.484 1 96.44 79 ILE B C 1
ATOM 2741 O O . ILE B 1 79 ? 2.564 0.234 -9.133 1 96.44 79 ILE B O 1
ATOM 2745 N N . PHE B 1 80 ? 3.391 2.287 -8.828 1 96.81 80 PHE B N 1
ATOM 2746 C CA . PHE B 1 80 ? 2.709 2.451 -7.555 1 96.81 80 PHE B CA 1
ATOM 2747 C C . PHE B 1 80 ? 1.301 2.996 -7.758 1 96.81 80 PHE B C 1
ATOM 2749 O O . PHE B 1 80 ? 0.514 3.068 -6.812 1 96.81 80 PHE B O 1
ATOM 2756 N N . SER B 1 81 ? 0.983 3.373 -8.883 1 94.69 81 SER B N 1
ATOM 2757 C CA . SER B 1 81 ? -0.374 3.715 -9.297 1 94.69 81 SER B CA 1
ATOM 2758 C C . SER B 1 81 ? -0.801 2.906 -10.516 1 94.69 81 SER B C 1
ATOM 2760 O O . SER B 1 81 ? -1.039 3.467 -11.586 1 94.69 81 SER B O 1
ATOM 2762 N N . PRO B 1 82 ? -0.951 1.657 -10.281 1 94.19 82 PRO B N 1
ATOM 2763 C CA . PRO B 1 82 ? -1.121 0.746 -11.414 1 94.19 82 PRO B CA 1
ATOM 2764 C C . PRO B 1 82 ? -2.498 0.86 -12.062 1 94.19 82 PRO B C 1
ATOM 2766 O O . PRO B 1 82 ? -3.512 0.564 -11.43 1 94.19 82 PRO B O 1
ATOM 2769 N N . ALA B 1 83 ? -2.514 1.123 -13.297 1 91.12 83 ALA B N 1
ATOM 2770 C CA . ALA B 1 83 ? -3.756 1.198 -14.062 1 91.12 83 ALA B CA 1
ATOM 2771 C C . ALA B 1 83 ? -4.215 -0.189 -14.5 1 91.12 83 ALA B C 1
ATOM 2773 O O . ALA B 1 83 ? -5.387 -0.387 -14.836 1 91.12 83 ALA B O 1
ATOM 2774 N N . TRP B 1 84 ? -3.311 -1.155 -14.5 1 93.69 84 TRP B N 1
ATOM 2775 C CA . TRP B 1 84 ? -3.58 -2.51 -14.977 1 93.69 84 TRP B CA 1
ATOM 2776 C C . TRP B 1 84 ? -4.195 -3.357 -13.867 1 93.69 84 TRP B C 1
ATOM 2778 O O . TRP B 1 84 ? -4.789 -4.406 -14.133 1 93.69 84 TRP B O 1
ATOM 2788 N N . ALA B 1 85 ? -3.975 -2.92 -12.633 1 96.06 85 ALA B N 1
ATOM 2789 C CA . ALA B 1 85 ? -4.469 -3.693 -11.5 1 96.06 85 ALA B CA 1
ATOM 2790 C C . ALA B 1 85 ? -5.922 -3.344 -11.188 1 96.06 85 ALA B C 1
ATOM 2792 O O . ALA B 1 85 ? -6.305 -2.172 -11.219 1 96.06 85 ALA B O 1
ATOM 2793 N N . THR B 1 86 ? -6.727 -4.328 -10.883 1 96.5 86 THR B N 1
ATOM 2794 C CA . THR B 1 86 ? -8.125 -4.113 -10.516 1 96.5 86 THR B CA 1
ATOM 2795 C C . THR B 1 86 ? -8.242 -3.658 -9.062 1 96.5 86 THR B C 1
ATOM 2797 O O . THR B 1 86 ? -7.273 -3.74 -8.305 1 96.5 86 THR B O 1
ATOM 2800 N N . SER B 1 87 ? -9.445 -3.15 -8.75 1 95.62 87 SER B N 1
ATOM 2801 C CA . SER B 1 87 ? -9.68 -2.721 -7.375 1 95.62 87 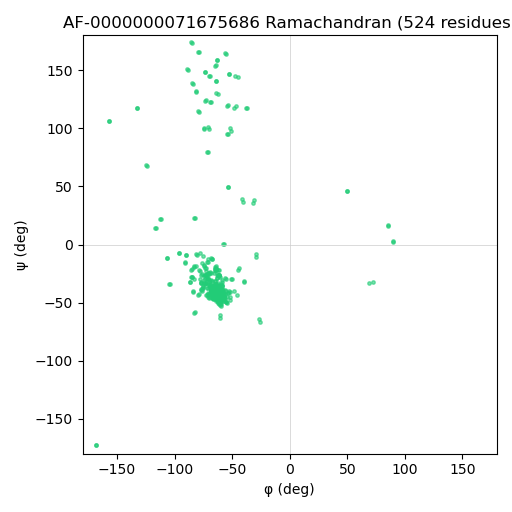SER B CA 1
ATOM 2802 C C . SER B 1 87 ? -9.484 -3.875 -6.395 1 95.62 87 SER B C 1
ATOM 2804 O O . SER B 1 87 ? -8.961 -3.684 -5.297 1 95.62 87 SER B O 1
ATOM 2806 N N . THR B 1 88 ? -9.875 -5.07 -6.828 1 96.69 88 THR B N 1
ATOM 2807 C CA . THR B 1 88 ? -9.711 -6.258 -5.996 1 96.69 88 THR B CA 1
ATOM 2808 C C . THR B 1 88 ? -8.234 -6.566 -5.781 1 96.69 88 THR B C 1
ATOM 2810 O O . THR B 1 88 ? -7.809 -6.848 -4.656 1 96.69 88 THR B O 1
ATOM 2813 N N . GLU B 1 89 ? -7.465 -6.492 -6.809 1 97 89 GLU B N 1
ATOM 2814 C CA . GLU B 1 89 ? -6.035 -6.781 -6.715 1 97 89 GLU B CA 1
ATOM 2815 C C . GLU B 1 89 ? -5.316 -5.75 -5.852 1 97 89 GLU B C 1
ATOM 2817 O O . GLU B 1 89 ? -4.371 -6.082 -5.133 1 97 89 GLU B O 1
ATOM 2822 N N . LYS B 1 90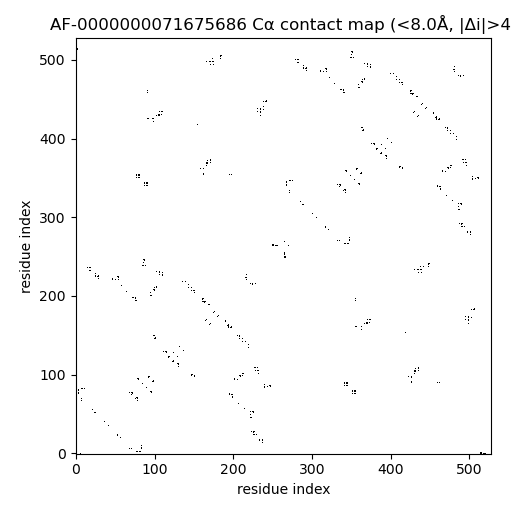 ? -5.758 -4.539 -5.938 1 96.69 90 LYS B N 1
ATOM 2823 C CA . LYS B 1 90 ? -5.125 -3.449 -5.203 1 96.69 90 LYS B CA 1
ATOM 2824 C C . LYS B 1 90 ? -5.266 -3.648 -3.695 1 96.69 90 LYS B C 1
ATOM 2826 O O . LYS B 1 90 ? -4.477 -3.107 -2.916 1 96.69 90 LYS B O 1
ATOM 2831 N N . LEU B 1 91 ? -6.199 -4.422 -3.295 1 96.56 91 LEU B N 1
ATOM 2832 C CA . LEU B 1 91 ? -6.395 -4.75 -1.889 1 96.56 91 LEU B CA 1
ATOM 2833 C C . LEU B 1 91 ? -5.199 -5.523 -1.34 1 96.56 91 LEU B C 1
ATOM 2835 O O . LEU B 1 91 ? -4.949 -5.512 -0.133 1 96.56 91 LEU B O 1
ATOM 2839 N N . PHE B 1 92 ? -4.434 -6.121 -2.215 1 96.94 92 PHE B N 1
ATOM 2840 C CA . PHE B 1 92 ? -3.398 -7.051 -1.771 1 96.94 92 PHE B CA 1
ATOM 2841 C C . PHE B 1 92 ? -2.014 -6.535 -2.15 1 96.94 92 PHE B C 1
ATOM 2843 O O . PHE B 1 92 ? -1.032 -7.281 -2.086 1 96.94 92 PHE B O 1
ATOM 2850 N N . LEU B 1 93 ? -1.939 -5.277 -2.521 1 96.25 93 LEU B N 1
ATOM 2851 C CA . LEU B 1 93 ? -0.662 -4.746 -2.982 1 96.25 93 LEU B CA 1
ATOM 2852 C C . LEU B 1 93 ? 0.231 -4.375 -1.803 1 96.25 93 LEU B C 1
ATOM 2854 O O . LEU B 1 93 ? -0.235 -3.779 -0.829 1 96.25 93 LEU B O 1
ATOM 2858 N N . TRP B 1 94 ? 1.4 -4.805 -1.858 1 97.12 94 TRP B N 1
ATOM 2859 C CA . TRP B 1 94 ? 2.533 -4.453 -1.008 1 97.12 94 TRP B CA 1
ATOM 2860 C C . TRP B 1 94 ? 3.771 -4.152 -1.847 1 97.12 94 TRP B C 1
ATOM 2862 O O . TRP B 1 94 ? 4.262 -5.016 -2.574 1 97.12 94 TRP B O 1
ATOM 2872 N N . ALA B 1 95 ? 4.273 -2.932 -1.786 1 97 95 ALA B N 1
ATOM 2873 C CA . ALA B 1 95 ? 5.457 -2.498 -2.523 1 97 95 ALA B CA 1
ATOM 2874 C C . ALA B 1 95 ? 5.348 -2.869 -4 1 97 95 ALA B C 1
ATOM 2876 O O . ALA B 1 95 ? 6.25 -3.498 -4.559 1 97 95 ALA B O 1
ATOM 2877 N N . GLY B 1 96 ? 4.211 -2.6 -4.582 1 96 96 GLY B N 1
ATOM 2878 C CA . GLY B 1 96 ? 4.043 -2.719 -6.02 1 96 96 GLY B CA 1
ATOM 2879 C C . GLY B 1 96 ? 3.592 -4.098 -6.457 1 96 96 GLY B C 1
ATOM 2880 O O . GLY B 1 96 ? 3.498 -4.375 -7.656 1 96 96 GLY B O 1
ATOM 2881 N N . GLY B 1 97 ? 3.328 -5.07 -5.551 1 96.38 97 GLY B N 1
ATOM 2882 C CA . GLY B 1 97 ? 2.875 -6.41 -5.883 1 96.38 97 GLY B CA 1
ATOM 2883 C C . GLY B 1 97 ? 2.393 -7.195 -4.676 1 96.38 97 GLY B C 1
ATOM 2884 O O . GLY B 1 97 ? 2.232 -6.637 -3.59 1 96.38 97 GLY B O 1
ATOM 2885 N N . TRP B 1 98 ? 2.121 -8.516 -4.961 1 96.75 98 TRP B N 1
ATOM 2886 C CA . TRP B 1 98 ? 1.699 -9.383 -3.869 1 96.75 98 TRP B CA 1
ATOM 2887 C C . TRP B 1 98 ? 2.873 -9.719 -2.955 1 96.75 98 TRP B C 1
ATOM 2889 O O . TRP B 1 98 ? 4.02 -9.773 -3.404 1 96.75 98 TRP B O 1
ATOM 2899 N N . ARG B 1 99 ? 2.574 -9.891 -1.729 1 97.19 99 ARG B N 1
ATOM 2900 C CA . ARG B 1 99 ? 3.621 -10.289 -0.792 1 97.19 99 ARG B CA 1
ATOM 2901 C C . ARG B 1 99 ? 4.176 -11.664 -1.145 1 97.19 99 ARG B C 1
ATOM 2903 O O . ARG B 1 99 ? 3.42 -12.578 -1.479 1 97.19 99 ARG B O 1
ATOM 2910 N N . PRO B 1 100 ? 5.488 -11.812 -1.001 1 97 100 PRO B N 1
ATOM 2911 C CA . PRO B 1 100 ? 6.102 -13.117 -1.284 1 97 100 PRO B CA 1
ATOM 2912 C C . PRO B 1 100 ? 5.578 -14.227 -0.375 1 97 100 PRO B C 1
ATOM 2914 O O . PRO B 1 100 ? 5.539 -15.391 -0.777 1 97 100 PRO B O 1
ATOM 2917 N N . GLY B 1 101 ? 5.141 -13.852 0.749 1 94.38 101 GLY B N 1
ATOM 2918 C CA . GLY B 1 101 ? 4.629 -14.82 1.7 1 94.38 101 GLY B CA 1
ATOM 2919 C C . GLY B 1 101 ? 3.42 -15.578 1.187 1 94.38 101 GLY B C 1
ATOM 2920 O O . GLY B 1 101 ? 3.133 -16.688 1.645 1 94.38 101 GLY B O 1
ATOM 2921 N N . ALA B 1 102 ? 2.723 -15.031 0.24 1 94.06 102 ALA B N 1
ATOM 2922 C CA . ALA B 1 102 ? 1.553 -15.688 -0.34 1 94.06 102 ALA B CA 1
ATOM 2923 C C . ALA B 1 102 ? 1.939 -17 -1.014 1 94.06 102 ALA B C 1
ATOM 2925 O O . ALA B 1 102 ? 1.132 -17.938 -1.084 1 94.06 102 ALA B O 1
ATOM 2926 N N . ALA B 1 103 ? 3.143 -17.109 -1.447 1 95.81 103 ALA B N 1
ATOM 2927 C CA . ALA B 1 103 ? 3.619 -18.328 -2.119 1 95.81 103 ALA B CA 1
ATOM 2928 C C . ALA B 1 103 ? 3.541 -19.531 -1.192 1 95.81 103 ALA B C 1
ATOM 2930 O O . ALA B 1 103 ? 3.219 -20.641 -1.633 1 95.81 103 ALA B O 1
ATOM 2931 N N . PHE B 1 104 ? 3.795 -19.344 0.026 1 95 104 PHE B N 1
ATOM 2932 C CA . PHE B 1 104 ? 3.795 -20.453 0.976 1 95 104 PHE B CA 1
ATOM 2933 C C . PHE B 1 104 ? 2.371 -20.906 1.286 1 95 104 PHE B C 1
ATOM 2935 O O . PHE B 1 104 ? 2.119 -22.094 1.486 1 95 104 PHE B O 1
ATOM 2942 N N . GLN B 1 105 ? 1.46 -19.938 1.292 1 92 105 GLN B N 1
ATOM 2943 C CA . GLN B 1 105 ? 0.056 -20.297 1.458 1 92 105 GLN B CA 1
ATOM 2944 C C . GLN B 1 105 ? -0.441 -21.125 0.282 1 92 105 GLN B C 1
ATOM 2946 O O . GLN B 1 105 ? -1.178 -22.094 0.471 1 92 105 GLN B O 1
ATOM 2951 N N . ILE B 1 106 ? -0.02 -20.734 -0.831 1 94.81 106 ILE B N 1
ATOM 2952 C CA . ILE B 1 106 ? -0.366 -21.484 -2.031 1 94.81 106 ILE B CA 1
ATOM 2953 C C . ILE B 1 106 ? 0.196 -22.906 -1.932 1 94.81 106 ILE B C 1
ATOM 2955 O O . ILE B 1 106 ? -0.516 -23.875 -2.182 1 94.81 106 ILE B O 1
ATOM 2959 N N . LEU B 1 107 ? 1.411 -22.969 -1.51 1 93.81 107 LEU B N 1
ATOM 2960 C CA . LEU B 1 107 ? 2.102 -24.25 -1.416 1 93.81 107 LEU B CA 1
ATOM 2961 C C . LEU B 1 107 ? 1.415 -25.156 -0.409 1 93.81 107 LEU B C 1
ATOM 2963 O O . LEU B 1 107 ? 1.136 -26.328 -0.709 1 93.81 107 LEU B O 1
ATOM 2967 N N . TYR B 1 108 ? 1.088 -24.641 0.697 1 88.38 108 TYR B N 1
ATOM 2968 C CA . TYR B 1 108 ? 0.47 -25.438 1.753 1 88.38 108 TYR B CA 1
ATOM 2969 C C . TYR B 1 108 ? -0.935 -25.875 1.355 1 88.38 108 TYR B C 1
ATOM 2971 O O . TYR B 1 108 ? -1.336 -27 1.62 1 88.38 108 TYR B O 1
ATOM 2979 N N . SER B 1 109 ? -1.604 -25 0.727 1 85.5 109 SER B N 1
ATOM 2980 C CA . SER B 1 109 ? -2.957 -25.328 0.285 1 85.5 109 SER B CA 1
ATOM 2981 C C . SER B 1 109 ? -2.943 -26.406 -0.792 1 85.5 109 SER B C 1
ATOM 2983 O O . SER B 1 109 ? -3.77 -27.312 -0.774 1 85.5 109 SER B O 1
ATOM 2985 N N . GLU B 1 110 ? -2.064 -26.297 -1.611 1 84.19 110 GLU B N 1
ATOM 2986 C CA . GLU B 1 110 ? -1.951 -27.281 -2.686 1 84.19 110 GLU B CA 1
ATOM 2987 C C . GLU B 1 110 ? -1.521 -28.641 -2.145 1 84.19 110 GLU B C 1
ATOM 2989 O O . GLU B 1 110 ? -1.979 -29.672 -2.627 1 84.19 110 GLU B O 1
ATOM 2994 N N . SER B 1 111 ? -0.66 -28.609 -1.204 1 82 111 SER B N 1
ATOM 2995 C CA . SER B 1 111 ? -0.192 -29.859 -0.596 1 82 111 SER B CA 1
ATOM 2996 C C . SER B 1 111 ? -1.301 -30.531 0.206 1 82 111 SER B C 1
ATOM 2998 O O . SER B 1 111 ? -1.36 -31.766 0.28 1 82 111 SER B O 1
ATOM 3000 N N . GLY B 1 112 ? -2.148 -29.75 0.897 1 73.19 112 GLY B N 1
ATOM 3001 C CA . GLY B 1 112 ? -3.254 -30.281 1.68 1 73.19 112 GLY B CA 1
ATOM 3002 C C . GLY B 1 112 ? -4.391 -30.812 0.825 1 73.19 112 GLY B C 1
ATOM 3003 O O . GLY B 1 112 ? -5.066 -31.766 1.206 1 73.19 112 GLY B O 1
ATOM 3004 N N . ARG B 1 113 ? -4.77 -30.172 -0.16 1 67.38 113 ARG B N 1
ATOM 3005 C CA . ARG B 1 113 ? -5.836 -30.578 -1.068 1 67.38 113 ARG B CA 1
ATOM 3006 C C . ARG B 1 113 ? -5.551 -31.953 -1.658 1 67.38 113 ARG B C 1
ATOM 3008 O O . ARG B 1 113 ? -6.473 -32.75 -1.866 1 67.38 113 ARG B O 1
ATOM 3015 N N . ARG B 1 114 ? -4.48 -32.219 -1.759 1 57.47 114 ARG B N 1
ATOM 3016 C CA . ARG B 1 114 ? -4.109 -33.469 -2.42 1 57.47 114 ARG B CA 1
ATOM 3017 C C . ARG B 1 114 ? -3.99 -34.594 -1.412 1 57.47 114 ARG B C 1
ATOM 3019 O O . ARG B 1 114 ? -4.098 -35.781 -1.777 1 57.47 114 ARG B O 1
ATOM 3026 N N . VAL B 1 115 ? -3.902 -34.219 -0.148 1 49.59 115 VAL B N 1
ATOM 3027 C CA . VAL B 1 115 ? -3.854 -35.219 0.889 1 49.59 115 VAL B CA 1
ATOM 3028 C C . VAL B 1 115 ? -5.27 -35.656 1.249 1 49.59 115 VAL B C 1
ATOM 3030 O O . VAL B 1 115 ? -5.508 -36.844 1.551 1 49.59 115 VAL B O 1
ATOM 3033 N N . GLU B 1 116 ? -6.379 -34.844 1.353 1 48.72 116 GLU B N 1
ATOM 3034 C CA . GLU B 1 116 ? -7.684 -35.156 1.943 1 48.72 116 GLU B CA 1
ATOM 3035 C C . GLU B 1 116 ? -8.352 -36.312 1.237 1 48.72 116 GLU B C 1
ATOM 3037 O O . GLU B 1 116 ? -8.93 -37.188 1.888 1 48.72 116 GLU B O 1
ATOM 3042 N N . PRO B 1 117 ? -8.641 -36.25 0.032 1 41.41 117 PRO B N 1
ATOM 3043 C CA . PRO B 1 117 ? -9.43 -37.406 -0.411 1 41.41 117 PRO B CA 1
ATOM 3044 C C . PRO B 1 117 ? -8.797 -38.75 -0.01 1 41.41 117 PRO B C 1
ATOM 3046 O O . PRO B 1 117 ? -9.508 -39.75 0.151 1 41.41 117 PRO B O 1
ATOM 3049 N N . TRP B 1 118 ? -7.586 -38.688 0.054 1 40 118 TRP B N 1
ATOM 3050 C CA . TRP B 1 118 ? -6.957 -39.969 0.228 1 40 118 TRP B CA 1
ATOM 3051 C C . TRP B 1 118 ? -7.113 -40.469 1.661 1 40 118 TRP B C 1
ATOM 3053 O O . TRP B 1 118 ? -7.066 -41.688 1.918 1 40 118 TRP B O 1
ATOM 3063 N N . LEU B 1 119 ? -7.07 -39.594 2.631 1 41.09 119 LEU B N 1
ATOM 3064 C CA . LEU B 1 119 ? -7.281 -40.094 3.986 1 41.09 119 LEU B CA 1
ATOM 3065 C C . LEU B 1 119 ? -8.664 -40.719 4.129 1 41.09 119 LEU B C 1
ATOM 3067 O O . LEU B 1 119 ? -8.867 -41.625 4.941 1 41.09 119 LEU B O 1
ATOM 3071 N N . VAL B 1 120 ? -9.609 -40.25 3.527 1 38.84 120 VAL B N 1
ATOM 3072 C CA . VAL B 1 120 ? -10.938 -40.812 3.742 1 38.84 120 VAL B CA 1
ATOM 3073 C C . VAL B 1 120 ? -11.016 -42.219 3.145 1 38.84 120 VAL B C 1
ATOM 3075 O O . VAL B 1 120 ? -11.734 -43.062 3.654 1 38.84 120 VAL B O 1
ATOM 3078 N N . GLN B 1 121 ? -10.508 -42.469 1.886 1 40.12 121 GLN B N 1
ATOM 3079 C CA . GLN B 1 121 ? -10.797 -43.812 1.375 1 40.12 121 GLN B CA 1
ATOM 3080 C C . GLN B 1 121 ? -9.797 -44.844 1.915 1 40.12 121 GLN B C 1
ATOM 3082 O O . GLN B 1 121 ? -9.883 -46.031 1.602 1 40.12 121 GLN B O 1
ATOM 3087 N N . GLY B 1 122 ? -9.07 -44.812 2.957 1 37.47 122 GLY B N 1
ATOM 3088 C CA . GLY B 1 122 ? -8.227 -45.844 3.562 1 37.47 122 GLY B CA 1
ATOM 3089 C C . GLY B 1 122 ? -7.012 -46.188 2.727 1 37.47 122 GLY B C 1
ATOM 3090 O O . GLY B 1 122 ? -6.25 -47.094 3.072 1 37.47 122 GLY B O 1
ATOM 3091 N N . VAL B 1 123 ? -7.004 -46.156 1.392 1 34.72 123 VAL B N 1
ATOM 3092 C CA . VAL B 1 123 ? -5.887 -46.531 0.543 1 34.72 123 VAL B CA 1
ATOM 3093 C C . VAL B 1 123 ? -4.777 -45.5 0.634 1 34.72 123 VAL B C 1
ATOM 3095 O O . VAL B 1 123 ? -4.945 -44.344 0.179 1 34.72 123 VAL B O 1
ATOM 3098 N N . LEU B 1 124 ? -3.969 -45.5 1.638 1 38.12 124 LEU B N 1
ATOM 3099 C CA . LEU B 1 124 ? -2.713 -44.75 1.67 1 38.12 124 LEU B CA 1
ATOM 3100 C C . LEU B 1 124 ? -1.847 -45.094 0.464 1 38.12 124 LEU B C 1
ATOM 3102 O O . LEU B 1 124 ? -1.274 -46.188 0.398 1 38.12 124 LEU B O 1
ATOM 3106 N N . ARG B 1 125 ? -2.203 -45.125 -0.798 1 39.47 125 ARG B N 1
ATOM 3107 C CA . ARG B 1 125 ? -1.155 -45.469 -1.751 1 39.47 125 ARG B CA 1
ATOM 3108 C C . ARG B 1 125 ? 0.117 -44.688 -1.481 1 39.47 125 ARG B C 1
ATOM 3110 O O . ARG B 1 125 ? 0.055 -43.5 -1.129 1 39.47 125 ARG B O 1
ATOM 3117 N N . ASP B 1 126 ? 1.296 -45.281 -1.178 1 39.69 126 ASP B N 1
ATOM 3118 C CA . ASP B 1 126 ? 2.689 -44.906 -1.013 1 39.69 126 ASP B CA 1
ATOM 3119 C C . ASP B 1 126 ? 2.998 -43.656 -1.835 1 39.69 126 ASP B C 1
ATOM 3121 O O . ASP B 1 126 ? 3.75 -42.781 -1.392 1 39.69 126 ASP B O 1
ATOM 3125 N N . ASP B 1 127 ? 2.93 -43.844 -3.143 1 38.25 127 ASP B N 1
ATOM 3126 C CA . ASP B 1 127 ? 3.527 -42.969 -4.156 1 38.25 127 ASP B CA 1
ATOM 3127 C C . ASP B 1 127 ? 2.979 -41.562 -4.066 1 38.25 127 ASP B C 1
ATOM 3129 O O . ASP B 1 127 ? 3.592 -40.594 -4.574 1 38.25 127 ASP B O 1
ATOM 3133 N N . ASP B 1 128 ? 1.649 -41.469 -4.09 1 40.44 128 ASP B N 1
ATOM 3134 C CA . ASP B 1 128 ? 1.029 -40.156 -4.301 1 40.44 128 ASP B CA 1
ATOM 3135 C C . ASP B 1 128 ? 1.114 -39.312 -3.037 1 40.44 128 ASP B C 1
ATOM 3137 O O . ASP B 1 128 ? 0.175 -38.562 -2.711 1 40.44 128 ASP B O 1
ATOM 3141 N N . LEU B 1 129 ? 1.494 -39.875 -2.02 1 42.25 129 LEU B N 1
ATOM 3142 C CA . LEU B 1 129 ? 1.747 -39.031 -0.843 1 42.25 129 LEU B CA 1
ATOM 3143 C C . LEU B 1 129 ? 2.217 -37.656 -1.247 1 42.25 129 LEU B C 1
ATOM 3145 O O . LEU B 1 129 ? 3.42 -37.375 -1.289 1 42.25 129 LEU B O 1
ATOM 3149 N N . ALA B 1 130 ? 1.706 -37.062 -2.293 1 51.06 130 ALA B N 1
ATOM 3150 C CA . ALA B 1 130 ? 1.64 -35.844 -3.119 1 51.06 130 ALA B CA 1
ATOM 3151 C C . ALA B 1 130 ? 1.908 -34.594 -2.289 1 51.06 130 ALA B C 1
ATOM 3153 O O . ALA B 1 130 ? 2.152 -33.531 -2.838 1 51.06 130 ALA B O 1
ATOM 3154 N N . GLY B 1 131 ? 1.918 -34.875 -0.971 1 72.88 131 GLY B N 1
ATOM 3155 C CA . GLY B 1 131 ? 2.281 -33.781 -0.097 1 72.88 131 GLY B CA 1
ATOM 3156 C C . GLY B 1 131 ? 3.781 -33.625 0.068 1 72.88 131 GLY B C 1
ATOM 3157 O O . GLY B 1 131 ? 4.562 -34.281 -0.626 1 72.88 131 GLY B O 1
ATOM 3158 N N . LEU B 1 132 ? 4.207 -32.656 0.689 1 84.19 132 LEU B N 1
ATOM 3159 C CA . LEU B 1 132 ? 5.598 -32.312 0.959 1 84.19 132 LEU B CA 1
ATOM 3160 C C . LEU B 1 132 ? 6.219 -33.312 1.94 1 84.19 132 LEU B C 1
ATOM 3162 O O . LEU B 1 132 ? 5.598 -33.656 2.941 1 84.19 132 LEU B O 1
ATOM 3166 N N . SER B 1 133 ? 7.34 -33.969 1.527 1 88.19 133 SER B N 1
ATOM 3167 C CA . SER B 1 133 ? 8.094 -34.812 2.461 1 88.19 133 SER B CA 1
ATOM 3168 C C . SER B 1 133 ? 8.516 -34.031 3.693 1 88.19 133 SER B C 1
ATOM 3170 O O . SER B 1 133 ? 8.469 -32.781 3.689 1 88.19 133 SER B O 1
ATOM 3172 N N . ALA B 1 134 ? 8.93 -34.719 4.742 1 88.62 134 ALA B N 1
ATOM 3173 C CA . ALA B 1 134 ? 9.383 -34.062 5.969 1 88.62 134 ALA B CA 1
ATOM 3174 C C . ALA B 1 134 ? 10.57 -33.156 5.691 1 88.62 134 ALA B C 1
ATOM 3176 O O . ALA B 1 134 ? 10.664 -32.062 6.254 1 88.62 134 ALA B O 1
ATOM 3177 N N . LEU B 1 135 ? 11.453 -33.656 4.863 1 93 135 LEU B N 1
ATOM 3178 C CA . LEU B 1 135 ? 12.625 -32.844 4.52 1 93 135 LEU B CA 1
ATOM 3179 C C . LEU B 1 135 ? 12.219 -31.609 3.732 1 93 135 LEU B C 1
ATOM 3181 O O . LEU B 1 135 ? 12.758 -30.531 3.963 1 93 135 LEU B O 1
ATOM 3185 N N . GLN B 1 136 ? 11.359 -31.781 2.771 1 94.19 136 GLN B N 1
ATOM 3186 C CA . GLN B 1 136 ? 10.852 -30.641 2.02 1 94.19 136 GLN B CA 1
ATOM 3187 C C . GLN B 1 136 ? 10.164 -29.641 2.941 1 94.19 136 GLN B C 1
ATOM 3189 O O . GLN B 1 136 ? 10.367 -28.422 2.814 1 94.19 136 GLN B O 1
ATOM 3194 N N . LEU B 1 137 ? 9.375 -30.156 3.916 1 92.31 137 LEU B N 1
ATOM 3195 C CA . LEU B 1 137 ? 8.664 -29.297 4.848 1 92.31 137 LEU B CA 1
ATOM 3196 C C . LEU B 1 137 ? 9.633 -28.484 5.699 1 92.31 137 LEU B C 1
ATOM 3198 O O . LEU B 1 137 ? 9.383 -27.312 5.984 1 92.31 137 LEU B O 1
ATOM 3202 N N . GLU B 1 138 ? 10.672 -29.109 6.094 1 94.5 138 GLU B N 1
ATOM 3203 C CA . GLU B 1 138 ? 11.688 -28.422 6.875 1 94.5 138 GLU B CA 1
ATOM 3204 C C . GLU B 1 138 ? 12.352 -27.297 6.066 1 94.5 138 GLU B C 1
ATOM 3206 O O . GLU B 1 138 ? 12.555 -26.203 6.57 1 94.5 138 GLU B O 1
ATOM 3211 N N . ARG B 1 139 ? 12.695 -27.594 4.82 1 96.81 139 ARG B N 1
ATOM 3212 C CA . ARG B 1 139 ? 13.328 -26.609 3.945 1 96.81 139 ARG B CA 1
ATOM 3213 C C . ARG B 1 139 ? 12.375 -25.453 3.635 1 96.81 139 ARG B C 1
ATOM 3215 O O . ARG B 1 139 ? 12.789 -24.297 3.578 1 96.81 139 ARG B O 1
ATOM 3222 N N . VAL B 1 140 ? 11.117 -25.781 3.449 1 95.75 140 VAL B N 1
ATOM 3223 C CA . VAL B 1 140 ? 10.102 -24.766 3.18 1 95.75 140 VAL B CA 1
ATOM 3224 C C . VAL B 1 140 ? 9.938 -23.859 4.402 1 95.75 140 VAL B C 1
ATOM 3226 O O . VAL B 1 140 ? 9.82 -22.641 4.273 1 95.75 140 VAL B O 1
ATOM 3229 N N . ASP B 1 141 ? 9.984 -24.516 5.566 1 94.88 141 ASP B N 1
ATOM 3230 C CA . ASP B 1 141 ? 9.852 -23.75 6.805 1 94.88 141 ASP B CA 1
ATOM 3231 C C . ASP B 1 141 ? 11 -22.75 6.969 1 94.88 141 ASP B C 1
ATOM 3233 O O . ASP B 1 141 ? 10.789 -21.609 7.363 1 94.88 141 ASP B O 1
ATOM 3237 N N . GLN B 1 142 ? 12.148 -23.203 6.664 1 97.31 142 GLN B N 1
ATOM 3238 C CA . GLN B 1 142 ? 13.32 -22.328 6.746 1 97.31 142 GLN B CA 1
ATOM 3239 C C . GLN B 1 142 ? 13.234 -21.188 5.73 1 97.31 142 GLN B C 1
ATOM 3241 O O . GLN B 1 142 ? 13.539 -20.047 6.055 1 97.31 142 GLN B O 1
ATOM 3246 N N . LEU B 1 143 ? 12.859 -21.516 4.516 1 98 143 LEU B N 1
ATOM 3247 C CA . LEU B 1 143 ? 12.711 -20.516 3.469 1 98 143 LEU B CA 1
ATOM 3248 C C . LEU B 1 143 ? 11.641 -19.5 3.846 1 98 143 LEU B C 1
ATOM 3250 O O . LEU B 1 143 ? 11.812 -18.297 3.623 1 98 143 LEU B O 1
ATOM 3254 N N . GLN B 1 144 ? 10.547 -19.984 4.398 1 97.31 144 GLN B N 1
ATOM 3255 C CA . GLN B 1 144 ? 9.461 -19.094 4.812 1 97.31 144 GLN B CA 1
ATOM 3256 C C . GLN B 1 144 ? 9.922 -18.109 5.887 1 97.31 144 GLN B C 1
ATOM 3258 O O . GLN B 1 144 ? 9.625 -16.922 5.812 1 97.31 144 GLN B O 1
ATOM 3263 N N . ARG B 1 145 ? 10.625 -18.594 6.875 1 97.06 145 ARG B N 1
ATOM 3264 C CA . ARG B 1 145 ? 11.117 -17.734 7.949 1 97.06 145 ARG B CA 1
ATOM 3265 C C . ARG B 1 145 ? 12.039 -16.656 7.406 1 97.06 145 ARG B C 1
ATOM 3267 O O . ARG B 1 145 ? 11.898 -15.477 7.766 1 97.06 145 ARG B O 1
ATOM 3274 N N . ARG B 1 146 ? 12.883 -17 6.508 1 98.06 146 ARG B N 1
ATOM 3275 C CA . ARG B 1 146 ? 13.82 -16.047 5.918 1 98.06 146 ARG B CA 1
ATOM 3276 C C . ARG B 1 146 ? 13.078 -15.031 5.055 1 98.06 146 ARG B C 1
ATOM 3278 O O . ARG B 1 146 ? 13.406 -13.844 5.078 1 98.06 146 ARG B O 1
ATOM 3285 N N . THR B 1 147 ? 12.148 -15.5 4.316 1 97.75 147 THR B N 1
ATOM 3286 C CA . THR B 1 147 ? 11.375 -14.633 3.432 1 97.75 147 THR B CA 1
ATOM 3287 C C . THR B 1 147 ? 10.57 -13.617 4.238 1 97.75 147 THR B C 1
ATOM 3289 O O . THR B 1 147 ? 10.555 -12.43 3.916 1 97.75 147 THR B O 1
ATOM 3292 N N . LEU B 1 148 ? 9.953 -14.109 5.32 1 96.75 148 LEU B N 1
ATOM 3293 C CA . LEU B 1 148 ? 9.141 -13.227 6.152 1 96.75 148 LEU B CA 1
ATOM 3294 C C . LEU B 1 148 ? 10.008 -12.18 6.844 1 96.75 148 LEU B C 1
ATOM 3296 O O . LEU B 1 148 ? 9.594 -11.031 7.004 1 96.75 148 LEU B O 1
ATOM 3300 N N . GLU B 1 149 ? 11.164 -12.562 7.207 1 97.25 149 GLU B N 1
ATOM 3301 C CA . GLU B 1 149 ? 12.102 -11.625 7.809 1 97.25 149 GLU B CA 1
ATOM 3302 C C . GLU B 1 149 ? 12.523 -10.547 6.809 1 97.25 149 GLU B C 1
ATOM 3304 O O . GLU B 1 149 ? 12.57 -9.367 7.145 1 97.25 149 GLU B O 1
ATOM 3309 N N . THR B 1 150 ? 12.844 -10.938 5.633 1 98.31 150 THR B N 1
ATOM 3310 C CA . THR B 1 150 ? 13.242 -9.992 4.598 1 98.31 150 THR B CA 1
ATOM 3311 C C . THR B 1 150 ? 12.078 -9.078 4.227 1 98.31 150 THR B C 1
ATOM 3313 O O . THR B 1 150 ? 12.273 -7.891 3.959 1 98.31 150 THR B O 1
ATOM 3316 N N . GLU B 1 151 ? 10.852 -9.641 4.184 1 97.69 151 GLU B N 1
ATOM 3317 C CA . GLU B 1 151 ? 9.664 -8.82 3.949 1 97.69 151 GLU B CA 1
ATOM 3318 C C . GLU B 1 151 ? 9.539 -7.711 4.992 1 97.69 151 GLU B C 1
ATOM 3320 O O . GLU B 1 151 ? 9.195 -6.574 4.656 1 97.69 151 GLU B O 1
ATOM 3325 N N . ARG B 1 152 ? 9.797 -8.102 6.211 1 96.06 152 ARG B N 1
ATOM 3326 C CA . ARG B 1 152 ? 9.727 -7.121 7.285 1 96.06 152 ARG B CA 1
ATOM 3327 C C . ARG B 1 152 ? 10.773 -6.02 7.094 1 96.06 152 ARG B C 1
ATOM 3329 O O . ARG B 1 152 ? 10.484 -4.84 7.305 1 96.06 152 ARG B O 1
ATOM 3336 N N . MET B 1 153 ? 11.922 -6.387 6.688 1 97.25 153 MET B N 1
ATOM 3337 C CA . MET B 1 153 ? 12.977 -5.414 6.449 1 97.25 153 MET B CA 1
ATOM 3338 C C . MET B 1 153 ? 12.602 -4.465 5.316 1 97.25 153 MET B C 1
ATOM 3340 O O . MET B 1 153 ? 12.82 -3.256 5.418 1 97.25 153 MET B O 1
ATOM 3344 N N . ILE B 1 154 ? 12.078 -4.973 4.309 1 98.25 154 ILE B N 1
ATOM 3345 C CA . ILE B 1 154 ? 11.68 -4.16 3.162 1 98.25 154 ILE B CA 1
ATOM 3346 C C . ILE B 1 154 ? 10.539 -3.232 3.557 1 98.25 154 ILE B C 1
ATOM 3348 O O . ILE B 1 154 ? 10.484 -2.078 3.121 1 98.25 154 ILE B O 1
ATOM 3352 N N . SER B 1 155 ? 9.625 -3.748 4.434 1 97.31 155 SER B N 1
ATOM 3353 C CA . SER B 1 155 ? 8.531 -2.912 4.926 1 97.31 155 SER B CA 1
ATOM 3354 C C . SER B 1 155 ? 9.062 -1.722 5.719 1 97.31 155 SER B C 1
ATOM 3356 O O . SER B 1 155 ? 8.516 -0.621 5.637 1 97.31 155 SER B O 1
ATOM 3358 N N . GLU B 1 156 ? 10.086 -1.951 6.445 1 95.75 156 GLU B N 1
ATOM 3359 C CA . GLU B 1 156 ? 10.711 -0.864 7.191 1 95.75 156 GLU B CA 1
ATOM 3360 C C . GLU B 1 156 ? 11.375 0.14 6.254 1 95.75 156 GLU B C 1
ATOM 3362 O O . GLU B 1 156 ? 11.297 1.351 6.473 1 95.75 156 GLU B O 1
ATOM 3367 N N . GLU B 1 157 ? 11.992 -0.365 5.238 1 97 157 GLU B N 1
ATOM 3368 C CA . GLU B 1 157 ? 12.586 0.507 4.227 1 97 157 GLU B CA 1
ATOM 3369 C C . GLU B 1 157 ? 11.516 1.324 3.508 1 97 157 GLU B C 1
ATOM 3371 O O . GLU B 1 157 ? 11.727 2.498 3.199 1 97 157 GLU B O 1
ATOM 3376 N N . GLU B 1 158 ? 10.445 0.663 3.225 1 97.69 158 GLU B N 1
ATOM 3377 C CA . GLU B 1 158 ? 9.328 1.353 2.592 1 97.69 158 GLU B CA 1
ATOM 3378 C C . GLU B 1 158 ? 8.797 2.475 3.479 1 97.69 158 GLU B C 1
ATOM 3380 O O . GLU B 1 158 ? 8.484 3.564 2.992 1 97.69 158 GLU B O 1
ATOM 3385 N N . ALA B 1 159 ? 8.68 2.178 4.773 1 96.06 159 ALA B N 1
ATOM 3386 C CA . ALA B 1 159 ? 8.227 3.184 5.73 1 96.06 159 ALA B CA 1
ATOM 3387 C C . ALA B 1 159 ? 9.148 4.398 5.727 1 96.06 159 ALA B C 1
ATOM 3389 O O . ALA B 1 159 ? 8.688 5.539 5.711 1 96.06 159 ALA B O 1
ATOM 3390 N N . GLU B 1 160 ? 10.406 4.137 5.703 1 94.62 160 GLU B N 1
ATOM 3391 C CA . GLU B 1 160 ? 11.391 5.211 5.684 1 94.62 160 GLU B CA 1
ATOM 3392 C C . GLU B 1 160 ? 11.289 6.035 4.402 1 94.62 160 GLU B C 1
ATOM 3394 O O . GLU B 1 160 ? 11.375 7.266 4.438 1 94.62 160 GLU B O 1
ATOM 3399 N N . ALA B 1 161 ? 11.156 5.348 3.309 1 96.06 161 ALA B N 1
ATOM 3400 C CA . ALA B 1 161 ? 11.023 6.023 2.02 1 96.06 161 ALA B CA 1
ATOM 3401 C C . ALA B 1 161 ? 9.773 6.898 1.985 1 96.06 161 ALA B C 1
ATOM 3403 O O . ALA B 1 161 ? 9.805 8.016 1.463 1 96.06 161 ALA B O 1
ATOM 3404 N N . GLN B 1 162 ? 8.719 6.41 2.562 1 95.81 162 GLN B N 1
ATOM 3405 C CA . GLN B 1 162 ? 7.441 7.117 2.535 1 95.81 162 GLN B CA 1
ATOM 3406 C C . GLN B 1 162 ? 7.473 8.336 3.449 1 95.81 162 GLN B C 1
ATOM 3408 O O . GLN B 1 162 ? 6.77 9.32 3.201 1 95.81 162 GLN B O 1
ATOM 3413 N N . GLU B 1 163 ? 8.25 8.344 4.43 1 91.94 163 GLU B N 1
ATOM 3414 C CA . GLU B 1 163 ? 8.367 9.477 5.348 1 91.94 163 GLU B CA 1
ATOM 3415 C C . GLU B 1 163 ? 9.07 10.656 4.684 1 91.94 163 GLU B C 1
ATOM 3417 O O . GLU B 1 163 ? 8.992 11.781 5.168 1 91.94 163 GLU B O 1
ATOM 3422 N N . LEU B 1 164 ? 9.703 10.391 3.57 1 92.38 164 LEU B N 1
ATOM 3423 C CA . LEU B 1 164 ? 10.422 11.445 2.861 1 92.38 164 LEU B CA 1
ATOM 3424 C C . LEU B 1 164 ? 9.453 12.477 2.295 1 92.38 164 LEU B C 1
ATOM 3426 O O . LEU B 1 164 ? 9.867 13.562 1.892 1 92.38 164 LEU B O 1
ATOM 3430 N N . VAL B 1 165 ? 8.195 12.125 2.318 1 91.19 165 VAL B N 1
ATOM 3431 C CA . VAL B 1 165 ? 7.191 13.078 1.864 1 91.19 165 VAL B CA 1
ATOM 3432 C C . VAL B 1 165 ? 7.23 14.328 2.744 1 91.19 165 VAL B C 1
ATOM 3434 O O . VAL B 1 165 ? 6.898 15.422 2.289 1 91.19 165 VAL B O 1
ATOM 3437 N N . ALA B 1 166 ? 7.648 14.172 3.959 1 92.44 166 ALA B N 1
ATOM 3438 C CA . ALA B 1 166 ? 7.684 15.273 4.91 1 92.44 166 ALA B CA 1
ATOM 3439 C C . ALA B 1 166 ? 9.117 15.648 5.262 1 92.44 166 ALA B C 1
ATOM 3441 O O . ALA B 1 166 ? 9.375 16.219 6.324 1 92.44 166 ALA B O 1
ATOM 3442 N N . TRP B 1 167 ? 10.008 15.289 4.383 1 89.25 167 TRP B N 1
ATOM 3443 C CA . TRP B 1 167 ? 11.406 15.656 4.598 1 89.25 167 TRP B CA 1
ATOM 3444 C C . TRP B 1 167 ? 11.578 17.172 4.555 1 89.25 167 TRP B C 1
ATOM 3446 O O . TRP B 1 167 ? 10.742 17.891 3.99 1 89.25 167 TRP B O 1
ATOM 3456 N N . PRO B 1 168 ? 12.547 17.719 5.188 1 88.75 168 PRO B N 1
ATOM 3457 C CA . PRO B 1 168 ? 12.695 19.172 5.352 1 88.75 168 PRO B CA 1
ATOM 3458 C C . PRO B 1 168 ? 12.625 19.922 4.027 1 88.75 168 PRO B C 1
ATOM 3460 O O . PRO B 1 168 ? 12.023 21 3.961 1 88.75 168 PRO B O 1
ATOM 3463 N N . GLN B 1 169 ? 13.203 19.391 3.049 1 90.38 169 GLN B N 1
ATOM 3464 C CA . GLN B 1 169 ? 13.156 20.062 1.75 1 90.38 169 GLN B CA 1
ATOM 3465 C C . GLN B 1 169 ? 11.727 20.188 1.243 1 90.38 169 GLN B C 1
ATOM 3467 O O . GLN B 1 169 ? 11.344 21.219 0.688 1 90.38 169 GLN B O 1
ATOM 3472 N N . MET B 1 170 ? 10.945 19.188 1.402 1 93.31 170 MET B N 1
ATOM 3473 C CA . MET B 1 170 ? 9.539 19.188 1 1 93.31 170 MET B CA 1
ATOM 3474 C C . MET B 1 170 ? 8.75 20.203 1.803 1 93.31 170 MET B C 1
ATOM 3476 O O . MET B 1 170 ? 7.895 20.906 1.253 1 93.31 170 MET B O 1
ATOM 3480 N N . MET B 1 171 ? 9.062 20.297 3.049 1 92.31 171 MET B N 1
ATOM 3481 C CA . MET B 1 171 ? 8.406 21.25 3.934 1 92.31 171 MET B CA 1
ATOM 3482 C C . MET B 1 171 ? 8.719 22.672 3.514 1 92.31 171 MET B C 1
ATOM 3484 O O . MET B 1 171 ? 7.824 23.531 3.494 1 92.31 171 MET B O 1
ATOM 3488 N N . GLU B 1 172 ? 9.922 22.891 3.193 1 92.31 172 GLU B N 1
ATOM 3489 C CA . GLU B 1 172 ? 10.344 24.219 2.756 1 92.31 172 GLU B CA 1
ATOM 3490 C C . GLU B 1 172 ? 9.672 24.609 1.444 1 92.31 172 GLU B C 1
ATOM 3492 O O . GLU B 1 172 ? 9.164 25.719 1.307 1 92.31 172 GLU B O 1
ATOM 3497 N N . ILE B 1 173 ? 9.648 23.734 0.551 1 94.81 173 ILE B N 1
ATOM 3498 C CA . ILE B 1 173 ? 9.062 24 -0.758 1 94.81 173 ILE B CA 1
ATOM 3499 C C . ILE B 1 173 ? 7.566 24.266 -0.607 1 94.81 173 ILE B C 1
ATOM 3501 O O . ILE B 1 173 ? 7.035 25.203 -1.19 1 94.81 173 ILE B O 1
ATOM 3505 N N . SER B 1 174 ? 6.906 23.438 0.19 1 95.38 174 SER B N 1
ATOM 3506 C CA . SER B 1 174 ? 5.473 23.609 0.41 1 95.38 174 SER B CA 1
ATOM 3507 C C . SER B 1 174 ? 5.172 24.953 1.039 1 95.38 174 SER B C 1
ATOM 3509 O O . SER B 1 174 ? 4.168 25.594 0.706 1 95.38 174 SER B O 1
ATOM 3511 N N . HIS B 1 175 ? 6.047 25.359 1.896 1 93.38 175 HIS B N 1
ATOM 3512 C CA . HIS B 1 175 ? 5.914 26.656 2.531 1 93.38 175 HIS B CA 1
ATOM 3513 C C . HIS B 1 175 ? 6.066 27.781 1.514 1 93.38 175 HIS B C 1
ATOM 3515 O O . HIS B 1 175 ? 5.254 28.719 1.48 1 93.38 175 HIS B O 1
ATOM 3521 N N . GLU B 1 176 ? 7.035 27.672 0.716 1 94.62 176 GLU B N 1
ATOM 3522 C CA . GLU B 1 176 ? 7.32 28.703 -0.268 1 94.62 176 GLU B CA 1
ATOM 3523 C C . GLU B 1 176 ? 6.211 28.797 -1.311 1 94.62 176 GLU B C 1
ATOM 3525 O O . GLU B 1 176 ? 5.863 29.906 -1.758 1 94.62 176 GLU B O 1
ATOM 3530 N N . ILE B 1 177 ? 5.695 27.734 -1.641 1 95.56 177 ILE B N 1
ATOM 3531 C CA . ILE B 1 177 ? 4.582 27.734 -2.584 1 95.56 177 ILE B CA 1
ATOM 3532 C C . ILE B 1 177 ? 3.389 28.469 -1.976 1 95.56 177 ILE B C 1
ATOM 3534 O O . ILE B 1 177 ? 2.721 29.25 -2.654 1 95.56 177 ILE B O 1
ATOM 3538 N N . THR B 1 178 ? 3.168 28.234 -0.753 1 94.19 178 THR B N 1
ATOM 3539 C CA . THR B 1 178 ? 1.988 28.75 -0.075 1 94.19 178 THR B CA 1
ATOM 3540 C C . THR B 1 178 ? 2.162 30.234 0.243 1 94.19 178 THR B C 1
ATOM 3542 O O . THR B 1 178 ? 1.231 31.031 0.077 1 94.19 178 THR B O 1
ATOM 3545 N N . VAL B 1 179 ? 3.338 30.672 0.645 1 90.62 179 VAL B N 1
ATOM 3546 C CA . VAL B 1 179 ? 3.512 32 1.206 1 90.62 179 VAL B CA 1
ATOM 3547 C C . VAL B 1 179 ? 4.168 32.938 0.173 1 90.62 179 VAL B C 1
ATOM 3549 O O . VAL B 1 179 ? 3.852 34.125 0.095 1 90.62 179 VAL B O 1
ATOM 3552 N N . SER B 1 180 ? 5.035 32.406 -0.637 1 91.94 180 SER B N 1
ATOM 3553 C CA . SER B 1 180 ? 5.824 33.25 -1.534 1 91.94 180 SER B CA 1
ATOM 3554 C C . SER B 1 180 ? 5.344 33.125 -2.977 1 91.94 180 SER B C 1
ATOM 3556 O O . SER B 1 180 ? 5.832 33.812 -3.863 1 91.94 180 SER B O 1
ATOM 3558 N N . GLY B 1 181 ? 4.543 32.219 -3.295 1 91.12 181 GLY B N 1
ATOM 3559 C CA . GLY B 1 181 ? 4.004 32.062 -4.637 1 91.12 181 GLY B CA 1
ATOM 3560 C C . GLY B 1 181 ? 4.906 31.266 -5.555 1 91.12 181 GLY B C 1
ATOM 3561 O O . GLY B 1 181 ? 4.832 31.406 -6.781 1 91.12 181 GLY B O 1
ATOM 3562 N N . LEU B 1 182 ? 5.805 30.578 -4.891 1 93.62 182 LEU B N 1
ATOM 3563 C CA . LEU B 1 182 ? 6.594 29.656 -5.695 1 93.62 182 LEU B CA 1
ATOM 3564 C C . LEU B 1 182 ? 5.688 28.734 -6.508 1 93.62 182 LEU B C 1
ATOM 3566 O O . LEU B 1 182 ? 4.641 28.297 -6.023 1 93.62 182 LEU B O 1
ATOM 3570 N N . GLU B 1 183 ? 6.156 28.391 -7.664 1 95.38 183 GLU B N 1
ATOM 3571 C CA . GLU B 1 183 ? 5.359 27.516 -8.531 1 95.38 183 GLU B CA 1
ATOM 3572 C C . GLU B 1 183 ? 5.273 26.109 -7.961 1 95.38 183 GLU B C 1
ATOM 3574 O O . GLU B 1 183 ? 6.258 25.578 -7.445 1 95.38 183 GLU B O 1
ATOM 3579 N N . VAL B 1 184 ? 4.191 25.547 -8.164 1 94.81 184 VAL B N 1
ATOM 3580 C CA . VAL B 1 184 ? 3.918 24.203 -7.625 1 94.81 184 VAL B CA 1
ATOM 3581 C C . VAL B 1 184 ? 4.859 23.188 -8.266 1 94.81 184 VAL B C 1
ATOM 3583 O O . VAL B 1 184 ? 5.207 22.188 -7.645 1 94.81 184 VAL B O 1
ATOM 3586 N N . ALA B 1 185 ? 5.41 23.422 -9.422 1 93.44 185 ALA B N 1
ATOM 3587 C CA . ALA B 1 185 ? 6.312 22.531 -10.148 1 93.44 185 ALA B CA 1
ATOM 3588 C C . ALA B 1 185 ? 7.621 22.328 -9.391 1 93.44 185 ALA B C 1
ATOM 3590 O O . ALA B 1 185 ? 8.328 21.344 -9.602 1 93.44 185 ALA B O 1
ATOM 3591 N N . ALA B 1 186 ? 7.891 23.219 -8.5 1 94.88 186 ALA B N 1
ATOM 3592 C CA . ALA B 1 186 ? 9.109 23.125 -7.699 1 94.88 186 ALA B CA 1
ATOM 3593 C C . ALA B 1 186 ? 9.094 21.875 -6.82 1 94.88 186 ALA B C 1
ATOM 3595 O O . ALA B 1 186 ? 10.148 21.406 -6.383 1 94.88 186 ALA B O 1
ATOM 3596 N N . MET B 1 187 ? 7.934 21.375 -6.578 1 95.12 187 MET B N 1
ATOM 3597 C CA . MET B 1 187 ? 7.797 20.188 -5.746 1 95.12 187 MET B CA 1
ATOM 3598 C C . MET B 1 187 ? 8.516 19 -6.379 1 95.12 187 MET B C 1
ATOM 3600 O O . MET B 1 187 ? 8.93 18.078 -5.676 1 95.12 187 MET B O 1
ATOM 3604 N N . GLU B 1 188 ? 8.68 18.984 -7.684 1 93.75 188 GLU B N 1
ATOM 3605 C CA . GLU B 1 188 ? 9.352 17.891 -8.383 1 93.75 188 GLU B CA 1
ATOM 3606 C C . GLU B 1 188 ? 10.758 17.672 -7.828 1 93.75 188 GLU B C 1
ATOM 3608 O O . GLU B 1 188 ? 11.18 16.516 -7.648 1 93.75 188 GLU B O 1
ATOM 3613 N N . ASP B 1 189 ? 11.375 18.75 -7.547 1 92.38 189 ASP B N 1
ATOM 3614 C CA . ASP B 1 189 ? 12.734 18.656 -7.023 1 92.38 189 ASP B CA 1
ATOM 3615 C C . ASP B 1 189 ? 12.758 18 -5.648 1 92.38 189 ASP B C 1
ATOM 3617 O O . ASP B 1 189 ? 13.68 17.25 -5.328 1 92.38 189 ASP B O 1
ATOM 3621 N N . GLY B 1 190 ? 11.766 18.281 -4.84 1 92 190 GLY B N 1
ATOM 3622 C CA . GLY B 1 190 ? 11.695 17.719 -3.502 1 92 190 GLY B CA 1
ATOM 3623 C C . GLY B 1 190 ? 11.336 16.234 -3.49 1 92 190 GLY B C 1
ATOM 3624 O O . GLY B 1 190 ? 11.641 15.531 -2.529 1 92 190 GLY B O 1
ATOM 3625 N N . LEU B 1 191 ? 10.781 15.789 -4.523 1 95.06 191 LEU B N 1
ATOM 3626 C CA . LEU B 1 191 ? 10.242 14.438 -4.539 1 95.06 191 LEU B CA 1
ATOM 3627 C C . LEU B 1 191 ? 11.25 13.461 -5.148 1 95.06 191 LEU B C 1
ATOM 3629 O O . LEU B 1 191 ? 11.039 12.242 -5.109 1 95.06 191 LEU B O 1
ATOM 3633 N N . VAL B 1 192 ? 12.359 13.945 -5.703 1 93.88 192 VAL B 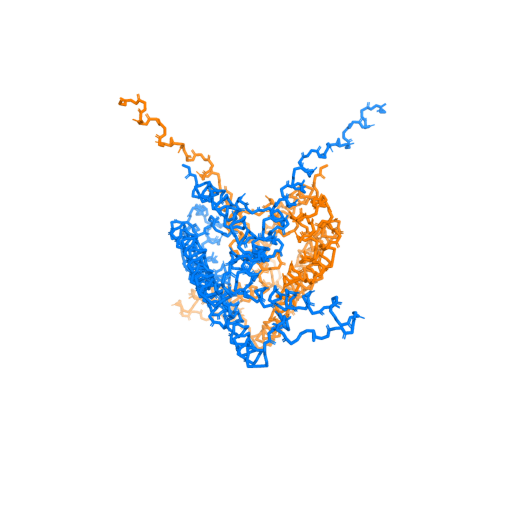N 1
ATOM 3634 C CA . VAL B 1 192 ? 13.336 13.109 -6.395 1 93.88 192 VAL B CA 1
ATOM 3635 C C . VAL B 1 192 ? 13.859 12.031 -5.445 1 93.88 192 VAL B C 1
ATOM 3637 O O . VAL B 1 192 ? 13.922 10.859 -5.809 1 93.88 192 VAL B O 1
ATOM 3640 N N . GLY B 1 193 ? 14.203 12.445 -4.246 1 94.75 193 GLY B N 1
ATOM 3641 C CA . GLY B 1 193 ? 14.711 11.5 -3.266 1 94.75 193 GLY B CA 1
ATOM 3642 C C . GLY B 1 193 ? 13.711 10.43 -2.889 1 94.75 193 GLY B C 1
ATOM 3643 O O . GLY B 1 193 ? 14.062 9.25 -2.803 1 94.75 193 GLY B O 1
ATOM 3644 N N . ALA B 1 194 ? 12.5 10.836 -2.672 1 95.88 194 ALA B N 1
ATOM 3645 C CA . ALA B 1 194 ? 11.445 9.891 -2.305 1 95.88 194 ALA B CA 1
ATOM 3646 C C . ALA B 1 194 ? 11.18 8.906 -3.438 1 95.88 194 ALA B C 1
ATOM 3648 O O . ALA B 1 194 ? 10.992 7.711 -3.197 1 95.88 194 ALA B O 1
ATOM 3649 N N . LYS B 1 195 ? 11.133 9.375 -4.684 1 96.62 195 LYS B N 1
ATOM 3650 C CA . LYS B 1 195 ? 10.914 8.523 -5.852 1 96.62 195 LYS B CA 1
ATOM 3651 C C . LYS B 1 195 ? 12.016 7.48 -5.977 1 96.62 195 LYS B C 1
ATOM 3653 O O . LYS B 1 195 ? 11.742 6.301 -6.211 1 96.62 195 LYS B O 1
ATOM 3658 N N . GLU B 1 196 ? 13.203 7.922 -5.785 1 97.25 196 GLU B N 1
ATOM 3659 C CA . GLU B 1 196 ? 14.336 7.008 -5.879 1 97.25 196 GLU B CA 1
ATOM 3660 C C . GLU B 1 196 ? 14.305 5.969 -4.758 1 97.25 196 GLU B C 1
ATOM 3662 O O . GLU B 1 196 ? 14.609 4.797 -4.98 1 97.25 196 GLU B O 1
ATOM 3667 N N . ALA B 1 197 ? 14.008 6.406 -3.6 1 97.81 197 ALA B N 1
ATOM 3668 C CA . ALA B 1 197 ? 13.914 5.484 -2.471 1 97.81 197 ALA B CA 1
ATOM 3669 C C . ALA B 1 197 ? 12.828 4.438 -2.699 1 97.81 197 ALA B C 1
ATOM 3671 O O . ALA B 1 197 ? 13.031 3.252 -2.428 1 97.81 197 ALA B O 1
ATOM 3672 N N . MET B 1 198 ? 11.711 4.848 -3.213 1 98.12 198 MET B N 1
ATOM 3673 C CA . MET B 1 198 ? 10.609 3.926 -3.461 1 98.12 198 MET B CA 1
ATOM 3674 C C . MET B 1 198 ? 10.953 2.961 -4.594 1 98.12 198 MET B C 1
ATOM 3676 O O . MET B 1 198 ? 10.523 1.806 -4.578 1 98.12 198 MET B O 1
ATOM 3680 N N . ARG B 1 199 ? 11.695 3.43 -5.559 1 98.19 199 ARG B N 1
ATOM 3681 C CA . ARG B 1 199 ? 12.164 2.535 -6.613 1 98.19 199 ARG B CA 1
ATOM 3682 C C . ARG B 1 199 ? 13.031 1.423 -6.039 1 98.19 199 ARG B C 1
ATOM 3684 O O . ARG B 1 199 ? 12.906 0.261 -6.43 1 98.19 199 ARG B O 1
ATOM 3691 N N . ARG B 1 200 ? 13.859 1.77 -5.117 1 98.25 200 ARG B N 1
ATOM 3692 C CA . ARG B 1 200 ? 14.727 0.779 -4.48 1 98.25 200 ARG B CA 1
ATOM 3693 C C . ARG B 1 200 ? 13.906 -0.24 -3.697 1 98.25 200 ARG B C 1
ATOM 3695 O O . ARG B 1 200 ? 14.195 -1.438 -3.727 1 98.25 200 ARG B O 1
ATOM 3702 N N . VAL B 1 201 ? 12.938 0.274 -3.025 1 98.62 201 VAL B N 1
ATOM 3703 C CA . VAL B 1 201 ? 12.039 -0.607 -2.285 1 98.62 201 VAL B CA 1
ATOM 3704 C C . VAL B 1 201 ? 11.375 -1.594 -3.244 1 98.62 201 VAL B C 1
ATOM 3706 O O . VAL B 1 201 ? 11.328 -2.797 -2.975 1 98.62 201 VAL B O 1
ATOM 3709 N N . LEU B 1 202 ? 10.875 -1.061 -4.352 1 98.56 202 LEU B N 1
ATOM 3710 C CA . LEU B 1 202 ? 10.227 -1.895 -5.355 1 98.56 202 LEU B CA 1
ATOM 3711 C C . LEU B 1 202 ? 11.188 -2.953 -5.887 1 98.56 202 LEU B C 1
ATOM 3713 O O . LEU B 1 202 ? 10.82 -4.121 -6.031 1 98.56 202 LEU B O 1
ATOM 3717 N N . GLU B 1 203 ? 12.391 -2.553 -6.156 1 98.44 203 GLU B N 1
ATOM 3718 C CA . GLU B 1 203 ? 13.398 -3.459 -6.695 1 98.44 203 GLU B CA 1
ATOM 3719 C C . GLU B 1 203 ? 13.695 -4.598 -5.723 1 98.44 203 GLU B C 1
ATOM 3721 O O . GLU B 1 203 ? 13.781 -5.758 -6.121 1 98.44 203 GLU B O 1
ATOM 3726 N N . ARG B 1 204 ? 13.828 -4.289 -4.52 1 98.62 204 ARG B N 1
ATOM 3727 C CA . ARG B 1 204 ? 14.109 -5.301 -3.504 1 98.62 204 ARG B CA 1
ATOM 3728 C C . ARG B 1 204 ? 12.914 -6.227 -3.312 1 98.62 204 ARG B C 1
ATOM 3730 O O . ARG B 1 204 ? 13.078 -7.438 -3.15 1 98.62 204 ARG B O 1
ATOM 3737 N N . ALA B 1 205 ? 11.766 -5.641 -3.295 1 98.69 205 ALA B N 1
ATOM 3738 C CA . ALA B 1 205 ? 10.555 -6.438 -3.141 1 98.69 205 ALA B CA 1
ATOM 3739 C C . ALA B 1 205 ? 10.391 -7.422 -4.297 1 98.69 205 ALA B C 1
ATOM 3741 O O . ALA B 1 205 ? 10.086 -8.594 -4.086 1 98.69 205 ALA B O 1
ATOM 3742 N N . ASP B 1 206 ? 10.602 -6.941 -5.504 1 98.5 206 ASP B N 1
ATOM 3743 C CA . ASP B 1 206 ? 10.469 -7.793 -6.684 1 98.5 206 ASP B CA 1
ATOM 3744 C C . ASP B 1 206 ? 11.539 -8.875 -6.703 1 98.5 206 ASP B C 1
ATOM 3746 O O . ASP B 1 206 ? 11.289 -10 -7.148 1 98.5 206 ASP B O 1
ATOM 3750 N N . GLN B 1 207 ? 12.734 -8.5 -6.266 1 98.5 207 GLN B N 1
ATOM 3751 C CA . GLN B 1 207 ? 13.789 -9.5 -6.148 1 98.5 207 GLN B CA 1
ATOM 3752 C C . GLN B 1 207 ? 13.398 -10.594 -5.156 1 98.5 207 GLN B C 1
ATOM 3754 O O . GLN B 1 207 ? 13.625 -11.781 -5.414 1 98.5 207 GLN B O 1
ATOM 3759 N N . LEU B 1 208 ? 12.875 -10.227 -4.074 1 98.75 208 LEU B N 1
ATOM 3760 C CA . LEU B 1 208 ? 12.445 -11.203 -3.078 1 98.75 208 LEU B CA 1
ATOM 3761 C C . LEU B 1 208 ? 11.344 -12.094 -3.633 1 98.75 208 LEU B C 1
ATOM 3763 O O . LEU B 1 208 ? 11.32 -13.305 -3.373 1 98.75 208 LEU B O 1
ATOM 3767 N N . ARG B 1 209 ? 10.367 -11.516 -4.355 1 98.31 209 ARG B N 1
ATOM 3768 C CA . ARG B 1 209 ? 9.297 -12.289 -4.977 1 98.31 209 ARG B CA 1
ATOM 3769 C C . ARG B 1 209 ? 9.859 -13.344 -5.922 1 98.31 209 ARG B C 1
ATOM 3771 O O . ARG B 1 209 ? 9.484 -14.516 -5.836 1 98.31 209 ARG B O 1
ATOM 3778 N N . LEU B 1 210 ? 10.766 -12.891 -6.75 1 98.12 210 LEU B N 1
ATOM 3779 C CA . LEU B 1 210 ? 11.367 -13.805 -7.715 1 98.12 210 LEU B CA 1
ATOM 3780 C C . LEU B 1 210 ? 12.18 -14.883 -7.012 1 98.12 210 LEU B C 1
ATOM 3782 O O . LEU B 1 210 ? 12.055 -16.062 -7.336 1 98.12 210 LEU B O 1
ATOM 3786 N N . GLU B 1 211 ? 12.977 -14.492 -6.055 1 98.19 211 GLU B N 1
ATOM 3787 C CA . GLU B 1 211 ? 13.797 -15.438 -5.301 1 98.19 211 GLU B CA 1
ATOM 3788 C C . GLU B 1 211 ? 12.922 -16.453 -4.562 1 98.19 211 GLU B C 1
ATOM 3790 O O . GLU B 1 211 ? 13.281 -17.625 -4.453 1 98.19 211 GLU B O 1
ATOM 3795 N N . THR B 1 212 ? 11.836 -15.992 -4.039 1 98.38 212 THR B N 1
ATOM 3796 C CA . THR B 1 212 ? 10.93 -16.875 -3.316 1 98.38 212 THR B CA 1
ATOM 3797 C C . THR B 1 212 ? 10.359 -17.953 -4.25 1 98.38 212 THR B C 1
ATOM 3799 O O . THR B 1 212 ? 10.383 -19.141 -3.926 1 98.38 212 THR B O 1
ATOM 3802 N N . ILE B 1 213 ? 9.883 -17.562 -5.402 1 97.44 213 ILE B N 1
ATOM 3803 C CA . ILE B 1 213 ? 9.336 -18.516 -6.371 1 97.44 213 ILE B CA 1
ATOM 3804 C C . ILE B 1 213 ? 10.406 -19.516 -6.77 1 97.44 213 ILE B C 1
ATOM 3806 O O . ILE B 1 213 ? 10.164 -20.734 -6.766 1 97.44 213 ILE B O 1
ATOM 3810 N N . GLN B 1 214 ? 11.57 -19.031 -7.039 1 97.81 214 GLN B N 1
ATOM 3811 C CA . GLN B 1 214 ? 12.672 -19.875 -7.484 1 97.81 214 GLN B CA 1
ATOM 3812 C C . GLN B 1 214 ? 13.078 -20.859 -6.391 1 97.81 214 GLN B C 1
ATOM 3814 O O . GLN B 1 214 ? 13.336 -22.031 -6.668 1 97.81 214 GLN B O 1
ATOM 3819 N N . SER B 1 215 ? 13.148 -20.359 -5.203 1 98.25 215 SER B N 1
ATOM 3820 C CA . SER B 1 215 ? 13.57 -21.203 -4.086 1 98.25 215 SER B CA 1
ATOM 3821 C C . SER B 1 215 ? 12.523 -22.281 -3.781 1 98.25 215 SER B C 1
ATOM 3823 O O . SER B 1 215 ? 12.875 -23.422 -3.488 1 98.25 215 SER B O 1
ATOM 3825 N N . VAL B 1 216 ? 11.25 -21.906 -3.814 1 97.38 216 VAL B N 1
ATOM 3826 C CA . VAL B 1 216 ? 10.188 -22.891 -3.59 1 97.38 216 VAL B CA 1
ATOM 3827 C C . VAL B 1 216 ? 10.266 -23.984 -4.641 1 97.38 216 VAL B C 1
ATOM 3829 O O . VAL B 1 216 ? 10.25 -25.172 -4.305 1 97.38 216 VAL B O 1
ATOM 3832 N N . VAL B 1 217 ? 10.359 -23.578 -5.871 1 96.88 217 VAL B N 1
ATOM 3833 C CA . VAL B 1 217 ? 10.453 -24.531 -6.977 1 96.88 217 VAL B CA 1
ATOM 3834 C C . VAL B 1 217 ? 11.68 -25.406 -6.801 1 96.88 217 VAL B C 1
ATOM 3836 O O . VAL B 1 217 ? 11.648 -26.609 -7.125 1 96.88 217 VAL B O 1
ATOM 3839 N N . GLY B 1 218 ? 12.75 -24.891 -6.25 1 96.44 218 GLY B N 1
ATOM 3840 C CA . GLY B 1 218 ? 13.984 -25.625 -6.039 1 96.44 218 GLY B CA 1
ATOM 3841 C C . GLY B 1 218 ? 13.867 -26.703 -4.977 1 96.44 218 GLY B C 1
ATOM 3842 O O . GLY B 1 218 ? 14.633 -27.672 -4.98 1 96.44 218 GLY B O 1
ATOM 3843 N N . ILE B 1 219 ? 12.953 -26.562 -4.102 1 96.81 219 ILE B N 1
ATOM 3844 C CA . ILE B 1 219 ? 12.742 -27.516 -3.021 1 96.81 219 ILE B CA 1
ATOM 3845 C C . ILE B 1 219 ? 11.852 -28.656 -3.51 1 96.81 219 ILE B C 1
ATOM 3847 O O . ILE B 1 219 ? 11.977 -29.797 -3.043 1 96.81 219 ILE B O 1
ATOM 3851 N N . LEU B 1 220 ? 10.977 -28.422 -4.477 1 94.88 220 LEU B N 1
ATOM 3852 C CA . LEU B 1 220 ? 9.914 -29.344 -4.891 1 94.88 220 LEU B CA 1
ATOM 3853 C C . LEU B 1 220 ? 10.406 -30.297 -5.973 1 94.88 220 LEU B C 1
ATOM 3855 O O . LEU B 1 220 ? 11.359 -29.984 -6.691 1 94.88 220 LEU B O 1
ATOM 3859 N N . SER B 1 221 ? 9.781 -31.484 -5.969 1 92.38 221 SER B N 1
ATOM 3860 C CA . SER B 1 221 ? 9.961 -32.344 -7.145 1 92.38 221 SER B CA 1
ATOM 3861 C C . SER B 1 221 ? 9.375 -31.672 -8.391 1 92.38 221 SER B C 1
ATOM 3863 O O . SER B 1 221 ? 8.578 -30.734 -8.289 1 92.38 221 SER B O 1
ATOM 3865 N N . PRO B 1 222 ? 9.82 -32.094 -9.531 1 92.69 222 PRO B N 1
ATOM 3866 C CA . PRO B 1 222 ? 9.305 -31.469 -10.758 1 92.69 222 PRO B CA 1
ATOM 3867 C C . PRO B 1 222 ? 7.781 -31.484 -10.836 1 92.69 222 PRO B C 1
ATOM 3869 O O . PRO B 1 222 ? 7.172 -30.484 -11.234 1 92.69 222 PRO B O 1
ATOM 3872 N N . ARG B 1 223 ? 7.148 -32.531 -10.484 1 91 223 ARG B N 1
ATOM 3873 C CA . ARG B 1 223 ? 5.691 -32.625 -10.516 1 91 223 ARG B CA 1
ATOM 3874 C C . ARG B 1 223 ? 5.07 -31.656 -9.508 1 91 223 ARG B C 1
ATOM 3876 O O . ARG B 1 223 ? 4.086 -30.984 -9.812 1 91 223 ARG B O 1
ATOM 3883 N N . GLN B 1 224 ? 5.645 -31.641 -8.32 1 91.81 224 GLN B N 1
ATOM 3884 C CA . GLN B 1 224 ? 5.172 -30.719 -7.293 1 91.81 224 GLN B CA 1
ATOM 3885 C C . GLN B 1 224 ? 5.305 -29.266 -7.754 1 91.81 224 GLN B C 1
ATOM 3887 O O . GLN B 1 224 ? 4.441 -28.438 -7.469 1 91.81 224 GLN B O 1
ATOM 3892 N N . ALA B 1 225 ? 6.391 -29 -8.406 1 95.5 225 ALA B N 1
ATOM 3893 C CA . ALA B 1 225 ? 6.645 -27.656 -8.914 1 95.5 225 ALA B CA 1
ATOM 3894 C C . ALA B 1 225 ? 5.605 -27.266 -9.953 1 95.5 225 ALA B C 1
ATOM 3896 O O . ALA B 1 225 ? 5.121 -26.125 -9.953 1 95.5 225 ALA B O 1
ATOM 3897 N N . VAL B 1 226 ? 5.316 -28.172 -10.828 1 95.12 226 VAL B N 1
ATOM 3898 C CA . VAL B 1 226 ? 4.285 -27.938 -11.836 1 95.12 226 VAL B CA 1
ATOM 3899 C C . VAL B 1 226 ? 2.961 -27.609 -11.148 1 95.12 226 VAL B C 1
ATOM 3901 O O . VAL B 1 226 ? 2.281 -26.656 -11.531 1 95.12 226 VAL B O 1
ATOM 3904 N N . GLN B 1 227 ? 2.623 -28.359 -10.148 1 93.81 227 GLN B N 1
ATOM 3905 C CA . GLN B 1 227 ? 1.37 -28.156 -9.43 1 93.81 227 GLN B CA 1
ATOM 3906 C C . GLN B 1 227 ? 1.353 -26.812 -8.711 1 93.81 227 GLN B C 1
ATOM 3908 O O . GLN B 1 227 ? 0.335 -26.125 -8.711 1 93.81 227 GLN B O 1
ATOM 3913 N N . PHE B 1 228 ? 2.416 -26.484 -8.102 1 96.06 228 PHE B N 1
ATOM 3914 C CA . PHE B 1 228 ? 2.547 -25.219 -7.398 1 96.06 228 PHE B CA 1
ATOM 3915 C C . PHE B 1 228 ? 2.365 -24.047 -8.367 1 96.06 228 PHE B C 1
ATOM 3917 O O . PHE B 1 228 ? 1.596 -23.125 -8.094 1 96.06 228 PHE B O 1
ATOM 3924 N N . LEU B 1 229 ? 3.086 -24.078 -9.477 1 97.56 229 LEU B N 1
ATOM 3925 C CA . LEU B 1 229 ? 3.025 -23 -10.453 1 97.56 229 LEU B CA 1
ATOM 3926 C C . LEU B 1 229 ? 1.64 -22.906 -11.086 1 97.56 229 LEU B C 1
ATOM 3928 O O . LEU B 1 229 ? 1.148 -21.812 -11.367 1 97.56 229 LEU B O 1
ATOM 3932 N N . ALA B 1 230 ? 1.042 -24.062 -11.305 1 96.69 230 ALA B N 1
ATOM 3933 C CA . ALA B 1 230 ? -0.322 -24.062 -11.828 1 96.69 230 ALA B CA 1
ATOM 3934 C C . ALA B 1 230 ? -1.287 -23.422 -10.844 1 96.69 230 ALA B C 1
ATOM 3936 O O . ALA B 1 230 ? -2.15 -22.625 -11.234 1 96.69 230 ALA B O 1
ATOM 3937 N N . ALA B 1 231 ? -1.15 -23.781 -9.57 1 96.06 231 ALA B N 1
ATOM 3938 C CA . ALA B 1 231 ? -2.006 -23.219 -8.539 1 96.06 231 ALA B CA 1
ATOM 3939 C C . ALA B 1 231 ? -1.839 -21.703 -8.461 1 96.06 231 ALA B C 1
ATOM 3941 O O . ALA B 1 231 ? -2.824 -20.969 -8.344 1 96.06 231 ALA B O 1
ATOM 3942 N N . ALA B 1 232 ? -0.625 -21.266 -8.5 1 97.19 232 ALA B N 1
ATOM 3943 C CA . ALA B 1 232 ? -0.333 -19.828 -8.477 1 97.19 232 ALA B CA 1
ATOM 3944 C C . ALA B 1 232 ? -0.955 -19.125 -9.68 1 97.19 232 ALA B C 1
ATOM 3946 O O . ALA B 1 232 ? -1.556 -18.047 -9.531 1 97.19 232 ALA B O 1
ATOM 3947 N N . GLY B 1 233 ? -0.749 -19.703 -10.836 1 97.38 233 GLY B N 1
ATOM 3948 C CA . GLY B 1 233 ? -1.317 -19.141 -12.047 1 97.38 233 GLY B CA 1
ATOM 3949 C C . GLY B 1 233 ? -2.832 -19.047 -12.016 1 97.38 233 GLY B C 1
ATOM 3950 O O . GLY B 1 233 ? -3.41 -18.047 -12.422 1 97.38 233 GLY B O 1
ATOM 3951 N N . LYS B 1 234 ? -3.496 -20.141 -11.547 1 97.06 234 LYS B N 1
ATOM 3952 C CA . LYS B 1 234 ? -4.949 -20.141 -11.406 1 97.06 234 LYS B CA 1
ATOM 3953 C C . LYS B 1 234 ? -5.418 -18.984 -10.523 1 97.06 234 LYS B C 1
ATOM 3955 O O . LYS B 1 234 ? -6.32 -18.234 -10.898 1 97.06 234 LYS B O 1
ATOM 3960 N N . LEU B 1 235 ? -4.781 -18.891 -9.438 1 96.88 235 LEU B N 1
ATOM 3961 C CA . LEU B 1 235 ? -5.188 -17.891 -8.469 1 96.88 235 LEU B CA 1
ATOM 3962 C C . LEU B 1 235 ? -5.035 -16.484 -9.047 1 96.88 235 LEU B C 1
ATOM 3964 O O . LEU B 1 235 ? -5.965 -15.672 -8.977 1 96.88 235 LEU B O 1
ATOM 3968 N N . LEU B 1 236 ? -3.881 -16.156 -9.609 1 97.44 236 LEU B N 1
ATOM 3969 C CA . LEU B 1 236 ? -3.6 -14.844 -10.164 1 97.44 236 LEU B CA 1
ATOM 3970 C C . LEU B 1 236 ? -4.59 -14.5 -11.266 1 97.44 236 LEU B C 1
ATOM 3972 O O . LEU B 1 236 ? -5.148 -13.398 -11.281 1 97.44 236 LEU B O 1
ATOM 3976 N N . LEU B 1 237 ? -4.836 -15.422 -12.117 1 97.81 237 LEU B N 1
ATOM 3977 C CA . LEU B 1 237 ? -5.707 -15.188 -13.266 1 97.81 237 LEU B CA 1
ATOM 3978 C C . LEU B 1 237 ? -7.156 -15.016 -12.82 1 97.81 237 LEU B C 1
ATOM 3980 O O . LEU B 1 237 ? -7.859 -14.133 -13.312 1 97.81 237 LEU B O 1
ATOM 3984 N N . ARG B 1 238 ? -7.586 -15.836 -11.906 1 97.56 238 ARG B N 1
ATOM 3985 C CA . ARG B 1 238 ? -8.977 -15.797 -11.484 1 97.56 238 ARG B CA 1
ATOM 3986 C C . ARG B 1 238 ? -9.266 -14.555 -10.648 1 97.56 238 ARG B C 1
ATOM 3988 O O . ARG B 1 238 ? -10.336 -13.953 -10.758 1 97.56 238 ARG B O 1
ATOM 3995 N N . VAL B 1 239 ? -8.336 -14.164 -9.836 1 97.19 239 VAL B N 1
ATOM 3996 C CA . VAL B 1 239 ? -8.5 -12.93 -9.078 1 97.19 239 VAL B CA 1
ATOM 3997 C C . VAL B 1 239 ? -8.586 -11.742 -10.031 1 97.19 239 VAL B C 1
ATOM 3999 O O . VAL B 1 239 ? -9.414 -10.844 -9.836 1 97.19 239 VAL B O 1
ATOM 4002 N N . HIS B 1 240 ? -7.766 -11.758 -11.031 1 97.81 240 HIS B N 1
ATOM 4003 C CA . HIS B 1 240 ? -7.785 -10.68 -12.016 1 97.81 240 HIS B CA 1
ATOM 4004 C C . HIS B 1 240 ? -9.109 -10.648 -12.766 1 97.81 240 HIS B C 1
ATOM 4006 O O . HIS B 1 240 ? -9.695 -9.578 -12.953 1 97.81 240 HIS B O 1
ATOM 4012 N N . GLU B 1 241 ? -9.516 -11.75 -13.18 1 97.25 241 GLU B N 1
ATOM 4013 C CA . GLU B 1 241 ? -10.781 -11.852 -13.906 1 97.25 241 GLU B CA 1
ATOM 4014 C C . GLU B 1 241 ? -11.953 -11.375 -13.047 1 97.25 241 GLU B C 1
ATOM 4016 O O . GLU B 1 241 ? -12.805 -10.617 -13.516 1 97.25 241 GLU B O 1
ATOM 4021 N N . PHE B 1 242 ? -11.953 -11.844 -11.875 1 97.5 242 PHE B N 1
ATOM 4022 C CA . PHE B 1 242 ? -13 -11.43 -10.945 1 97.5 242 PHE B CA 1
ATOM 4023 C C . PHE B 1 242 ? -12.953 -9.93 -10.719 1 97.5 242 PHE B C 1
ATOM 4025 O O . PHE B 1 242 ? -13.992 -9.258 -10.734 1 97.5 242 PHE B O 1
ATOM 4032 N N . GLY B 1 243 ? -11.773 -9.453 -10.5 1 97.06 243 GLY B N 1
ATOM 4033 C CA . GLY B 1 243 ? -11.609 -8.023 -10.297 1 97.06 243 GLY B CA 1
ATOM 4034 C C . GLY B 1 243 ? -12.117 -7.191 -11.469 1 97.06 243 GLY B C 1
ATOM 4035 O O . GLY B 1 243 ? -12.719 -6.133 -11.266 1 97.06 243 GLY B O 1
ATOM 4036 N N . LYS B 1 244 ? -11.836 -7.621 -12.609 1 96.25 244 LYS B N 1
ATOM 4037 C CA . LYS B 1 244 ? -12.336 -6.93 -13.789 1 96.25 244 LYS B CA 1
ATOM 4038 C C . LYS B 1 244 ? -13.867 -6.871 -13.789 1 96.25 244 LYS B C 1
ATOM 4040 O O . LYS B 1 244 ? -14.453 -5.852 -14.148 1 96.25 244 LYS B O 1
ATOM 4045 N N . ALA B 1 245 ? -14.445 -7.961 -13.383 1 95.31 245 ALA B N 1
ATOM 4046 C CA . ALA B 1 245 ? -15.906 -8.023 -13.32 1 95.31 245 ALA B CA 1
ATOM 4047 C C . ALA B 1 245 ? -16.453 -7.07 -12.266 1 95.31 245 ALA B C 1
ATOM 4049 O O . ALA B 1 245 ? -17.469 -6.395 -12.492 1 95.31 245 ALA B O 1
ATOM 4050 N N . VAL B 1 246 ? -15.82 -7.047 -11.188 1 94.75 246 VAL B N 1
ATOM 4051 C CA . VAL B 1 246 ? -16.23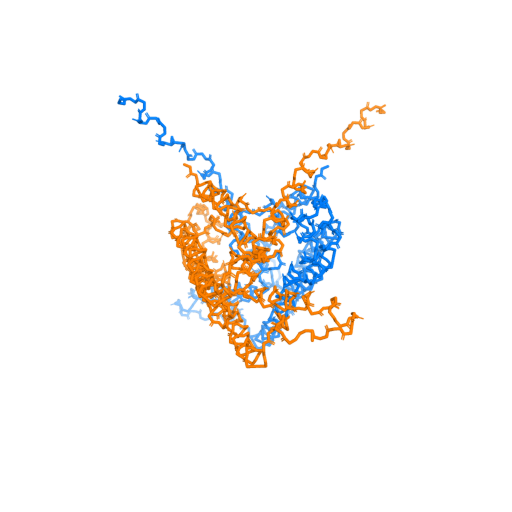4 -6.172 -10.094 1 94.75 246 VAL B CA 1
ATOM 4052 C C . VAL B 1 246 ? -16.141 -4.711 -10.547 1 94.75 246 VAL B C 1
ATOM 4054 O O . VAL B 1 246 ? -17.078 -3.936 -10.336 1 94.75 246 VAL B O 1
ATOM 4057 N N . ASP B 1 247 ? -15.047 -4.383 -11.141 1 93.94 247 ASP B N 1
ATOM 4058 C CA . ASP B 1 247 ? -14.844 -3.01 -11.594 1 93.94 247 ASP B CA 1
ATOM 4059 C C . ASP B 1 247 ? -15.852 -2.631 -12.672 1 93.94 247 ASP B C 1
ATOM 4061 O O . ASP B 1 247 ? -16.344 -1.5 -12.703 1 93.94 247 ASP B O 1
ATOM 4065 N N . ALA B 1 248 ? -16.141 -3.494 -13.562 1 92.5 248 ALA B N 1
ATOM 4066 C CA . ALA B 1 248 ? -17.125 -3.252 -14.617 1 92.5 248 ALA B CA 1
ATOM 4067 C C . ALA B 1 248 ? -18.516 -3.029 -14.031 1 92.5 248 ALA B C 1
ATOM 4069 O O . ALA B 1 248 ? -19.266 -2.168 -14.5 1 92.5 248 ALA B O 1
ATOM 4070 N N . ALA B 1 249 ? -18.828 -3.77 -13.039 1 89.81 249 ALA B N 1
ATOM 4071 C CA . ALA B 1 249 ? -20.141 -3.646 -12.383 1 89.81 249 ALA B CA 1
ATOM 4072 C C . ALA B 1 249 ? -20.25 -2.311 -11.656 1 89.81 249 ALA B C 1
ATOM 4074 O O . ALA B 1 249 ? -21.328 -1.71 -11.625 1 89.81 249 ALA B O 1
ATOM 4075 N N . ALA B 1 250 ? -19.219 -1.919 -11.133 1 85.62 250 ALA B N 1
ATOM 4076 C CA . ALA B 1 250 ? -19.219 -0.646 -10.414 1 85.62 250 ALA B CA 1
ATOM 4077 C C . ALA B 1 250 ? -19.359 0.528 -11.375 1 85.62 250 ALA B C 1
ATOM 4079 O O . ALA B 1 250 ? -19.922 1.566 -11.016 1 85.62 250 ALA B O 1
ATOM 4080 N N . ALA B 1 251 ? -18.875 0.374 -12.547 1 80.62 251 ALA B N 1
ATOM 4081 C CA . ALA B 1 251 ? -18.922 1.437 -13.547 1 80.62 251 ALA B CA 1
ATOM 4082 C C . ALA B 1 251 ? -20.328 1.601 -14.109 1 80.62 251 ALA B C 1
ATOM 4084 O O . ALA B 1 251 ? -20.688 2.676 -14.586 1 80.62 251 ALA B O 1
ATOM 4085 N N . VAL B 1 252 ? -21.141 0.49 -14.18 1 72.94 252 VAL B N 1
ATOM 4086 C CA . VAL B 1 252 ? -22.484 0.501 -14.758 1 72.94 252 VAL B CA 1
ATOM 4087 C C . VAL B 1 252 ? -23.484 0.981 -13.719 1 72.94 252 VAL B C 1
ATOM 4089 O O . VAL B 1 252 ? -24.578 1.45 -14.07 1 72.94 252 VAL B O 1
ATOM 4092 N N . MET B 1 253 ? -23.297 0.781 -12.477 1 61.91 253 MET B N 1
ATOM 4093 C CA . MET B 1 253 ? -24.281 1.183 -11.477 1 61.91 253 MET B CA 1
ATOM 4094 C C . MET B 1 253 ? -24.688 2.641 -11.672 1 61.91 253 MET B C 1
ATOM 4096 O O . MET B 1 253 ? -23.844 3.533 -11.641 1 61.91 253 MET B O 1
ATOM 4100 N N . PRO B 1 254 ? -25.938 2.768 -12.414 1 52.22 254 PRO B N 1
ATOM 4101 C CA . PRO B 1 254 ? -26.562 4.043 -12.75 1 52.22 254 PRO B CA 1
ATOM 4102 C C . PRO B 1 254 ? -26.594 5.02 -11.578 1 52.22 254 PRO B C 1
ATOM 4104 O O . PRO B 1 254 ? -26.516 4.602 -10.422 1 52.22 254 PRO B O 1
ATOM 4107 N N . ASP B 1 255 ? -26.422 6.312 -11.883 1 46.75 255 ASP B N 1
ATOM 4108 C CA . ASP B 1 255 ? -26.844 7.457 -11.086 1 46.75 255 ASP B CA 1
ATOM 4109 C C . ASP B 1 255 ? -28.234 7.219 -10.469 1 46.75 255 ASP B C 1
ATOM 4111 O O . ASP B 1 255 ? -29.25 7.457 -11.117 1 46.75 255 ASP B O 1
ATOM 4115 N N . GLY B 1 256 ? -28.562 6.211 -10.094 1 37.81 256 GLY B N 1
ATOM 4116 C CA . GLY B 1 256 ? -29.953 6.102 -9.719 1 37.81 256 GLY B CA 1
ATOM 4117 C C . GLY B 1 256 ? -30.453 7.285 -8.906 1 37.81 256 GLY B C 1
ATOM 4118 O O . GLY B 1 256 ? -31.609 7.324 -8.5 1 37.81 256 GLY B O 1
ATOM 4119 N N . ILE B 1 257 ? -29.719 8.078 -8.266 1 37.91 257 ILE B N 1
ATOM 4120 C CA . ILE B 1 257 ? -30.422 9.125 -7.539 1 37.91 257 ILE B CA 1
ATOM 4121 C C . ILE B 1 257 ? -31 10.141 -8.531 1 37.91 257 ILE B C 1
ATOM 4123 O O . ILE B 1 257 ? -31.906 10.914 -8.18 1 37.91 257 ILE B O 1
ATOM 4127 N N . GLU B 1 258 ? -30.516 10.344 -9.727 1 35.41 258 GLU B N 1
ATOM 4128 C CA . GLU B 1 258 ? -31.125 11.469 -10.43 1 35.41 258 GLU B CA 1
ATOM 4129 C C . GLU B 1 258 ? -32.5 11.078 -11 1 35.41 258 GLU B C 1
ATOM 4131 O O . GLU B 1 258 ? -33.312 11.945 -11.305 1 35.41 258 GLU B O 1
ATOM 4136 N N . SER B 1 259 ? -32.75 9.852 -11.344 1 36.16 259 SER B N 1
ATOM 4137 C CA . SER B 1 259 ? -34 9.695 -12.094 1 36.16 259 SER B CA 1
ATOM 4138 C C . SER B 1 259 ? -35.219 9.789 -11.18 1 36.16 259 SER B C 1
ATOM 4140 O O . SER B 1 259 ? -36.312 10.07 -11.641 1 36.16 259 SER B O 1
ATOM 4142 N N . GLU B 1 260 ? -35.188 9.305 -10 1 32.78 260 GLU B N 1
ATOM 4143 C CA . GLU B 1 260 ? -36.469 9.391 -9.289 1 32.78 260 GLU B CA 1
ATOM 4144 C C . GLU B 1 260 ? -36.75 10.82 -8.828 1 32.78 260 GLU B C 1
ATOM 4146 O O . GLU B 1 260 ? -37.875 11.148 -8.453 1 32.78 260 GLU B O 1
ATOM 4151 N N . ARG B 1 261 ? -35.875 11.766 -8.734 1 32.69 261 ARG B N 1
ATOM 4152 C CA . ARG B 1 261 ? -36.281 13.125 -8.375 1 32.69 261 ARG B CA 1
ATOM 4153 C C . ARG B 1 261 ? -36.969 13.828 -9.539 1 32.69 261 ARG B C 1
ATOM 4155 O O . ARG B 1 261 ? -37.594 14.867 -9.359 1 32.69 261 ARG B O 1
ATOM 4162 N N . ARG B 1 262 ? -36.656 13.445 -10.797 1 31.73 262 ARG B N 1
ATOM 4163 C CA . ARG B 1 262 ? -37.406 14.133 -11.844 1 31.73 262 ARG B CA 1
ATOM 4164 C C . ARG B 1 262 ? -38.844 13.641 -11.891 1 31.73 262 ARG B C 1
ATOM 4166 O O . ARG B 1 262 ? -39.656 14.156 -12.664 1 31.73 262 ARG B O 1
ATOM 4173 N N . ARG B 1 263 ? -39.062 12.5 -11.406 1 33.41 263 ARG B N 1
ATOM 4174 C CA . ARG B 1 263 ? -40.469 12.172 -11.57 1 33.41 263 ARG B CA 1
ATOM 4175 C C . ARG B 1 263 ? -41.312 12.828 -10.477 1 33.41 263 ARG B C 1
ATOM 4177 O O . ARG B 1 263 ? -42.531 12.695 -10.477 1 33.41 263 ARG B O 1
ATOM 4184 N N . ARG B 1 264 ? -40.75 13.242 -9.422 1 26.11 264 ARG B N 1
ATOM 4185 C CA . ARG B 1 264 ? -41.719 13.977 -8.617 1 26.11 264 ARG B CA 1
ATOM 4186 C C . ARG B 1 264 ? -41.625 15.469 -8.906 1 26.11 264 ARG B C 1
ATOM 4188 O O . ARG B 1 264 ? -40.531 16.016 -9.078 1 26.11 264 ARG B O 1
#

Sequence (528 aa):
MAEQEIFAHFFECWLGQLDRDLQALLAADVPSLDPQHQPHSDANNNEHHLRSLVDMVKGHYEYYYRAKLASARRDVLAIFSPAWATSTEKLFLWAGGWRPGAAFQILYSESGRRVEPWLVQGVLRDDDLAGLSALQLERVDQLQRRTLETERMISEEEAEAQELVAWPQMMEISHEITVSGLEVAAMEDGLVGAKEAMRRVLERADQLRLETIQSVVGILSPRQAVQFLAAAGKLLLRVHEFGKAVDAAAAVMPDGIESERRRRMAEQEIFAHFFECWLGQLDRDLQALLAADVPSLDPQHQPHSDANNNEHHLRSLVDMVKGHYEYYYRAKLASARRDVLAIFSPAWATSTEKLFLWAGGWRPGAAFQILYSESGRRVEPWLVQGVLRDDDLAGLSALQLERVDQLQRRTLETERMISEEEAEAQELVAWPQMMEISHEITVSGLEVAAMEDGLVGAKEAMRRVLERADQLRLETIQSVVGILSPRQAVQFLAAAGKLLLRVHEFGKAVDAAAAVMPDGIESERRRR

Solvent-accessible surface area (backbone atoms only — not comparable to full-atom values): 27735 Å² total; per-residue (Å²): 91,34,66,36,56,54,50,32,53,50,48,53,51,48,50,53,51,45,52,52,48,30,53,54,33,54,61,66,67,50,77,77,78,61,78,83,57,57,69,64,69,48,46,51,54,48,47,53,50,41,43,51,52,47,50,50,51,52,50,53,52,51,50,50,54,51,54,51,51,54,48,31,72,75,39,43,49,32,50,49,42,48,77,67,56,33,44,60,53,41,63,36,53,47,70,72,33,68,56,56,68,32,56,56,37,43,45,53,38,57,26,49,64,58,44,51,70,40,65,72,70,71,58,74,61,79,83,62,60,65,38,74,50,72,68,44,47,52,52,48,51,52,51,50,54,53,49,53,51,50,50,51,51,48,51,52,50,41,52,57,27,38,36,38,69,30,30,56,62,31,48,52,50,27,46,36,32,71,75,70,62,44,61,61,72,60,50,56,69,46,42,49,62,33,50,53,42,45,41,52,39,32,51,52,46,50,48,48,36,52,50,48,54,52,50,54,43,68,63,39,54,49,69,54,30,37,51,46,53,31,53,52,39,37,40,57,52,46,48,48,54,37,15,50,52,53,51,52,52,41,70,61,47,57,66,62,71,62,60,66,60,68,74,102,89,36,65,36,56,54,50,32,52,52,48,53,51,49,50,53,49,46,50,53,49,31,53,54,34,54,61,66,66,51,77,78,78,61,78,82,58,57,69,64,70,48,44,51,53,47,47,52,50,39,43,50,52,48,51,50,53,51,50,53,54,51,48,51,55,51,53,51,50,54,46,30,73,75,36,42,48,32,52,48,43,47,76,68,54,33,44,60,52,40,65,35,55,46,70,70,32,67,56,55,68,30,56,56,38,43,45,52,38,56,27,48,64,56,43,52,68,39,66,74,69,71,59,74,62,80,84,62,62,65,37,74,50,72,68,44,47,52,54,49,51,51,51,48,53,52,49,53,52,51,50,50,53,48,50,51,50,42,52,57,28,38,37,38,69,30,30,56,63,32,48,51,49,27,46,36,31,72,76,72,64,43,62,60,71,60,49,57,69,45,41,49,63,31,50,53,43,45,41,50,39,33,51,53,46,52,49,47,37,51,50,46,54,52,50,53,44,69,63,39,54,50,68,54,31,37,51,46,53,29,52,52,39,36,41,55,52,46,50,50,54,37,16,49,51,52,52,53,53,42,70,60,47,57,64,62,72,63,60,64,59,71,71,101

InterPro domains:
  IPR025422 Transcription factor TGA like domain [PF14144] (43-109)
  IPR025422 Transcription factor TGA like domain [PS51806] (4-249)
  IPR051886 Seed Development and Stress Response Regulator [PTHR46354] (7-250)

Secondary structure (DSSP, 8-state):
--HHHHHHHHHHHHHHHHHHHHHHHHHHTS----TTS-HHHHHHHHHHHHHHHHHHHHHHHHHHHHHHHHHHHH-HHHHHS-SSS-HHHHTT-BTTB--TTHHHHHHHHHHHHTTHHHHHSS---STT--S--HHHHHHHHHHHHHHHHHHHHHHHHHHHHHGGGG-HHHHHHHHHHHHT---GGGHHHHHHHHHHHHHHHHHHHHHHHHHHHHHHHHHS-HHHHHHHHHHHHHHHHHHHHHHHHHHHHHHH---HHHHHHS--/--HHHHHHHHHHHHHHHHHHHHHHHHHHHS----TTS-HHHHHHHHHHHHHHHHHHHHHHHHHHHHHHHHHHHH-HHHHHS-SSS-HHHHTT-BTTB--TTHHHHHHHHHHHHTTHHHHHHS---STT--SPPHHHHHHHHHHHHHHHHHHHHHHHHHHHHHGGGG-HHHHHHHHHHHHT---GGGHHHHHHHHHHHHHHHHHHHHHHHHHHHHHHHHHS-HHHHHHHHHHHHHHHHHHHHHHHHHHHHHHHS--HHHHHHS--

Nearest PDB structures (foldseek):
  8gyz-assembly1_A  TM=8.967E-01  e=7.629E-08  Arabidopsis thaliana
  7tae-assembly1_A-2  TM=8.407E-01  e=1.015E-07  Arabidopsis thaliana
  7tad-assembly1_C  TM=8.487E-01  e=1.417E-07  Arabidopsis thaliana
  7sqc-assembly1_1K  TM=1.671E-01  e=1.598E+00  Chlamydomonas reinhardtii
  7sqc-assembly1_1Y  TM=1.678E-01  e=1.934E+00  Chlamydomonas reinhardtii